Protein AF-A0A7Y4IKS0-F1 (afdb_monomer_lite)

pLDDT: mean 88.14, std 12.04, range [43.31, 98.12]

Secondary structure (DSSP, 8-state):
-HHHHHHHTTT-S--EEEEE-GGGGGG-HHHHHHHHTT--TTS-HHHHHHHHHHTTTSS-EEEEEE-TT-TTHHHHHHHHHHHHHHHHHH-TT--EEEEEE-SS----SS--TT-----S-TTTTTTS-HHHHHHHHHHHHHHHHTTT-HHHHHHHHTTTGGGPPTT-HHHHHHHHHHHHHHTTTTS-HHHHHHHHHHHHHHHTT----HHHHHHHHHHHHTTSEE--TT-SS-EE-HHHHHHHHHH-TT-TTHHHHHHHHS-HHHHHHHHHHHHHHHHHHHHHHHTT--SPPPHHHHHHHHHHHTT-TTSGGGGS-TT-TT---SGGGTS-HHHHHHHHT--GGG-HHHHHHHHHHHHHHTT----HHHHHHHHHHHHHTT--

Organism: Myxococcus xanthus (NCBI:txid34)

Sequence (384 aa):
MRRAIRAYDDALSEVRVELIQAEELERGIAGALKERWGISPSLPRRQQLVLLSHHFVSPPRVLLLNVAGTPLGLPLLEEAEQLADEIPKIESAAVFSLVLLDTAALRSAAHDLSVGGPQEHLLRSLDAPLPVIWHSYVHARLAWEVAGELSRAQRWDDEGFGTLPMGDDDGLERLLNRLAASEVDPVSPGLRTALAEYLRNAVHRHLPSQKFRELERELLLGGVLWRPPGESWARPVPWLARAYLRADPSSPARVLLRSCLICKPLAQEIFSRCLSLEAHERTARLAAVTLSPTEETISRFRNFELAEPMSEVRFYPAECPATPRDAWAFASFGEMLKKVIGDRRLAPELYELRDIRNAIAHGHYPSWRMVTTLRTIGQQLGGL

Structure (mmCIF, N/CA/C/O backbone):
data_AF-A0A7Y4IKS0-F1
#
_entry.id   AF-A0A7Y4IKS0-F1
#
loop_
_atom_site.group_PDB
_atom_site.id
_atom_site.type_symbol
_atom_site.label_atom_id
_atom_site.label_alt_id
_atom_site.label_comp_id
_atom_site.label_asym_id
_atom_site.label_entity_id
_atom_site.label_seq_id
_atom_site.pdbx_PDB_ins_code
_atom_site.Cartn_x
_atom_site.Cartn_y
_atom_site.Cartn_z
_atom_site.occupancy
_atom_site.B_iso_or_equiv
_atom_site.auth_seq_id
_atom_site.auth_comp_id
_atom_site.auth_asym_id
_atom_site.auth_atom_id
_atom_site.pdbx_PDB_model_num
ATOM 1 N N . MET A 1 1 ? 7.414 -16.576 20.127 1.00 52.50 1 MET A N 1
ATOM 2 C CA . MET A 1 1 ? 8.333 -15.417 20.057 1.00 52.50 1 MET A CA 1
ATOM 3 C C . MET A 1 1 ? 9.795 -15.748 20.356 1.00 52.50 1 MET A C 1
ATOM 5 O O . MET A 1 1 ? 10.583 -15.660 19.436 1.00 52.50 1 MET A O 1
ATOM 9 N N . ARG A 1 2 ? 10.191 -16.180 21.571 1.00 47.06 2 ARG A N 1
ATOM 10 C CA . ARG A 1 2 ? 11.611 -16.491 21.892 1.00 47.06 2 ARG A CA 1
ATOM 11 C C . ARG A 1 2 ? 12.279 -17.466 20.910 1.00 47.06 2 ARG A C 1
ATOM 13 O O . ARG A 1 2 ? 13.399 -17.227 20.485 1.00 47.06 2 ARG A O 1
ATOM 20 N N . ARG A 1 3 ? 11.568 -18.533 20.518 1.00 49.38 3 ARG A N 1
ATOM 21 C CA . ARG A 1 3 ? 12.014 -19.462 19.463 1.00 49.38 3 ARG A CA 1
ATOM 22 C C . ARG A 1 3 ? 12.050 -18.827 18.069 1.00 49.38 3 ARG A C 1
ATOM 24 O O . ARG A 1 3 ? 12.904 -19.201 17.294 1.00 49.38 3 ARG A O 1
ATOM 31 N N . ALA A 1 4 ? 11.155 -17.886 17.769 1.00 50.34 4 ALA A N 1
ATOM 32 C CA . ALA A 1 4 ? 11.093 -17.212 16.471 1.00 50.34 4 ALA A CA 1
ATOM 33 C C . ALA A 1 4 ? 12.224 -16.185 16.308 1.00 50.34 4 ALA A C 1
ATOM 35 O O . ALA A 1 4 ? 12.863 -16.162 15.271 1.00 50.34 4 ALA A O 1
ATOM 36 N N . ILE A 1 5 ? 12.523 -15.407 17.355 1.00 54.81 5 ILE A N 1
ATOM 37 C CA . ILE A 1 5 ? 13.646 -14.457 17.370 1.00 54.81 5 ILE A CA 1
ATOM 38 C C . ILE A 1 5 ? 14.972 -15.215 17.234 1.00 54.81 5 ILE A C 1
ATOM 40 O O . ILE A 1 5 ? 15.745 -14.890 16.350 1.00 54.81 5 ILE A O 1
ATOM 44 N N . ARG A 1 6 ? 15.172 -16.286 18.021 1.00 54.91 6 ARG A N 1
ATOM 45 C CA . ARG A 1 6 ? 16.373 -17.141 17.933 1.00 54.91 6 ARG A CA 1
ATOM 46 C C . ARG A 1 6 ? 16.507 -17.933 16.631 1.00 54.91 6 ARG A C 1
ATOM 48 O O . ARG A 1 6 ? 17.603 -18.352 16.295 1.00 54.91 6 ARG A O 1
ATOM 55 N N . ALA A 1 7 ? 15.397 -18.246 15.967 1.00 50.84 7 ALA A N 1
ATOM 56 C CA . ALA A 1 7 ? 15.423 -18.948 14.685 1.00 50.84 7 ALA A CA 1
ATOM 57 C C . ALA A 1 7 ? 15.642 -17.989 13.509 1.00 50.84 7 ALA A C 1
ATOM 59 O O . ALA A 1 7 ? 16.080 -18.425 12.455 1.00 50.84 7 ALA A O 1
ATOM 60 N N . TYR A 1 8 ? 15.315 -16.704 13.672 1.00 52.28 8 TYR A N 1
ATOM 61 C CA . TYR A 1 8 ? 15.489 -15.694 12.631 1.00 52.28 8 TYR A CA 1
ATOM 62 C C . TYR A 1 8 ? 16.951 -15.251 12.477 1.00 52.28 8 TYR A C 1
ATOM 64 O O . TYR A 1 8 ? 17.353 -14.848 11.392 1.00 52.28 8 TYR A O 1
ATOM 72 N N . ASP A 1 9 ? 17.742 -15.319 13.547 1.00 57.97 9 ASP A N 1
ATOM 73 C CA . ASP A 1 9 ? 19.128 -14.843 13.583 1.00 57.97 9 ASP A CA 1
ATOM 74 C C . ASP A 1 9 ? 20.162 -15.948 13.868 1.00 57.97 9 ASP A C 1
ATOM 76 O O . ASP A 1 9 ? 21.300 -15.637 14.216 1.00 57.97 9 ASP A O 1
ATOM 80 N N . ASP A 1 10 ? 19.759 -17.220 13.811 1.00 53.94 10 ASP A N 1
ATOM 81 C CA . ASP A 1 10 ? 20.576 -18.382 14.192 1.00 53.94 10 ASP A CA 1
ATOM 82 C C . ASP A 1 10 ? 21.198 -18.292 15.604 1.00 53.94 10 ASP A C 1
ATOM 84 O O . ASP A 1 10 ? 22.268 -18.840 15.875 1.00 53.94 10 ASP A O 1
ATOM 88 N N . ALA A 1 11 ? 20.519 -17.610 16.534 1.00 59.78 11 ALA A N 1
ATOM 89 C CA . ALA A 1 11 ? 20.987 -17.314 17.888 1.00 59.78 11 ALA A CA 1
ATOM 90 C C . ALA A 1 11 ? 22.291 -16.491 17.952 1.00 59.78 11 ALA A C 1
ATOM 92 O O . ALA A 1 11 ? 22.987 -16.527 18.971 1.00 59.78 11 ALA A O 1
ATOM 93 N N . LEU A 1 12 ? 22.613 -15.744 16.890 1.00 56.62 12 LEU A N 1
ATOM 94 C CA . LEU A 1 12 ? 23.782 -14.865 16.832 1.00 56.62 12 LEU A CA 1
ATOM 95 C C . LEU A 1 12 ? 23.564 -13.525 17.546 1.00 56.62 12 LEU A C 1
ATOM 97 O O . LEU A 1 12 ? 24.540 -12.905 17.967 1.00 56.62 12 LEU A O 1
ATOM 101 N N . SER A 1 13 ? 22.324 -13.051 17.700 1.00 63.44 13 SER A N 1
ATOM 102 C CA . SER A 1 13 ? 22.064 -11.810 18.428 1.00 63.44 13 SER A CA 1
ATOM 103 C C . SER A 1 13 ? 22.027 -12.061 19.936 1.00 63.44 13 SER A C 1
ATOM 105 O O . SER A 1 13 ? 21.359 -12.962 20.447 1.00 63.44 13 SER A O 1
ATOM 107 N N . GLU A 1 14 ? 22.712 -11.203 20.692 1.00 79.62 14 GLU A N 1
ATOM 108 C CA . GLU A 1 14 ? 22.698 -11.226 22.160 1.00 79.62 14 GLU A CA 1
ATOM 109 C C . GLU A 1 14 ? 21.356 -10.745 22.757 1.00 79.62 14 GLU A C 1
ATOM 111 O O . GLU A 1 14 ? 21.256 -10.510 23.963 1.00 79.62 14 GLU A O 1
ATOM 116 N N . VAL A 1 15 ? 20.308 -10.594 21.934 1.00 79.88 15 VA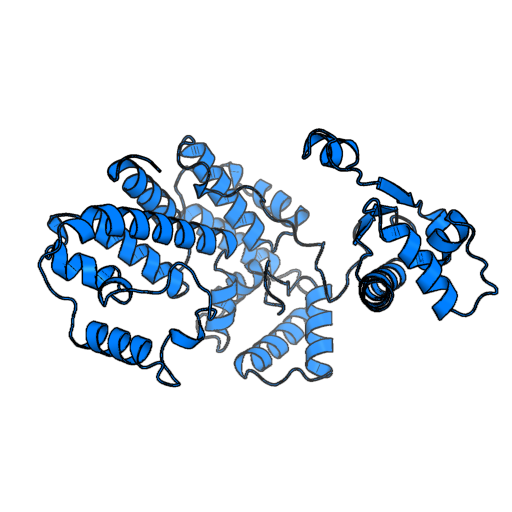L A N 1
ATOM 117 C CA . VAL A 1 15 ? 19.028 -9.988 22.315 1.00 79.88 15 VAL A CA 1
ATOM 118 C C . VAL A 1 15 ? 18.400 -10.731 23.493 1.00 79.88 15 VAL A C 1
ATOM 120 O O . VAL A 1 15 ? 18.071 -11.921 23.432 1.00 79.88 15 VAL A O 1
ATOM 123 N N . ARG A 1 16 ? 18.162 -10.003 24.587 1.00 84.94 16 ARG A N 1
ATOM 124 C CA . ARG A 1 16 ? 17.484 -10.538 25.771 1.00 84.94 16 ARG A CA 1
ATOM 125 C C . ARG A 1 16 ? 15.985 -10.350 25.642 1.00 84.94 16 ARG A C 1
ATOM 127 O O . ARG A 1 16 ? 15.489 -9.231 25.617 1.00 84.94 16 ARG A O 1
ATOM 134 N N . VAL A 1 17 ? 15.253 -11.459 25.610 1.00 85.00 17 VAL A N 1
ATOM 135 C CA . VAL A 1 17 ? 13.787 -11.440 25.594 1.00 85.00 17 VAL A CA 1
ATOM 136 C C . VAL A 1 17 ? 13.256 -11.726 26.992 1.00 85.00 17 VAL A C 1
ATOM 138 O O . VAL A 1 17 ? 13.389 -12.850 27.485 1.00 85.00 17 VAL A O 1
ATOM 141 N N . GLU A 1 18 ? 12.592 -10.763 27.612 1.00 91.06 18 GLU A N 1
ATOM 142 C CA . GLU A 1 18 ? 11.958 -10.910 28.925 1.00 91.06 18 GLU A CA 1
ATOM 143 C C . GLU A 1 18 ? 10.442 -10.921 28.794 1.00 91.06 18 GLU A C 1
ATOM 145 O O . GLU A 1 18 ? 9.891 -10.269 27.920 1.00 91.06 18 GLU A O 1
ATOM 150 N N . LEU A 1 19 ? 9.772 -11.684 29.655 1.00 90.75 19 LEU A N 1
ATOM 151 C CA . LEU A 1 19 ? 8.318 -11.681 29.776 1.00 90.75 19 LEU A CA 1
ATOM 152 C C . LEU A 1 19 ? 7.967 -11.032 31.116 1.00 90.75 19 LEU A C 1
ATOM 154 O O . LEU A 1 19 ? 8.563 -11.389 32.134 1.00 90.75 19 LEU A O 1
ATOM 158 N N . ILE A 1 20 ? 7.062 -10.064 31.102 1.00 93.00 20 ILE A N 1
ATOM 159 C CA . ILE A 1 20 ? 6.498 -9.396 32.277 1.00 93.00 20 ILE A CA 1
ATOM 160 C C . ILE A 1 20 ? 5.029 -9.790 32.323 1.00 93.00 20 ILE A C 1
ATOM 162 O O . ILE A 1 20 ? 4.314 -9.597 31.337 1.00 93.00 20 ILE A O 1
ATOM 166 N N . GLN A 1 21 ? 4.621 -10.424 33.418 1.00 92.81 21 GLN A N 1
ATOM 167 C CA . GLN A 1 21 ? 3.260 -10.929 33.570 1.00 92.81 21 GLN A CA 1
ATOM 168 C C . GLN A 1 21 ? 2.289 -9.812 33.965 1.00 92.81 21 GLN A C 1
ATOM 170 O O . GLN A 1 21 ? 2.714 -8.745 34.410 1.00 92.81 21 GLN A O 1
ATOM 175 N N . ALA A 1 22 ? 0.989 -10.053 33.795 1.00 89.94 22 ALA A N 1
ATOM 176 C CA . ALA A 1 22 ? -0.050 -9.052 34.036 1.00 89.94 22 ALA A CA 1
ATOM 177 C C . ALA A 1 22 ? -0.043 -8.533 35.484 1.00 89.94 22 ALA A C 1
ATOM 179 O O . ALA A 1 22 ? -0.252 -7.342 35.707 1.00 89.94 22 ALA A O 1
ATOM 180 N N . GLU A 1 23 ? 0.268 -9.398 36.451 1.00 91.94 23 GLU A N 1
ATOM 181 C CA . GLU A 1 23 ? 0.325 -9.078 37.882 1.00 91.94 23 GLU A CA 1
ATOM 182 C C . GLU A 1 23 ? 1.482 -8.122 38.208 1.00 91.94 23 GLU A C 1
ATOM 184 O O . GLU A 1 23 ? 1.387 -7.279 39.095 1.00 91.94 23 GLU A O 1
ATOM 189 N N . GLU A 1 24 ? 2.580 -8.200 37.454 1.00 92.62 24 GLU A N 1
ATOM 190 C CA . GLU A 1 24 ? 3.718 -7.291 37.620 1.00 92.62 24 GLU A CA 1
ATOM 191 C C . GLU A 1 24 ? 3.410 -5.891 37.067 1.00 92.62 24 GLU A C 1
ATOM 193 O O . GLU A 1 24 ? 4.034 -4.909 37.468 1.00 92.62 24 GLU A O 1
ATOM 198 N N . LEU A 1 25 ? 2.435 -5.785 36.159 1.00 92.75 25 LEU A N 1
ATOM 199 C CA . LEU A 1 25 ? 2.042 -4.543 35.491 1.00 92.75 25 LEU A CA 1
ATOM 200 C C . LEU A 1 25 ? 0.990 -3.740 36.266 1.00 92.75 25 LEU A C 1
ATOM 202 O O . LEU A 1 25 ? 0.617 -2.658 35.817 1.00 92.75 25 LEU A O 1
ATOM 206 N N . GLU A 1 26 ? 0.542 -4.201 37.441 1.00 89.81 26 GLU A N 1
ATOM 207 C CA . GLU A 1 26 ? -0.421 -3.480 38.294 1.00 89.81 26 GLU A CA 1
ATOM 208 C C . GLU A 1 26 ? 0.038 -2.058 38.663 1.00 89.81 26 GLU A C 1
ATOM 210 O O . GLU A 1 26 ? -0.778 -1.186 38.957 1.00 89.81 26 GLU A O 1
ATOM 215 N N . ARG A 1 27 ? 1.353 -1.811 38.638 1.00 90.00 27 ARG A N 1
ATOM 216 C CA . ARG A 1 27 ? 1.977 -0.515 38.951 1.00 90.00 27 ARG A CA 1
ATOM 217 C C . ARG A 1 27 ? 2.490 0.235 37.719 1.00 90.00 27 ARG A C 1
ATOM 219 O O . ARG A 1 27 ? 3.255 1.188 37.876 1.00 90.00 27 ARG A O 1
ATOM 226 N N . GLY A 1 28 ? 2.117 -0.196 36.518 1.00 92.44 28 GLY A N 1
ATOM 227 C CA . GLY A 1 28 ? 2.676 0.331 35.276 1.00 92.44 28 GLY A CA 1
ATOM 228 C C . GLY A 1 28 ? 3.956 -0.381 34.831 1.00 92.44 28 GLY A C 1
ATOM 229 O O . GLY A 1 28 ? 4.590 -1.122 35.590 1.00 92.44 28 GLY A O 1
ATOM 230 N N . ILE A 1 29 ? 4.367 -0.127 33.590 1.00 94.56 29 ILE A N 1
ATOM 231 C CA . ILE A 1 29 ? 5.560 -0.717 32.963 1.00 94.56 29 ILE A CA 1
ATOM 232 C C . ILE A 1 29 ? 6.822 -0.284 33.711 1.00 94.56 29 ILE A C 1
ATOM 234 O O . ILE A 1 29 ? 7.656 -1.117 34.069 1.00 94.56 29 ILE A O 1
ATOM 238 N N . ALA A 1 30 ? 6.975 1.012 33.989 1.00 94.38 30 ALA A N 1
ATOM 239 C CA . ALA A 1 30 ? 8.150 1.526 34.678 1.00 94.38 30 ALA A CA 1
ATOM 240 C C . ALA A 1 30 ? 8.222 1.010 36.120 1.00 94.38 30 ALA A C 1
ATOM 242 O O . ALA A 1 30 ? 9.320 0.801 36.633 1.00 94.38 30 ALA A O 1
ATOM 243 N N . GLY A 1 31 ? 7.073 0.809 36.775 1.00 94.50 31 GLY A N 1
ATOM 244 C CA . GLY A 1 31 ? 6.991 0.186 38.096 1.00 94.50 31 GLY A CA 1
ATOM 245 C C . GLY A 1 31 ? 7.527 -1.244 38.075 1.00 94.50 31 GLY A C 1
ATOM 246 O O . GLY A 1 31 ? 8.460 -1.553 38.818 1.00 94.50 31 GLY A O 1
ATOM 247 N N . ALA A 1 32 ? 7.010 -2.065 37.156 1.00 95.44 32 ALA A N 1
ATOM 248 C CA . ALA A 1 32 ? 7.430 -3.452 36.967 1.00 95.44 32 ALA A CA 1
ATOM 249 C C . ALA A 1 32 ? 8.940 -3.573 36.705 1.00 95.44 32 ALA A C 1
ATOM 251 O O . ALA A 1 32 ? 9.636 -4.374 37.330 1.00 95.44 32 ALA A O 1
ATOM 252 N N . LEU A 1 33 ? 9.474 -2.735 35.809 1.00 95.75 33 LEU A N 1
ATOM 253 C CA . LEU A 1 33 ? 10.896 -2.748 35.459 1.00 95.75 33 LEU A CA 1
ATOM 254 C C . LEU A 1 33 ? 11.794 -2.317 36.621 1.00 95.75 33 LEU A C 1
ATOM 256 O O . LEU A 1 33 ? 12.836 -2.930 36.848 1.00 95.75 33 LEU A O 1
ATOM 260 N N . LYS A 1 34 ? 11.395 -1.288 37.379 1.00 95.69 34 LYS A N 1
ATOM 261 C CA . LYS A 1 34 ? 12.162 -0.828 38.546 1.00 95.69 34 LYS A CA 1
ATOM 262 C C . LYS A 1 34 ? 12.235 -1.901 39.618 1.00 95.69 34 LYS A C 1
ATOM 264 O O . LYS A 1 34 ? 13.316 -2.153 40.136 1.00 95.69 34 LYS A O 1
ATOM 269 N N . GLU A 1 35 ? 11.111 -2.542 39.922 1.00 94.81 35 GLU A N 1
ATOM 270 C CA . GLU A 1 35 ? 11.059 -3.628 40.899 1.00 94.81 35 GLU A CA 1
ATOM 271 C C . GLU A 1 35 ? 11.947 -4.797 40.463 1.00 94.81 35 GLU A C 1
ATOM 273 O O . GLU A 1 35 ? 12.824 -5.232 41.211 1.00 94.81 35 GLU A O 1
ATOM 278 N N . ARG A 1 36 ? 11.810 -5.224 39.205 1.00 94.38 36 ARG A N 1
ATOM 279 C CA . ARG A 1 36 ? 12.585 -6.331 38.640 1.00 94.38 36 ARG A CA 1
ATOM 280 C C . ARG A 1 36 ? 14.091 -6.072 38.610 1.00 94.38 36 ARG A C 1
ATOM 282 O O . ARG A 1 36 ? 14.873 -7.008 38.770 1.00 94.38 36 ARG A O 1
ATOM 289 N N . TRP A 1 37 ? 14.511 -4.831 38.385 1.00 94.75 37 TRP A N 1
ATOM 290 C CA . TRP A 1 37 ? 15.929 -4.466 38.307 1.00 94.75 37 TRP A CA 1
ATOM 291 C C . TRP A 1 37 ? 16.470 -3.819 39.586 1.00 94.75 37 TRP A C 1
ATOM 293 O O . TRP A 1 37 ? 17.594 -3.324 39.595 1.00 94.75 37 TRP A O 1
ATOM 303 N N . GLY A 1 38 ? 15.703 -3.849 40.681 1.00 95.94 38 GLY A N 1
ATOM 304 C CA . GLY A 1 38 ? 16.146 -3.350 41.984 1.00 95.94 38 GLY A CA 1
ATOM 305 C C . GLY A 1 38 ? 16.383 -1.836 42.027 1.00 95.94 38 GLY A C 1
ATOM 306 O O . GLY A 1 38 ? 17.199 -1.357 42.815 1.00 95.94 38 GLY A O 1
ATOM 307 N N . ILE A 1 39 ? 15.692 -1.066 41.185 1.00 96.12 39 ILE A N 1
ATOM 308 C CA . ILE A 1 39 ? 15.778 0.395 41.164 1.00 96.12 39 ILE A CA 1
ATOM 309 C C . ILE A 1 39 ? 14.881 0.952 42.268 1.00 96.12 39 ILE A C 1
ATOM 311 O O . ILE A 1 39 ? 13.661 0.785 42.246 1.00 96.12 39 ILE A O 1
ATOM 315 N N . SER A 1 40 ? 15.486 1.653 43.228 1.00 95.44 40 SER A N 1
ATOM 316 C CA . SER A 1 40 ? 14.751 2.175 44.380 1.00 95.44 40 SER A CA 1
ATOM 317 C C . SER A 1 40 ? 13.664 3.187 43.971 1.00 95.44 40 SER A C 1
ATOM 319 O O . SER A 1 40 ? 13.973 4.175 43.289 1.00 95.44 40 SER A O 1
ATOM 321 N N . PRO A 1 41 ? 12.414 3.029 44.453 1.00 91.69 41 PRO A N 1
ATOM 322 C CA . PRO A 1 41 ? 11.335 3.978 44.187 1.00 91.69 41 PRO A CA 1
ATOM 323 C C . PRO A 1 41 ? 11.538 5.327 44.893 1.00 91.69 41 PRO A C 1
ATOM 325 O O . PRO A 1 41 ? 10.898 6.304 44.516 1.00 91.69 41 PRO A O 1
ATOM 328 N N . SER A 1 42 ? 12.437 5.410 45.885 1.00 95.12 42 SER A N 1
ATOM 329 C CA . SER A 1 42 ? 12.751 6.662 46.592 1.00 95.12 42 SER A CA 1
ATOM 330 C C . SER A 1 42 ? 13.598 7.641 45.774 1.00 95.12 42 SER A C 1
ATOM 332 O O . SER A 1 42 ? 13.715 8.809 46.143 1.00 95.12 42 SER A O 1
ATOM 334 N N . LEU A 1 43 ? 14.202 7.186 44.671 1.00 95.06 43 LEU A N 1
ATOM 335 C CA . LEU A 1 43 ? 15.019 8.036 43.809 1.00 95.06 43 LEU A CA 1
ATOM 336 C C . LEU A 1 43 ? 14.146 9.024 43.015 1.00 95.06 43 LEU A C 1
ATOM 338 O O . LEU A 1 43 ? 13.044 8.666 42.600 1.00 95.06 43 LEU A O 1
ATOM 342 N N . PRO A 1 44 ? 14.632 10.237 42.703 1.00 96.31 44 PRO A N 1
ATOM 343 C CA . PRO A 1 44 ? 13.971 11.130 41.756 1.00 96.31 44 PRO A CA 1
ATOM 344 C C . PRO A 1 44 ? 13.725 10.456 40.396 1.00 96.31 44 PRO A C 1
ATOM 346 O O . PRO A 1 44 ? 14.595 9.747 39.886 1.00 96.31 44 PRO A O 1
ATOM 349 N N . ARG A 1 45 ? 12.583 10.746 39.752 1.00 93.12 45 ARG A N 1
ATOM 350 C CA . ARG A 1 45 ? 12.164 10.149 38.462 1.00 93.12 45 ARG A CA 1
ATOM 351 C C .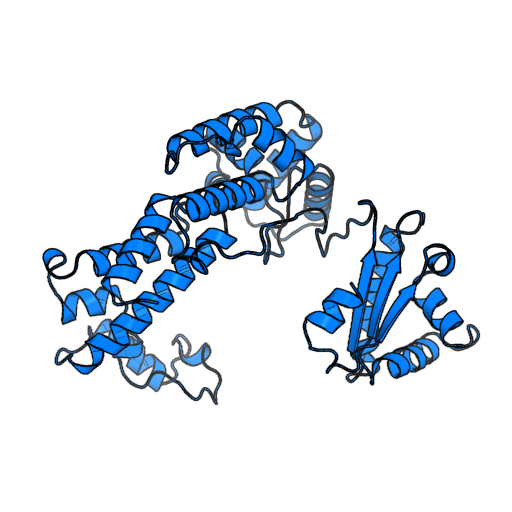 ARG A 1 45 ? 13.278 10.128 37.411 1.00 93.12 45 ARG A C 1
ATOM 353 O O . ARG A 1 45 ? 13.509 9.102 36.783 1.00 93.12 45 ARG A O 1
ATOM 360 N N . ARG A 1 46 ? 14.005 11.240 37.254 1.00 93.00 46 ARG A N 1
ATOM 361 C CA . ARG A 1 46 ? 15.117 11.343 36.295 1.00 93.00 46 ARG A CA 1
ATOM 362 C C . ARG A 1 46 ? 16.233 10.333 36.581 1.00 93.00 46 ARG A C 1
ATOM 364 O O . ARG A 1 46 ? 16.746 9.736 35.647 1.00 93.00 46 ARG A O 1
ATOM 371 N N . GLN A 1 47 ? 16.587 10.116 37.849 1.00 95.62 47 GLN A N 1
ATOM 372 C CA . GLN A 1 47 ? 17.607 9.131 38.227 1.00 95.62 47 GLN A CA 1
ATOM 373 C C . GLN A 1 47 ? 17.114 7.699 38.001 1.00 95.62 47 GLN A C 1
ATOM 375 O O . GLN A 1 47 ? 17.874 6.865 37.523 1.00 95.62 47 GLN A O 1
ATOM 380 N N . GLN A 1 48 ? 15.833 7.425 38.267 1.00 94.81 48 GLN A N 1
ATOM 381 C CA . GLN A 1 48 ? 15.233 6.127 37.949 1.00 94.81 48 GLN A CA 1
ATOM 382 C C . GLN A 1 48 ? 15.287 5.831 36.442 1.00 94.81 48 GLN A C 1
ATOM 384 O O . GLN A 1 48 ? 15.627 4.718 36.061 1.00 94.81 48 GLN A O 1
ATOM 389 N N . LEU A 1 49 ? 14.991 6.818 35.586 1.00 93.81 49 LEU A N 1
ATOM 390 C CA . LEU A 1 49 ? 15.061 6.663 34.128 1.00 93.81 49 LEU A CA 1
ATOM 391 C C . LEU A 1 49 ? 16.495 6.457 33.620 1.00 93.81 49 LEU A C 1
ATOM 393 O O . LEU A 1 49 ? 16.700 5.624 32.746 1.00 93.81 49 LEU A O 1
ATOM 397 N N . VAL A 1 50 ? 17.487 7.151 34.194 1.00 95.56 50 VAL A N 1
ATOM 398 C CA . VAL A 1 50 ? 18.913 6.900 33.900 1.00 95.56 50 VAL A CA 1
ATOM 399 C C . VAL A 1 50 ? 19.270 5.446 34.215 1.00 95.56 50 VAL A C 1
ATOM 401 O O . VAL A 1 50 ? 19.795 4.742 33.356 1.00 95.56 50 VAL A O 1
ATOM 404 N N . LEU A 1 51 ? 18.905 4.956 35.404 1.00 96.19 51 LEU A N 1
ATOM 405 C CA . LEU A 1 51 ? 19.166 3.568 35.791 1.00 96.19 51 LEU A CA 1
ATOM 406 C C . LEU A 1 51 ? 18.442 2.563 34.883 1.00 96.19 51 LEU A C 1
ATOM 408 O O . LEU A 1 51 ? 19.064 1.604 34.437 1.00 96.19 51 LEU A O 1
ATOM 412 N N . LEU A 1 52 ? 17.171 2.809 34.544 1.00 94.81 52 LEU A N 1
ATOM 413 C CA . LEU A 1 52 ? 16.426 1.998 33.572 1.00 94.81 52 LEU A CA 1
ATOM 414 C C . LEU A 1 52 ? 17.139 1.963 32.213 1.00 94.81 52 LEU A C 1
ATOM 416 O O . LEU A 1 52 ? 17.301 0.892 31.635 1.00 94.81 52 LEU A O 1
ATOM 420 N N . SER A 1 53 ? 17.604 3.115 31.722 1.00 94.56 53 SER A N 1
ATOM 421 C CA . SER A 1 53 ? 18.257 3.232 30.417 1.00 94.56 53 SER A CA 1
ATOM 422 C C . SER A 1 53 ? 19.548 2.413 30.317 1.00 94.56 53 SER A C 1
ATOM 424 O O . SER A 1 53 ? 19.783 1.761 29.301 1.00 94.56 53 SER A O 1
ATOM 426 N N . HIS A 1 54 ? 20.328 2.324 31.402 1.00 94.31 54 HIS A N 1
ATOM 427 C CA . HIS A 1 54 ? 21.546 1.511 31.442 1.00 94.31 54 HIS A CA 1
ATOM 428 C C . HIS A 1 54 ? 21.279 0.016 31.248 1.00 94.31 54 HIS A C 1
ATOM 430 O O . HIS A 1 54 ? 22.116 -0.688 30.681 1.00 94.31 54 HIS A O 1
ATOM 436 N N . HIS A 1 55 ? 20.106 -0.483 31.648 1.00 93.00 55 HIS A N 1
ATOM 437 C CA . HIS A 1 55 ? 19.740 -1.876 31.396 1.00 93.00 55 HIS A CA 1
ATOM 438 C C . HIS A 1 55 ? 19.481 -2.176 29.910 1.00 93.00 55 HIS A C 1
ATOM 440 O O . HIS A 1 55 ? 19.489 -3.353 29.540 1.00 93.00 55 HIS A O 1
ATOM 446 N N . PHE A 1 56 ? 19.304 -1.152 29.066 1.00 92.62 56 PHE A N 1
ATOM 447 C CA . PHE A 1 56 ? 19.005 -1.273 27.636 1.00 92.62 56 PHE A CA 1
ATOM 448 C C . PHE A 1 56 ? 20.206 -1.044 26.705 1.00 92.62 56 PHE A C 1
ATOM 450 O O . PHE A 1 56 ? 20.059 -1.214 25.499 1.00 92.62 56 PHE A O 1
ATOM 457 N N . VAL A 1 57 ? 21.381 -0.667 27.222 1.00 89.44 57 VAL A N 1
ATOM 458 C CA . VAL A 1 57 ? 22.554 -0.339 26.384 1.00 89.44 57 VAL A CA 1
ATOM 459 C C . VAL A 1 57 ? 23.178 -1.579 25.750 1.00 89.44 57 VAL A C 1
ATOM 461 O O . VAL A 1 57 ? 23.480 -1.588 24.561 1.00 89.44 57 VAL A O 1
ATOM 464 N N . SER A 1 58 ? 23.384 -2.641 26.529 1.00 82.75 58 SER A N 1
ATOM 465 C CA . SER A 1 58 ? 23.848 -3.912 25.982 1.00 82.75 58 SER A CA 1
ATOM 466 C C . SER A 1 58 ? 23.608 -5.073 26.956 1.00 82.75 58 SER A C 1
ATOM 468 O O . SER A 1 58 ? 23.947 -4.964 28.140 1.00 82.75 58 SER A O 1
ATOM 470 N N . PRO A 1 59 ? 23.037 -6.195 26.490 1.00 84.12 59 PRO A N 1
ATOM 471 C CA . PRO A 1 59 ? 22.543 -6.404 25.127 1.00 84.12 59 PRO A CA 1
ATOM 472 C C . PRO A 1 59 ? 21.150 -5.778 24.896 1.00 84.12 59 PRO A C 1
ATOM 474 O O . PRO A 1 59 ? 20.428 -5.541 25.874 1.00 84.12 59 PRO A O 1
ATOM 477 N N . PRO A 1 60 ? 20.735 -5.557 23.627 1.00 83.69 60 PRO A N 1
ATOM 478 C CA . PRO A 1 60 ? 19.396 -5.072 23.300 1.00 83.69 60 PRO A CA 1
ATOM 479 C C . PRO A 1 60 ? 18.305 -5.947 23.919 1.00 83.69 60 PRO A C 1
ATOM 481 O O . PRO A 1 60 ? 18.453 -7.172 24.006 1.00 83.69 60 PRO A O 1
ATOM 484 N N . ARG A 1 61 ? 17.191 -5.339 24.342 1.00 89.69 61 ARG A N 1
ATOM 485 C CA . ARG A 1 61 ? 16.118 -6.073 25.036 1.00 89.69 61 ARG A CA 1
ATOM 486 C C . ARG A 1 61 ? 14.783 -6.023 24.317 1.00 89.69 61 ARG A C 1
ATOM 488 O O . ARG A 1 61 ? 14.343 -4.974 23.872 1.00 89.69 61 ARG A O 1
ATOM 495 N N . VAL A 1 62 ? 14.087 -7.151 24.297 1.00 88.12 62 VAL A N 1
ATOM 496 C CA . VAL A 1 62 ? 12.680 -7.233 23.899 1.00 88.12 62 VAL A CA 1
ATOM 497 C C . VAL A 1 62 ? 11.866 -7.597 25.133 1.00 88.12 62 VAL A C 1
ATOM 499 O O . VAL A 1 62 ? 12.007 -8.692 25.678 1.00 88.12 62 VAL A O 1
ATOM 502 N N . LEU A 1 63 ? 11.019 -6.682 25.585 1.00 93.00 63 LEU A N 1
ATOM 503 C CA . LEU A 1 63 ? 10.136 -6.881 26.726 1.00 93.00 63 LEU A CA 1
ATOM 504 C C . LEU A 1 63 ? 8.750 -7.264 26.210 1.00 93.00 63 LEU A C 1
ATOM 506 O O . LEU A 1 63 ? 8.076 -6.473 25.558 1.00 93.00 63 LEU A O 1
ATOM 510 N N . LEU A 1 64 ? 8.338 -8.492 26.493 1.00 90.50 64 LEU A N 1
ATOM 511 C CA . LEU A 1 64 ? 6.998 -8.994 26.230 1.00 90.50 64 LEU A CA 1
ATOM 512 C C . LEU A 1 64 ? 6.146 -8.689 27.457 1.00 90.50 64 LEU A C 1
ATOM 514 O O . LEU A 1 64 ? 6.403 -9.230 28.527 1.00 90.50 64 LEU A O 1
ATOM 518 N N . LEU A 1 65 ? 5.167 -7.810 27.319 1.00 91.75 65 LEU A N 1
ATOM 519 C CA . LEU A 1 65 ? 4.300 -7.362 28.400 1.00 91.75 65 LEU A CA 1
ATOM 520 C C . LEU A 1 65 ? 2.959 -8.065 28.232 1.00 91.75 65 LEU A C 1
ATOM 522 O O . LEU A 1 65 ? 2.225 -7.761 27.297 1.00 91.75 65 LEU A O 1
ATOM 526 N N . ASN A 1 66 ? 2.649 -9.036 29.085 1.00 89.25 66 ASN A N 1
ATOM 527 C CA . ASN A 1 66 ? 1.344 -9.681 29.064 1.00 89.25 66 ASN A CA 1
ATOM 528 C C . ASN A 1 66 ? 0.318 -8.746 29.702 1.00 89.25 66 ASN A C 1
ATOM 530 O O . ASN A 1 66 ? 0.204 -8.694 30.920 1.00 89.25 66 ASN A O 1
ATOM 534 N N . VAL A 1 67 ? -0.393 -7.982 28.880 1.00 86.12 67 VAL A N 1
ATOM 535 C CA . VAL A 1 67 ? -1.427 -7.056 29.355 1.00 86.12 67 VAL A CA 1
ATOM 536 C C . VAL A 1 67 ? -2.814 -7.699 29.356 1.00 86.12 67 VAL A C 1
ATOM 538 O O . VAL A 1 67 ? -3.760 -7.116 29.877 1.00 86.12 67 VAL A O 1
ATOM 541 N N . ALA A 1 68 ? -2.958 -8.900 28.794 1.00 78.94 68 ALA A N 1
ATOM 542 C CA . ALA A 1 68 ? -4.224 -9.613 28.803 1.00 78.94 68 ALA A CA 1
ATOM 543 C C . ALA A 1 68 ? -4.704 -9.818 30.252 1.00 78.94 68 ALA A C 1
ATOM 545 O O . ALA A 1 68 ? -4.034 -10.461 31.057 1.00 78.94 68 ALA A O 1
ATOM 546 N N . GLY A 1 69 ? -5.869 -9.255 30.582 1.00 70.44 69 GLY A N 1
ATOM 547 C CA . GLY A 1 69 ? -6.457 -9.340 31.922 1.00 70.44 69 GLY A CA 1
ATOM 548 C C . GLY A 1 69 ? -6.090 -8.206 32.887 1.00 70.44 69 GLY A C 1
ATOM 549 O O . GLY A 1 69 ? -6.619 -8.194 33.996 1.00 70.44 69 GLY A O 1
ATOM 550 N N . THR A 1 70 ? -5.264 -7.227 32.491 1.00 77.31 70 THR A N 1
ATOM 551 C CA . THR A 1 70 ? -5.049 -6.014 33.301 1.00 77.31 70 THR A CA 1
ATOM 552 C C . THR A 1 70 ? -6.109 -4.943 33.003 1.00 77.31 70 THR A C 1
ATOM 554 O O . THR A 1 70 ? -6.410 -4.684 31.835 1.00 77.31 70 THR A O 1
ATOM 557 N N . PRO A 1 71 ? -6.665 -4.247 34.015 1.00 73.88 71 PRO A N 1
ATOM 558 C CA . PRO A 1 71 ? -7.542 -3.098 33.776 1.00 73.88 71 PRO A CA 1
ATOM 559 C C . PRO A 1 71 ? -6.782 -1.875 33.229 1.00 73.88 71 PRO A C 1
ATOM 561 O O . PRO A 1 71 ? -7.405 -0.899 32.817 1.00 73.88 71 PRO A O 1
ATOM 564 N N . LEU A 1 72 ? -5.444 -1.909 33.220 1.00 75.38 72 LEU A N 1
ATOM 565 C CA . LEU A 1 72 ? -4.579 -0.778 32.876 1.00 75.38 72 LEU A CA 1
ATOM 566 C C . LEU A 1 72 ? -4.186 -0.710 31.399 1.00 75.38 72 LEU A C 1
ATOM 568 O O . LEU A 1 72 ? -3.251 0.008 31.072 1.00 75.38 72 LEU A O 1
ATOM 572 N N . GLY A 1 73 ? -4.876 -1.416 30.501 1.00 74.94 73 GLY A N 1
ATOM 573 C CA . GLY A 1 73 ? -4.479 -1.515 29.097 1.00 74.94 73 GLY A CA 1
ATOM 574 C C . GLY A 1 73 ? -4.051 -0.178 28.459 1.00 74.94 73 GLY A C 1
ATOM 575 O O . GLY A 1 73 ? -2.868 0.029 28.187 1.00 74.94 73 GLY A O 1
ATOM 576 N N . LEU A 1 74 ? -4.995 0.733 28.205 1.00 71.00 74 LEU A N 1
ATOM 577 C CA . LEU A 1 74 ? -4.691 2.021 27.559 1.00 71.00 74 LEU A CA 1
ATOM 578 C C . LEU A 1 74 ? -3.597 2.829 28.294 1.00 71.00 74 LEU A C 1
ATOM 580 O O . LEU A 1 74 ? -2.652 3.246 27.624 1.00 71.00 74 LEU A O 1
ATOM 584 N N . PRO A 1 75 ? -3.643 2.985 29.634 1.00 82.50 75 PRO A N 1
ATOM 585 C CA . PRO A 1 75 ? -2.548 3.599 30.389 1.00 82.50 75 PRO A CA 1
ATOM 586 C C . PRO A 1 75 ? -1.170 2.960 30.163 1.00 82.50 75 PRO A C 1
ATOM 588 O O . PRO A 1 75 ? -0.181 3.676 30.046 1.00 82.50 75 PRO A O 1
ATOM 591 N N . LEU A 1 76 ? -1.084 1.627 30.074 1.00 86.38 76 LEU A N 1
ATOM 592 C CA . LEU A 1 76 ? 0.181 0.926 29.823 1.00 86.38 76 LEU A CA 1
ATOM 593 C C . LEU A 1 76 ? 0.713 1.204 28.416 1.00 86.38 76 LEU A C 1
ATOM 595 O O . LEU A 1 76 ? 1.922 1.278 28.225 1.00 86.38 76 LEU A O 1
ATOM 599 N N . LEU A 1 77 ? -0.166 1.368 27.427 1.00 82.69 77 LEU A N 1
ATOM 600 C CA . LEU A 1 77 ? 0.244 1.728 26.071 1.00 82.69 77 LEU A CA 1
ATOM 601 C C . LEU A 1 77 ? 0.791 3.162 26.009 1.00 82.69 77 LEU A C 1
ATOM 603 O O . LEU A 1 77 ? 1.863 3.372 25.446 1.00 82.69 77 LEU A O 1
ATOM 607 N N . GLU A 1 78 ? 0.119 4.122 26.648 1.00 81.88 78 GLU A N 1
ATOM 608 C CA . GLU A 1 78 ? 0.617 5.502 26.777 1.00 81.88 78 GLU A CA 1
ATOM 609 C C . GLU A 1 78 ? 1.964 5.548 27.518 1.00 81.88 78 GLU A C 1
ATOM 611 O O . GLU A 1 78 ? 2.892 6.245 27.106 1.00 81.88 78 GLU A O 1
ATOM 616 N N . GLU A 1 79 ? 2.112 4.755 28.582 1.00 89.62 79 GLU A N 1
ATOM 617 C CA . GLU A 1 79 ? 3.371 4.637 29.318 1.00 89.62 79 GLU A CA 1
ATOM 618 C C . GLU A 1 79 ? 4.478 3.990 28.469 1.00 89.62 79 GLU A C 1
ATOM 620 O O . GLU A 1 79 ? 5.630 4.425 28.527 1.00 89.62 79 GLU A O 1
ATOM 625 N N . ALA A 1 80 ? 4.153 2.980 27.654 1.00 89.06 80 ALA A N 1
ATOM 626 C CA . ALA A 1 80 ? 5.102 2.350 26.737 1.00 89.06 80 ALA A CA 1
ATOM 627 C C . ALA A 1 80 ? 5.634 3.357 25.710 1.00 89.06 80 ALA A C 1
ATOM 629 O O . ALA A 1 80 ? 6.845 3.430 25.494 1.00 89.06 80 ALA A O 1
ATOM 630 N N . GLU A 1 81 ? 4.739 4.150 25.112 1.00 82.06 81 GLU A N 1
ATOM 631 C CA . GLU A 1 81 ? 5.082 5.230 24.181 1.00 82.06 81 GLU A CA 1
ATOM 632 C C . GLU A 1 81 ? 5.962 6.285 24.871 1.00 82.06 81 GLU A C 1
ATOM 634 O O . GLU A 1 81 ? 6.996 6.684 24.331 1.00 82.06 81 GLU A O 1
ATOM 639 N N . GLN A 1 82 ? 5.616 6.678 26.101 1.00 88.88 82 GLN A N 1
ATOM 640 C CA . GLN A 1 82 ? 6.409 7.627 26.879 1.00 88.88 82 GLN A CA 1
ATOM 641 C C . GLN A 1 82 ? 7.816 7.097 27.188 1.00 88.88 82 GLN A C 1
ATOM 643 O O . GLN A 1 82 ? 8.790 7.835 27.055 1.00 88.88 82 GLN A O 1
ATOM 648 N N . LEU A 1 83 ? 7.956 5.828 27.578 1.00 91.56 83 LEU A N 1
ATOM 649 C CA . LEU A 1 83 ? 9.264 5.221 27.835 1.00 91.56 83 LEU A CA 1
ATOM 650 C C . LEU A 1 83 ? 10.104 5.116 26.557 1.00 91.56 83 LEU A C 1
ATOM 652 O O . LEU A 1 83 ? 11.302 5.406 26.598 1.00 91.56 83 LEU A O 1
ATOM 656 N N . ALA A 1 84 ? 9.484 4.734 25.436 1.00 87.12 84 ALA A N 1
ATOM 657 C CA . ALA A 1 84 ? 10.125 4.677 24.122 1.00 87.12 84 ALA A CA 1
ATOM 658 C C . ALA A 1 84 ? 10.660 6.046 23.669 1.00 87.12 84 ALA A C 1
ATOM 660 O O . ALA A 1 84 ? 11.698 6.106 23.014 1.00 87.12 84 ALA A O 1
ATOM 661 N N . ASP A 1 85 ? 9.995 7.135 24.058 1.00 87.69 85 ASP A N 1
ATOM 662 C CA . ASP A 1 85 ? 10.424 8.506 23.775 1.00 87.69 85 ASP A CA 1
ATOM 663 C C . ASP A 1 8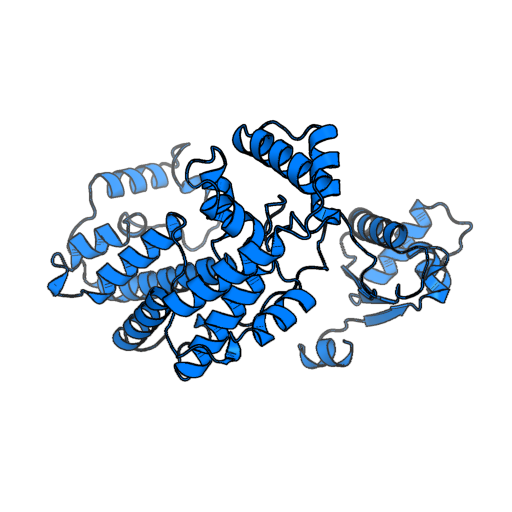5 ? 11.461 9.046 24.785 1.00 87.69 85 ASP A C 1
ATOM 665 O O . ASP A 1 85 ? 12.425 9.707 24.396 1.00 87.69 85 ASP A O 1
ATOM 669 N N . GLU A 1 86 ? 11.300 8.779 26.086 1.00 92.94 86 GLU A N 1
ATOM 670 C CA . GLU A 1 86 ? 12.149 9.349 27.143 1.00 92.94 86 GLU A CA 1
ATOM 671 C C . GLU A 1 86 ? 13.524 8.672 27.256 1.00 92.94 86 GLU A C 1
ATOM 673 O O . GLU A 1 86 ? 14.523 9.353 27.496 1.00 92.94 86 GLU A O 1
ATOM 678 N N . ILE A 1 87 ? 13.605 7.347 27.097 1.00 93.31 87 ILE A N 1
ATOM 679 C CA . ILE A 1 87 ? 14.847 6.595 27.339 1.00 93.31 87 ILE A CA 1
ATOM 680 C C . ILE A 1 87 ? 15.961 6.960 26.344 1.00 93.31 87 ILE A C 1
ATOM 682 O O . ILE A 1 87 ? 17.051 7.304 26.810 1.00 93.31 87 ILE A O 1
ATOM 686 N N . PRO A 1 88 ? 15.727 6.988 25.016 1.00 88.62 88 PRO A N 1
ATOM 687 C CA . PRO A 1 88 ? 16.766 7.364 24.054 1.00 88.62 88 PRO A CA 1
ATOM 688 C C . PRO A 1 88 ? 17.260 8.810 24.211 1.00 88.62 88 PRO A C 1
ATOM 690 O O . PRO A 1 88 ? 18.384 9.126 23.828 1.00 88.62 88 PRO A O 1
ATOM 693 N N . LYS A 1 89 ? 16.444 9.704 24.795 1.00 90.44 89 LYS A N 1
ATOM 694 C CA . LYS A 1 89 ? 16.836 11.094 25.104 1.00 90.44 89 LYS A CA 1
ATOM 695 C C . LYS A 1 89 ? 17.799 11.190 26.287 1.00 90.44 89 LYS A C 1
ATOM 697 O O . LYS A 1 89 ? 18.494 12.195 26.422 1.00 90.44 89 LYS A O 1
ATOM 702 N N . ILE A 1 90 ? 17.797 10.189 27.165 1.00 93.75 90 ILE A N 1
ATOM 703 C CA . ILE A 1 90 ? 18.680 10.110 28.332 1.00 93.75 90 ILE A CA 1
ATOM 704 C C . ILE A 1 90 ? 19.957 9.349 27.978 1.00 93.75 90 ILE A C 1
ATOM 706 O O . ILE A 1 90 ? 21.043 9.811 28.317 1.00 93.75 90 ILE A O 1
ATOM 710 N N . GLU A 1 91 ? 19.820 8.217 27.290 1.00 94.75 91 GLU A N 1
ATOM 711 C CA . GLU A 1 91 ? 20.925 7.360 26.870 1.00 94.75 91 GLU A CA 1
ATOM 712 C C . GLU A 1 91 ? 20.706 6.919 25.421 1.00 94.75 91 GLU A C 1
ATOM 714 O O . GLU A 1 91 ? 19.905 6.030 25.134 1.00 94.75 91 GLU A O 1
ATOM 719 N N . SER A 1 92 ? 21.429 7.549 24.496 1.00 89.88 92 SER A N 1
ATOM 720 C CA . SER A 1 92 ? 21.283 7.301 23.057 1.00 89.88 92 SER A CA 1
ATOM 721 C C . SER A 1 92 ? 21.670 5.882 22.633 1.00 89.88 92 SER A C 1
ATOM 723 O O . SER A 1 92 ? 21.239 5.427 21.577 1.00 89.88 92 SER A O 1
ATOM 725 N N . ALA A 1 93 ? 22.471 5.180 23.445 1.00 90.19 93 ALA A N 1
ATOM 726 C CA . ALA A 1 93 ? 22.871 3.802 23.177 1.00 90.19 93 ALA A CA 1
ATOM 727 C C . ALA A 1 93 ? 21.832 2.760 23.639 1.00 90.19 93 ALA A C 1
ATOM 729 O O . ALA A 1 93 ? 22.018 1.570 23.396 1.00 90.19 93 ALA A O 1
ATOM 730 N N . ALA A 1 94 ? 20.753 3.168 24.315 1.00 90.12 94 ALA A N 1
ATOM 731 C CA . ALA A 1 94 ? 19.708 2.258 24.772 1.00 90.12 94 ALA A CA 1
ATOM 732 C C . ALA A 1 94 ? 18.888 1.706 23.592 1.00 90.12 94 ALA A C 1
ATOM 734 O O . ALA A 1 94 ? 18.223 2.459 22.881 1.00 90.12 94 ALA A O 1
ATOM 735 N N . VAL A 1 95 ? 18.875 0.379 23.421 1.00 87.31 95 VAL A N 1
ATOM 736 C CA . VAL A 1 95 ? 18.111 -0.308 22.370 1.00 87.31 95 VAL A CA 1
ATOM 737 C C . VAL A 1 95 ? 17.143 -1.303 22.992 1.00 87.31 95 VAL A C 1
ATOM 739 O O . VAL A 1 95 ? 17.535 -2.300 23.607 1.00 87.31 95 VAL A O 1
ATOM 742 N N . PHE A 1 96 ? 15.849 -1.057 22.802 1.00 90.75 96 PHE A N 1
ATOM 743 C CA . PHE A 1 96 ? 14.816 -1.951 23.300 1.00 90.75 96 PHE A CA 1
ATOM 744 C C . PHE A 1 96 ? 13.558 -1.962 22.435 1.00 90.75 96 PHE A C 1
ATOM 746 O O . PHE A 1 96 ? 13.325 -1.081 21.610 1.00 90.75 96 PHE A O 1
ATOM 753 N N . SER A 1 97 ? 12.734 -2.984 22.633 1.00 87.94 97 SER A N 1
ATOM 754 C CA . SER A 1 97 ? 11.393 -3.088 22.065 1.00 87.94 97 SER A CA 1
ATOM 755 C C . SER A 1 97 ? 10.418 -3.523 23.147 1.00 87.94 97 SER A C 1
ATOM 757 O O . SER A 1 97 ? 10.689 -4.468 23.887 1.00 87.94 97 SER A O 1
ATOM 759 N N . LEU A 1 98 ? 9.277 -2.846 23.227 1.00 89.25 98 LEU A N 1
ATOM 760 C CA . LEU A 1 98 ? 8.160 -3.235 24.081 1.00 89.25 98 LEU A CA 1
ATOM 761 C C . LEU A 1 98 ? 7.102 -3.895 23.200 1.00 89.25 98 LEU A C 1
ATOM 763 O O . LEU A 1 98 ? 6.690 -3.323 22.194 1.00 89.25 98 LEU A O 1
ATOM 767 N N . VAL A 1 99 ? 6.670 -5.097 23.563 1.00 85.94 99 VAL A N 1
ATOM 768 C CA . VAL A 1 99 ? 5.609 -5.821 22.860 1.00 85.94 99 VAL A CA 1
ATOM 769 C C . VAL A 1 99 ? 4.499 -6.110 23.851 1.00 85.94 99 VAL A C 1
ATOM 771 O O . VAL A 1 99 ? 4.655 -6.964 24.721 1.00 85.94 99 VAL A O 1
ATOM 774 N N . LEU A 1 100 ? 3.384 -5.398 23.724 1.00 85.81 100 LEU A N 1
ATOM 775 C CA . LEU A 1 100 ? 2.216 -5.589 24.574 1.00 85.81 100 LEU A CA 1
ATOM 776 C C . LEU A 1 100 ? 1.367 -6.719 23.978 1.00 85.81 100 LEU A C 1
ATOM 778 O O . LEU A 1 100 ? 0.874 -6.618 22.857 1.00 85.81 100 LEU A O 1
ATOM 782 N N . LEU A 1 101 ? 1.249 -7.820 24.714 1.00 84.12 101 LEU A N 1
ATOM 783 C CA . LEU A 1 101 ? 0.424 -8.971 24.372 1.00 84.12 101 LEU A CA 1
ATOM 784 C C . LEU A 1 101 ? -0.953 -8.761 24.988 1.00 84.12 101 LEU A C 1
ATOM 786 O O . LEU A 1 101 ? -1.119 -8.898 26.200 1.00 84.12 101 LEU A O 1
ATOM 790 N N . ASP A 1 102 ? -1.915 -8.408 24.148 1.00 74.62 102 ASP A N 1
ATOM 791 C CA . ASP A 1 102 ? -3.275 -8.097 24.561 1.00 74.62 102 ASP A CA 1
ATOM 792 C C . ASP A 1 102 ? -4.310 -8.984 23.865 1.00 74.62 102 ASP A C 1
ATOM 794 O O . ASP A 1 102 ? -4.062 -9.559 22.807 1.00 74.62 102 ASP A O 1
ATOM 798 N N . THR A 1 103 ? -5.499 -9.056 24.458 1.00 56.50 103 THR A N 1
ATOM 799 C CA . THR A 1 103 ? -6.675 -9.761 23.944 1.00 56.50 103 THR A CA 1
ATOM 800 C C . THR A 1 103 ? -7.646 -8.860 23.162 1.00 56.50 103 THR A C 1
ATOM 802 O O . THR A 1 103 ? -8.783 -9.273 22.966 1.00 56.50 103 THR A O 1
ATOM 805 N N . ALA A 1 104 ? -7.200 -7.686 22.675 1.00 51.62 104 ALA A N 1
ATOM 806 C CA . ALA A 1 104 ? -7.900 -6.729 21.781 1.00 51.62 104 ALA A CA 1
ATOM 807 C C . ALA A 1 104 ? -8.505 -5.442 22.406 1.00 51.62 104 ALA A C 1
ATOM 809 O O . ALA A 1 104 ? -9.307 -4.763 21.757 1.00 51.62 104 ALA A O 1
ATOM 810 N N . ALA A 1 105 ? -8.115 -5.060 23.625 1.00 54.19 105 ALA A N 1
ATOM 811 C CA . ALA A 1 105 ? -8.565 -3.845 24.319 1.00 54.19 105 ALA A CA 1
ATOM 812 C C . ALA A 1 105 ? -7.625 -2.623 24.159 1.00 54.19 105 ALA A C 1
ATOM 814 O O . ALA A 1 105 ? -8.046 -1.484 24.375 1.00 54.19 105 ALA A O 1
ATOM 815 N N . LEU A 1 106 ? -6.371 -2.827 23.756 1.00 51.91 106 LEU A N 1
ATOM 816 C CA . LEU A 1 106 ? -5.373 -1.790 23.517 1.00 51.91 106 LEU A CA 1
ATOM 817 C C . LEU A 1 106 ? -5.566 -1.142 22.150 1.00 51.91 106 LEU A C 1
ATOM 819 O O . LEU A 1 106 ? -5.089 -1.633 21.130 1.00 51.91 106 LEU A O 1
ATOM 823 N N . ARG A 1 107 ? -6.251 -0.002 22.134 1.00 52.69 107 ARG A N 1
ATOM 824 C CA . ARG A 1 107 ? -6.406 0.837 20.942 1.00 52.69 107 ARG A CA 1
ATOM 825 C C . ARG A 1 107 ? -5.723 2.185 21.190 1.00 52.69 107 ARG A C 1
ATOM 827 O O . ARG A 1 107 ? -6.371 3.069 21.743 1.00 52.69 107 ARG A O 1
ATOM 834 N N . S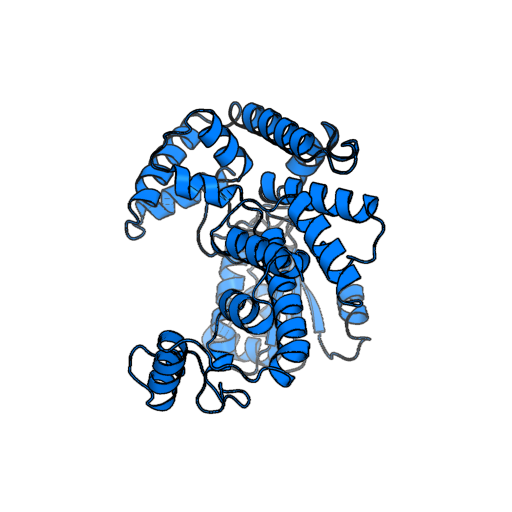ER A 1 108 ? -4.454 2.385 20.808 1.00 47.69 108 SER A N 1
ATOM 835 C CA . SER A 1 108 ? -3.926 3.765 20.738 1.00 47.69 108 SER A CA 1
ATOM 836 C C . SER A 1 108 ? -4.264 4.409 19.402 1.00 47.69 108 SER A C 1
ATOM 838 O O . SER A 1 108 ? -4.486 3.757 18.383 1.00 47.69 108 SER A O 1
ATOM 840 N N . ALA A 1 109 ? -4.307 5.740 19.402 1.00 49.34 109 ALA A N 1
ATOM 841 C CA . ALA A 1 109 ? -4.432 6.516 18.176 1.00 49.34 109 ALA A CA 1
ATOM 842 C C . ALA A 1 109 ? -3.171 6.427 17.294 1.00 49.34 109 ALA A C 1
ATOM 844 O O . ALA A 1 109 ? -3.253 6.754 16.111 1.00 49.34 109 ALA A O 1
ATOM 845 N N . ALA A 1 110 ? -2.029 6.005 17.853 1.00 43.31 110 ALA A N 1
ATOM 846 C CA . ALA A 1 110 ? -0.761 5.938 17.143 1.00 43.31 110 ALA A CA 1
ATOM 847 C C . ALA A 1 110 ? -0.631 4.657 16.312 1.00 43.31 110 ALA A C 1
ATOM 849 O O . ALA A 1 110 ? -0.156 4.735 15.177 1.00 43.31 110 ALA A O 1
ATOM 850 N N . HIS A 1 111 ? -1.040 3.493 16.834 1.00 44.34 111 HIS A N 1
ATOM 851 C CA . HIS A 1 111 ? -0.890 2.194 16.164 1.00 44.34 111 HIS A CA 1
ATOM 852 C C . HIS A 1 111 ? -2.202 1.401 16.214 1.00 44.34 111 HIS A C 1
ATOM 854 O O . HIS A 1 111 ? -2.746 1.136 17.284 1.00 44.34 111 HIS A O 1
ATOM 860 N N . ASP A 1 112 ? -2.706 1.010 15.043 1.00 50.53 112 ASP A N 1
ATOM 861 C CA . ASP A 1 112 ? -3.907 0.186 14.918 1.00 50.53 112 ASP A CA 1
ATOM 862 C C . ASP A 1 112 ? -3.515 -1.295 14.822 1.00 50.53 112 ASP A C 1
ATOM 864 O O . ASP A 1 112 ? -3.233 -1.814 13.745 1.00 50.53 112 ASP A O 1
ATOM 868 N N . LEU A 1 113 ? -3.450 -1.967 15.975 1.00 51.03 113 LEU A N 1
ATOM 869 C CA . LEU A 1 113 ? -3.145 -3.401 16.065 1.00 51.03 113 LEU A CA 1
ATOM 870 C C . LEU A 1 113 ? -4.368 -4.292 15.777 1.00 51.03 113 LEU A C 1
ATOM 872 O O . LEU A 1 113 ? -4.254 -5.515 15.833 1.00 51.03 113 LEU A O 1
ATOM 876 N N . SER A 1 114 ? -5.535 -3.703 15.483 1.00 49.25 114 SER A N 1
ATOM 877 C CA . SER A 1 114 ? -6.750 -4.451 15.122 1.00 49.25 114 SER A CA 1
ATOM 878 C C . SER A 1 114 ? -6.797 -4.851 13.643 1.00 49.25 114 SER A C 1
ATOM 880 O O . SER A 1 114 ? -7.653 -5.635 13.234 1.00 49.25 114 SER A O 1
ATOM 882 N N . VAL A 1 115 ? -5.848 -4.342 12.854 1.00 58.53 115 VAL A N 1
ATOM 883 C CA . VAL A 1 115 ? -5.778 -4.489 11.403 1.00 58.53 115 VAL A CA 1
ATOM 884 C C . VAL A 1 115 ? -4.620 -5.422 11.051 1.00 58.53 115 VAL A C 1
ATOM 886 O O . VAL A 1 115 ? -3.448 -5.058 11.150 1.00 58.53 115 VAL A O 1
ATOM 889 N N . GLY A 1 116 ? -4.946 -6.646 10.637 1.00 62.56 116 GLY A N 1
ATOM 890 C CA . GLY A 1 116 ? -3.991 -7.598 10.070 1.00 62.56 116 GLY A CA 1
ATOM 891 C C . GLY A 1 116 ? -3.855 -7.462 8.551 1.00 62.56 116 GLY A C 1
ATOM 892 O O . GLY A 1 116 ? -4.661 -6.829 7.878 1.00 62.56 116 GLY A O 1
ATOM 893 N N . GLY A 1 117 ? -2.843 -8.092 7.966 1.00 65.62 117 GLY A N 1
ATOM 894 C CA . GLY A 1 117 ? -2.725 -8.187 6.515 1.00 65.62 117 GLY A CA 1
ATOM 895 C C . GLY A 1 117 ? -1.772 -9.305 6.112 1.00 65.62 117 GLY A C 1
ATOM 896 O O . GLY A 1 117 ? -0.945 -9.721 6.927 1.00 65.62 117 GLY A O 1
ATOM 897 N N . PRO A 1 118 ? -1.872 -9.819 4.877 1.00 67.62 118 PRO A N 1
ATOM 898 C CA . PRO A 1 118 ? -0.892 -10.771 4.381 1.00 67.62 118 PRO A CA 1
ATOM 899 C C . PRO A 1 118 ? 0.498 -10.130 4.374 1.00 67.62 118 PRO A C 1
ATOM 901 O O . PRO A 1 118 ? 0.694 -9.051 3.818 1.00 67.62 118 PRO A O 1
ATOM 904 N N . GLN A 1 119 ? 1.457 -10.809 5.003 1.00 62.84 119 GLN A N 1
ATOM 905 C CA . GLN A 1 119 ? 2.866 -10.411 4.993 1.00 62.84 119 GLN A CA 1
ATOM 906 C C . GLN A 1 119 ? 3.578 -10.888 3.717 1.00 62.84 119 GLN A C 1
ATOM 908 O O . GLN A 1 119 ? 4.586 -10.313 3.308 1.00 62.84 119 GLN A O 1
ATOM 913 N N . GLU A 1 120 ? 3.071 -11.953 3.091 1.00 68.94 120 GLU A N 1
ATOM 914 C CA . GLU A 1 120 ? 3.668 -12.519 1.889 1.00 68.94 120 GLU A CA 1
ATOM 915 C C . GLU A 1 120 ? 3.305 -11.693 0.650 1.00 68.94 120 GLU A C 1
ATOM 917 O O . GLU A 1 120 ? 2.146 -11.369 0.392 1.00 68.94 120 GLU A O 1
ATOM 922 N N . HIS A 1 121 ? 4.339 -11.344 -0.106 1.00 78.81 121 HIS A N 1
ATOM 923 C CA . HIS A 1 121 ? 4.270 -10.559 -1.330 1.00 78.81 121 HIS A CA 1
ATOM 924 C C . HIS A 1 121 ? 3.853 -11.459 -2.507 1.00 78.81 121 HIS A C 1
ATOM 926 O O . HIS A 1 121 ? 4.518 -12.456 -2.794 1.00 78.81 121 HIS A O 1
ATOM 932 N N . LEU A 1 122 ? 2.767 -11.103 -3.197 1.00 81.00 122 LEU A N 1
ATOM 933 C CA . LEU A 1 122 ? 2.139 -11.886 -4.268 1.00 81.00 122 LEU A CA 1
ATOM 934 C C . LEU A 1 122 ? 3.088 -12.196 -5.442 1.00 81.00 122 LEU A C 1
ATOM 936 O O . LEU A 1 122 ? 3.122 -13.305 -5.969 1.00 81.00 122 LEU A O 1
ATOM 940 N N . LEU A 1 123 ? 3.829 -11.184 -5.872 1.00 78.50 123 LEU A N 1
ATOM 941 C CA . LEU A 1 123 ? 4.778 -11.153 -6.978 1.00 78.50 123 LEU A CA 1
ATOM 942 C C . LEU A 1 123 ? 6.210 -11.539 -6.568 1.00 78.50 123 LEU A C 1
ATOM 944 O O . LEU A 1 123 ? 7.070 -11.620 -7.443 1.00 78.50 123 LEU A O 1
ATOM 948 N N . ARG A 1 124 ? 6.502 -11.800 -5.284 1.00 74.81 124 ARG A N 1
ATOM 949 C CA . ARG A 1 124 ? 7.771 -12.472 -4.922 1.00 74.81 124 ARG A CA 1
ATOM 950 C C . ARG A 1 124 ? 7.798 -13.922 -5.393 1.00 74.81 124 ARG A C 1
ATOM 952 O O . ARG A 1 124 ? 8.863 -14.431 -5.713 1.00 74.81 124 ARG A O 1
ATOM 959 N N . SER A 1 125 ? 6.629 -14.545 -5.491 1.00 70.25 125 SER A N 1
ATOM 960 C CA . SER A 1 125 ? 6.457 -15.935 -5.904 1.00 70.25 125 SER A CA 1
ATOM 961 C C . SER A 1 125 ? 5.840 -16.021 -7.306 1.00 70.25 125 SER A C 1
ATOM 963 O O . SER A 1 125 ? 4.929 -16.814 -7.533 1.00 70.25 125 SER A O 1
ATOM 965 N N . LEU A 1 126 ? 6.296 -15.208 -8.272 1.00 71.50 126 LEU A N 1
ATOM 966 C CA . LEU A 1 126 ? 5.782 -15.258 -9.655 1.00 71.50 126 LEU A CA 1
ATOM 967 C C . LEU A 1 126 ? 6.025 -16.604 -10.353 1.00 71.50 126 LEU A C 1
ATOM 969 O O . LEU A 1 126 ? 5.289 -16.957 -11.278 1.00 71.50 126 LEU A O 1
ATOM 973 N N . ASP A 1 127 ? 6.992 -17.380 -9.871 1.00 80.81 127 ASP A N 1
ATOM 974 C CA . ASP A 1 127 ? 7.243 -18.747 -10.328 1.00 80.81 127 ASP A CA 1
ATOM 975 C C . ASP A 1 127 ? 6.237 -19.761 -9.769 1.00 80.81 127 ASP A C 1
ATOM 977 O O . ASP A 1 127 ? 6.115 -20.869 -10.295 1.00 80.81 127 ASP A O 1
ATOM 981 N N . ALA A 1 128 ? 5.451 -19.389 -8.753 1.00 86.81 128 ALA A N 1
ATOM 982 C CA . ALA A 1 128 ? 4.434 -20.265 -8.194 1.00 86.81 128 ALA A CA 1
ATOM 983 C C . ALA A 1 128 ? 3.360 -20.626 -9.240 1.00 86.81 128 ALA A C 1
ATOM 985 O O . ALA A 1 128 ? 3.084 -19.860 -10.178 1.00 86.81 128 ALA A O 1
ATOM 986 N N . PRO A 1 129 ? 2.694 -21.783 -9.096 1.00 90.81 129 PRO A N 1
ATOM 987 C CA . PRO A 1 129 ? 1.565 -22.142 -9.947 1.00 90.81 129 PRO A CA 1
ATOM 988 C C . PRO A 1 129 ? 0.489 -21.046 -9.952 1.00 90.81 129 PRO A C 1
ATOM 990 O O . PRO A 1 129 ? 0.177 -20.474 -8.908 1.00 90.81 129 PRO A O 1
ATOM 993 N N . LEU A 1 130 ? -0.109 -20.760 -11.116 1.00 91.81 130 LEU A N 1
ATOM 994 C CA . LEU A 1 130 ? -1.153 -19.728 -11.252 1.00 91.81 130 LEU A CA 1
ATOM 995 C C . LEU A 1 130 ? -2.292 -19.836 -10.218 1.00 91.81 130 LEU A C 1
ATOM 997 O O . LEU A 1 130 ? -2.681 -18.787 -9.709 1.00 91.81 130 LEU A O 1
ATOM 1001 N N . PRO A 1 131 ? -2.784 -21.036 -9.841 1.00 92.06 131 PRO A N 1
ATOM 1002 C CA . PRO A 1 131 ? -3.795 -21.157 -8.790 1.00 92.06 131 PRO A CA 1
ATOM 1003 C C . PRO A 1 131 ? -3.339 -20.606 -7.433 1.00 92.06 131 PRO A C 1
ATOM 1005 O O . PRO A 1 131 ? -4.120 -19.959 -6.745 1.00 92.06 131 PRO A O 1
ATOM 1008 N N . VAL A 1 132 ? -2.067 -20.800 -7.066 1.00 90.56 132 VAL A N 1
ATOM 1009 C CA . VAL A 1 132 ? -1.504 -20.272 -5.812 1.00 90.56 132 VAL A CA 1
ATOM 1010 C C . VAL A 1 132 ? -1.483 -18.746 -5.850 1.00 90.56 132 VAL A C 1
ATOM 1012 O O . VAL A 1 132 ? -1.951 -18.102 -4.917 1.00 90.56 132 VAL A O 1
ATOM 1015 N N . ILE A 1 133 ? -1.022 -18.161 -6.960 1.00 91.94 133 ILE A N 1
ATOM 1016 C CA . ILE A 1 133 ? -1.017 -16.701 -7.134 1.00 91.94 133 ILE A CA 1
ATOM 1017 C C . ILE A 1 133 ? -2.452 -16.153 -7.126 1.00 91.94 133 ILE A C 1
ATOM 1019 O O . ILE A 1 133 ? -2.711 -15.127 -6.510 1.00 91.94 133 ILE A O 1
ATOM 1023 N N . TRP A 1 134 ? -3.407 -16.838 -7.757 1.00 94.44 134 TRP A N 1
ATOM 1024 C CA . TRP A 1 134 ? -4.813 -16.433 -7.722 1.00 94.44 134 TRP A CA 1
ATOM 1025 C C . TRP A 1 134 ? -5.363 -16.395 -6.296 1.00 94.44 134 TRP A C 1
ATOM 1027 O O . TRP A 1 134 ? -5.933 -15.384 -5.893 1.00 94.44 134 TRP A O 1
ATOM 1037 N N . HIS A 1 135 ? -5.143 -17.447 -5.506 1.00 91.56 135 HIS A N 1
ATOM 1038 C CA . HIS A 1 135 ? -5.589 -17.475 -4.115 1.00 91.56 135 HIS A CA 1
ATOM 1039 C C . HIS A 1 135 ? -4.929 -16.381 -3.275 1.00 91.56 135 HIS A C 1
ATOM 1041 O O . HIS A 1 135 ? -5.623 -15.687 -2.535 1.00 91.56 135 HIS A O 1
ATOM 1047 N N . SER A 1 136 ? -3.625 -16.152 -3.438 1.00 91.19 136 SER A N 1
ATOM 1048 C CA . SER A 1 136 ? -2.930 -15.057 -2.756 1.00 91.19 136 SER A CA 1
ATOM 1049 C C . SER A 1 136 ? -3.459 -13.680 -3.176 1.00 91.19 136 SER A C 1
ATOM 1051 O O . SER A 1 136 ? -3.600 -12.796 -2.331 1.00 91.19 136 SER A O 1
ATOM 1053 N N . TYR A 1 137 ? -3.813 -13.494 -4.454 1.00 94.75 137 TYR A N 1
ATOM 1054 C CA . TYR A 1 137 ? -4.457 -12.276 -4.953 1.00 94.75 137 TYR A CA 1
ATOM 1055 C C . TYR A 1 137 ? -5.822 -12.069 -4.289 1.00 94.75 137 TYR A C 1
ATOM 1057 O O . TYR A 1 137 ? -6.056 -11.015 -3.702 1.00 94.75 137 TYR A O 1
ATOM 1065 N N . VAL A 1 138 ? -6.694 -13.081 -4.312 1.00 95.25 138 VAL A N 1
ATOM 1066 C CA . VAL A 1 138 ? -8.019 -13.032 -3.672 1.00 95.25 138 VAL A CA 1
ATOM 1067 C C . VAL A 1 138 ? -7.892 -12.754 -2.172 1.00 95.25 138 VAL A C 1
ATOM 1069 O O . VAL A 1 138 ? -8.588 -11.882 -1.655 1.00 95.25 138 VAL A O 1
ATOM 1072 N N . HIS A 1 139 ? -6.957 -13.414 -1.486 1.00 92.25 139 HIS A N 1
ATOM 1073 C CA . HIS A 1 139 ? -6.701 -13.212 -0.062 1.00 92.25 139 HIS A CA 1
ATOM 1074 C C . HIS A 1 139 ? -6.230 -11.782 0.246 1.00 92.25 139 HIS A C 1
ATOM 1076 O O . HIS A 1 139 ? -6.759 -11.143 1.154 1.00 92.25 139 HIS A O 1
ATOM 1082 N N . ALA A 1 140 ? -5.294 -11.231 -0.535 1.00 92.50 140 ALA A N 1
ATOM 1083 C CA . ALA A 1 140 ? -4.847 -9.846 -0.374 1.00 92.50 140 ALA A CA 1
ATOM 1084 C C . ALA A 1 140 ? -5.975 -8.836 -0.613 1.00 92.50 140 ALA A C 1
ATOM 1086 O O . ALA A 1 140 ? -6.112 -7.864 0.132 1.00 92.50 140 ALA A O 1
ATOM 1087 N N . ARG A 1 141 ? -6.814 -9.090 -1.622 1.00 95.06 141 ARG A N 1
ATOM 1088 C CA . ARG A 1 141 ? -7.992 -8.275 -1.934 1.00 95.06 141 ARG A CA 1
ATOM 1089 C C . ARG A 1 141 ? -9.022 -8.314 -0.805 1.00 95.06 141 ARG A C 1
ATOM 1091 O O . ARG A 1 141 ? -9.507 -7.256 -0.416 1.00 95.06 141 ARG A O 1
ATOM 1098 N N . LEU A 1 142 ? -9.313 -9.495 -0.261 1.00 94.62 142 LEU A N 1
ATOM 1099 C CA . LEU A 1 142 ? -10.226 -9.677 0.866 1.00 94.62 142 LEU A CA 1
ATOM 1100 C C . LEU A 1 142 ? -9.701 -8.990 2.129 1.00 94.62 142 LEU A C 1
ATOM 1102 O O . LEU A 1 142 ? -10.410 -8.172 2.708 1.00 94.62 142 LEU A O 1
ATOM 1106 N N . ALA A 1 143 ? -8.453 -9.268 2.514 1.00 93.00 143 ALA A N 1
ATOM 1107 C CA . ALA A 1 143 ? -7.819 -8.676 3.690 1.00 93.00 143 ALA A CA 1
ATOM 1108 C C . ALA A 1 143 ? -7.814 -7.144 3.622 1.00 93.00 143 ALA A C 1
ATOM 1110 O O . ALA A 1 143 ? -8.111 -6.479 4.613 1.00 93.00 143 ALA A O 1
ATOM 1111 N N . TRP A 1 144 ? -7.533 -6.577 2.444 1.00 94.81 144 TRP A N 1
ATOM 1112 C CA . TRP A 1 144 ? -7.653 -5.139 2.236 1.00 94.81 144 TRP A CA 1
ATOM 1113 C C . TRP A 1 144 ? -9.095 -4.662 2.391 1.00 94.81 144 TRP A C 1
ATOM 1115 O O . TRP A 1 144 ? -9.340 -3.694 3.106 1.00 94.81 144 TRP A O 1
ATOM 1125 N N . GLU A 1 145 ? -10.053 -5.331 1.744 1.00 96.00 145 GLU A N 1
ATOM 1126 C CA . GLU A 1 145 ? -11.443 -4.880 1.727 1.00 96.00 145 GLU A CA 1
ATOM 1127 C C . GLU A 1 145 ? -12.051 -4.797 3.132 1.00 96.00 145 GLU A C 1
ATOM 1129 O O . GLU A 1 145 ? -12.764 -3.841 3.447 1.00 96.00 145 GLU A O 1
ATOM 1134 N N . VAL A 1 146 ? -11.715 -5.763 3.990 1.00 94.75 146 VAL A N 1
ATOM 1135 C CA . VAL A 1 146 ? -12.167 -5.815 5.384 1.00 94.75 146 VAL A CA 1
ATOM 1136 C C . VAL A 1 146 ? -11.325 -4.963 6.333 1.00 94.75 146 VAL A C 1
ATOM 1138 O O . VAL A 1 146 ? -11.488 -5.076 7.544 1.00 94.75 146 VAL A O 1
ATOM 1141 N N . ALA A 1 147 ? -10.420 -4.131 5.805 1.00 93.56 147 ALA A N 1
ATOM 1142 C CA . ALA A 1 147 ? -9.495 -3.332 6.600 1.00 93.56 147 ALA A CA 1
ATOM 1143 C C . ALA A 1 147 ? -8.725 -4.186 7.624 1.00 93.56 147 ALA A C 1
ATOM 1145 O O . ALA A 1 147 ? -8.580 -3.798 8.773 1.00 93.56 147 ALA A O 1
ATOM 1146 N N . GLY A 1 148 ? -8.290 -5.386 7.232 1.00 88.44 148 GLY A N 1
ATOM 1147 C CA . GLY A 1 148 ? -7.531 -6.297 8.087 1.00 88.44 148 GLY A CA 1
ATOM 1148 C C . GLY A 1 148 ? -8.288 -6.961 9.239 1.00 88.44 148 GLY A C 1
ATOM 1149 O O . GLY A 1 148 ? -7.662 -7.670 10.027 1.00 88.44 148 GLY A O 1
ATOM 1150 N N . GLU A 1 149 ? -9.605 -6.771 9.354 1.00 87.06 149 GLU A N 1
ATOM 1151 C CA . GLU A 1 149 ? -10.415 -7.385 10.409 1.00 87.06 149 GLU A CA 1
ATOM 1152 C C . GLU A 1 149 ? -10.600 -8.894 10.153 1.00 87.06 149 GLU A C 1
ATOM 1154 O O . GLU A 1 149 ? -11.402 -9.308 9.314 1.00 87.06 149 GLU A O 1
ATOM 1159 N N . LEU A 1 150 ? -9.874 -9.736 10.899 1.00 82.88 150 LEU A N 1
ATOM 1160 C CA . LEU A 1 150 ? -9.833 -11.189 10.675 1.00 82.88 150 LEU A CA 1
ATOM 1161 C C . LEU A 1 150 ? -11.208 -11.867 10.774 1.00 82.88 150 LEU A C 1
ATOM 1163 O O . LEU A 1 150 ? -11.542 -12.698 9.934 1.00 82.88 150 LEU A O 1
ATOM 1167 N N . SER A 1 151 ? -12.017 -11.507 11.771 1.00 85.94 151 SER A N 1
ATOM 1168 C CA . SER A 1 151 ? -13.364 -12.068 11.960 1.00 85.94 151 SER A CA 1
ATOM 1169 C C . SER A 1 151 ? -14.277 -11.772 10.768 1.00 85.94 151 SER A C 1
ATOM 1171 O O . SER A 1 151 ? -15.079 -12.615 10.361 1.00 85.94 151 SER A O 1
ATOM 1173 N N . ARG A 1 152 ? -14.149 -10.577 10.178 1.00 91.38 152 ARG A N 1
ATOM 1174 C CA . ARG A 1 152 ? -14.871 -10.197 8.963 1.00 91.38 152 ARG A CA 1
ATOM 1175 C C . ARG A 1 152 ? -14.317 -10.926 7.748 1.00 91.38 152 ARG A C 1
ATOM 1177 O O . ARG A 1 152 ? -15.118 -11.434 6.975 1.00 91.38 152 ARG A O 1
ATOM 1184 N N . ALA A 1 153 ? -12.992 -11.024 7.608 1.00 90.75 153 ALA A N 1
ATOM 1185 C CA . ALA A 1 153 ? -12.365 -11.791 6.531 1.00 90.75 153 ALA A CA 1
ATOM 1186 C C . ALA A 1 153 ? -12.856 -13.242 6.516 1.00 90.75 153 ALA A C 1
ATOM 1188 O O . ALA A 1 153 ? -13.285 -13.706 5.472 1.00 90.75 153 ALA A O 1
ATOM 1189 N N . GLN A 1 154 ? -12.858 -13.928 7.664 1.00 89.25 154 GLN A N 1
ATOM 1190 C CA . GLN A 1 154 ? -13.320 -15.318 7.782 1.00 89.25 154 GLN A CA 1
ATOM 1191 C C . GLN A 1 154 ? -14.785 -15.467 7.366 1.00 89.25 154 GLN A C 1
ATOM 1193 O O . GLN A 1 154 ? -15.107 -16.258 6.489 1.00 89.25 154 GLN A O 1
ATOM 1198 N N . ARG A 1 155 ? -15.661 -14.630 7.930 1.00 94.19 155 ARG A N 1
ATOM 1199 C CA . ARG A 1 155 ? -17.092 -14.634 7.606 1.00 94.19 155 ARG A CA 1
ATOM 1200 C C . ARG A 1 155 ? -17.366 -14.316 6.136 1.00 94.19 155 ARG A C 1
ATOM 1202 O O . ARG A 1 155 ? -18.322 -14.823 5.571 1.00 94.19 155 ARG A O 1
ATOM 1209 N N . TRP A 1 156 ? -16.563 -13.450 5.526 1.00 95.00 156 TRP A N 1
ATOM 1210 C CA . TRP A 1 156 ? -16.657 -13.168 4.099 1.00 95.00 156 TRP A CA 1
ATOM 1211 C C . TRP A 1 156 ? -16.102 -14.321 3.265 1.00 95.00 156 TRP A C 1
ATOM 1213 O O . TRP A 1 156 ? -16.703 -14.642 2.251 1.00 95.00 156 TRP A O 1
ATOM 1223 N N . ASP A 1 157 ? -15.012 -14.969 3.675 1.00 93.06 157 ASP A N 1
ATOM 1224 C CA . ASP A 1 157 ? -14.449 -16.130 2.976 1.00 93.06 157 ASP A CA 1
ATOM 1225 C C . ASP A 1 157 ? -15.457 -17.287 2.886 1.00 93.06 157 ASP A C 1
ATOM 1227 O O . ASP A 1 157 ? -15.637 -17.853 1.803 1.00 93.06 157 ASP A O 1
ATOM 1231 N N . ASP A 1 158 ? -16.217 -17.522 3.965 1.00 94.94 158 ASP A N 1
ATOM 1232 C CA . ASP A 1 158 ? -17.328 -18.485 4.030 1.00 94.94 158 ASP A CA 1
ATOM 1233 C C . ASP A 1 158 ? -18.441 -18.211 2.988 1.00 94.94 158 ASP A C 1
ATOM 1235 O O . ASP A 1 158 ? -19.189 -19.116 2.616 1.00 94.94 158 ASP A O 1
ATOM 1239 N N . GLU A 1 159 ? -18.529 -16.987 2.452 1.00 96.12 159 GLU A N 1
ATOM 1240 C CA . GLU A 1 159 ? -19.472 -16.590 1.389 1.00 96.12 159 GLU A CA 1
ATOM 1241 C C . GLU A 1 159 ? -18.973 -16.932 -0.029 1.00 96.12 159 GLU A C 1
ATOM 1243 O O . GLU A 1 159 ? -19.635 -16.612 -1.027 1.00 96.12 159 GLU A O 1
ATOM 1248 N N . GLY A 1 160 ? -17.810 -17.586 -0.133 1.00 93.38 160 GLY A N 1
ATOM 1249 C CA . GLY A 1 160 ? -17.345 -18.251 -1.348 1.00 93.38 160 GLY A CA 1
ATOM 1250 C C . GLY A 1 160 ? -16.060 -17.708 -1.974 1.00 93.38 160 GLY A C 1
ATOM 1251 O O . GLY A 1 160 ? -15.779 -18.082 -3.116 1.00 93.38 160 GLY A O 1
ATOM 1252 N N . PHE A 1 161 ? -15.256 -16.881 -1.286 1.00 93.69 161 PHE A N 1
ATOM 1253 C CA . PHE A 1 161 ? -13.986 -16.377 -1.854 1.00 93.69 161 PHE A CA 1
ATOM 1254 C C . PHE A 1 161 ? -13.019 -17.517 -2.181 1.00 93.69 161 PHE A C 1
ATOM 1256 O O . PHE A 1 161 ? -12.478 -17.551 -3.288 1.00 93.69 161 PHE A O 1
ATOM 1263 N N . GLY A 1 162 ? -12.865 -18.491 -1.277 1.00 88.12 162 GLY A N 1
ATOM 1264 C CA . GLY A 1 162 ? -12.041 -19.683 -1.505 1.00 88.12 162 GLY A CA 1
ATOM 1265 C C . GLY A 1 162 ? -12.471 -20.547 -2.700 1.00 88.12 162 GLY A C 1
ATOM 1266 O O . GLY A 1 162 ? -11.669 -21.323 -3.217 1.00 88.12 162 GLY A O 1
ATOM 1267 N N . THR A 1 163 ? -13.709 -20.391 -3.180 1.00 92.75 163 THR A N 1
ATOM 1268 C CA . THR A 1 163 ? -14.272 -21.166 -4.303 1.00 92.75 163 THR A CA 1
ATOM 1269 C C . THR A 1 163 ? -14.319 -20.404 -5.628 1.00 92.75 163 THR A C 1
ATOM 1271 O O . THR A 1 163 ? -14.786 -20.951 -6.629 1.00 92.75 163 THR A O 1
ATOM 1274 N N . LEU A 1 164 ? -13.848 -19.152 -5.664 1.00 96.25 164 LEU A N 1
ATOM 1275 C CA . LEU A 1 164 ? -13.858 -18.347 -6.883 1.00 96.25 164 LEU A CA 1
ATOM 1276 C C . LEU A 1 164 ? -12.997 -18.997 -7.981 1.00 96.25 164 LEU A C 1
ATOM 1278 O O . LEU A 1 164 ? -11.818 -19.289 -7.735 1.00 96.25 164 LEU A O 1
ATOM 1282 N N . PRO A 1 165 ? -13.535 -19.174 -9.206 1.00 97.06 165 PRO A N 1
ATOM 1283 C CA . PRO A 1 165 ? -12.758 -19.677 -10.327 1.00 97.06 165 PRO A CA 1
ATOM 1284 C C . PRO A 1 165 ? -11.521 -18.817 -10.576 1.00 97.06 165 PRO A C 1
ATOM 1286 O O . PRO A 1 165 ? -11.566 -17.590 -10.479 1.00 97.06 165 PRO A O 1
ATOM 1289 N N . MET A 1 166 ? -10.414 -19.467 -10.931 1.00 96.56 166 MET A N 1
ATOM 1290 C CA . MET A 1 166 ? -9.160 -18.778 -11.217 1.00 96.56 166 MET A CA 1
ATOM 1291 C C . MET A 1 166 ? -9.353 -17.701 -12.288 1.00 96.56 166 MET A C 1
ATOM 1293 O O . MET A 1 166 ? -9.729 -17.997 -13.420 1.00 96.56 166 MET A O 1
ATOM 1297 N N . GLY A 1 167 ? -9.039 -16.458 -11.928 1.00 95.69 167 GLY A N 1
ATOM 1298 C CA . GLY A 1 167 ? -9.122 -15.309 -12.819 1.00 95.69 167 GLY A CA 1
ATOM 1299 C C . GLY A 1 167 ? -10.513 -14.699 -12.988 1.00 95.69 167 GLY A C 1
ATOM 1300 O O . GLY A 1 167 ? -10.644 -13.775 -13.790 1.00 95.69 167 GLY A O 1
ATOM 1301 N N . ASP A 1 168 ? -11.526 -15.144 -12.236 1.00 97.50 168 ASP A N 1
ATOM 1302 C CA . ASP A 1 168 ? -12.848 -14.500 -12.197 1.00 97.50 168 ASP A CA 1
ATOM 1303 C C . ASP A 1 168 ? -12.817 -13.216 -11.344 1.00 97.50 168 ASP A C 1
ATOM 1305 O O . ASP A 1 168 ? -13.428 -13.121 -10.277 1.00 97.50 168 ASP A O 1
ATOM 1309 N N . ASP A 1 169 ? -12.060 -12.217 -11.807 1.00 96.56 169 ASP A N 1
ATOM 1310 C CA . ASP A 1 169 ? -11.922 -10.912 -11.144 1.00 96.56 169 ASP A CA 1
ATOM 1311 C C . ASP A 1 169 ? -13.283 -10.192 -11.066 1.00 96.56 169 ASP A C 1
ATOM 1313 O O . ASP A 1 169 ? -13.617 -9.570 -10.060 1.00 96.56 169 ASP A O 1
ATOM 1317 N N . ASP A 1 170 ? -14.138 -10.361 -12.080 1.00 97.44 170 ASP A N 1
ATOM 1318 C CA . ASP A 1 170 ? -15.500 -9.824 -12.056 1.00 97.44 170 ASP A CA 1
ATOM 1319 C C . ASP A 1 170 ? -16.366 -10.510 -10.987 1.00 97.44 170 ASP A C 1
ATOM 1321 O O . ASP A 1 170 ? -17.200 -9.863 -10.349 1.00 97.44 170 ASP A O 1
ATOM 1325 N N . GLY A 1 171 ? -16.196 -11.819 -10.780 1.00 97.88 171 GLY A N 1
ATOM 1326 C CA . GLY A 1 171 ? -16.831 -12.575 -9.701 1.00 97.88 171 GLY A CA 1
ATOM 1327 C C . GLY A 1 171 ? -16.400 -12.092 -8.328 1.00 97.88 171 GLY A C 1
ATOM 1328 O O . GLY A 1 171 ? -17.261 -11.835 -7.482 1.00 97.88 171 GLY A O 1
ATOM 1329 N N . LEU A 1 172 ? -15.097 -11.870 -8.148 1.00 97.56 172 LEU A N 1
ATOM 1330 C CA . LEU A 1 172 ? -14.544 -11.248 -6.949 1.00 97.56 172 LEU A CA 1
ATOM 1331 C C . LEU A 1 172 ? -15.182 -9.871 -6.695 1.00 97.56 172 LEU A C 1
ATOM 1333 O O . LEU A 1 172 ? -15.693 -9.623 -5.604 1.00 97.56 172 LEU A O 1
ATOM 1337 N N . GLU A 1 173 ? -15.239 -8.991 -7.699 1.00 97.50 173 GLU A N 1
ATOM 1338 C CA . GLU A 1 173 ? -15.862 -7.670 -7.551 1.00 97.50 173 GLU A CA 1
ATOM 1339 C C . GLU A 1 173 ? -17.361 -7.757 -7.239 1.00 97.50 173 GLU A C 1
ATOM 1341 O O . GLU A 1 173 ? -17.867 -6.993 -6.412 1.00 97.50 173 GLU A O 1
ATOM 1346 N N . ARG A 1 174 ? -18.105 -8.676 -7.868 1.00 98.06 174 ARG A N 1
ATOM 1347 C CA . ARG A 1 174 ? -19.526 -8.904 -7.547 1.00 98.06 174 ARG A CA 1
ATOM 1348 C C . ARG A 1 174 ? -19.705 -9.331 -6.091 1.00 98.06 174 ARG A C 1
ATOM 1350 O O . ARG A 1 174 ? -20.600 -8.804 -5.427 1.00 98.06 174 ARG A O 1
ATOM 1357 N N . LEU A 1 175 ? -18.856 -10.234 -5.603 1.00 97.94 175 LEU A N 1
ATOM 1358 C CA . LEU A 1 175 ? -18.885 -10.729 -4.229 1.00 97.94 175 LEU A CA 1
ATOM 1359 C C . LEU A 1 175 ? -18.579 -9.610 -3.224 1.00 97.94 175 LEU A C 1
ATOM 1361 O O . LEU A 1 175 ? -19.407 -9.330 -2.358 1.00 97.94 175 LEU A O 1
ATOM 1365 N N . LEU A 1 176 ? -17.468 -8.888 -3.415 1.00 97.62 176 LEU A N 1
ATOM 1366 C CA . LEU A 1 176 ? -17.080 -7.739 -2.585 1.00 97.62 176 LEU A CA 1
ATOM 1367 C C . LEU A 1 176 ? -18.186 -6.677 -2.540 1.00 97.62 176 LEU A C 1
ATOM 1369 O O . LEU A 1 176 ? -18.512 -6.151 -1.481 1.00 97.62 176 LEU A O 1
ATOM 1373 N N . ASN A 1 177 ? -18.801 -6.370 -3.685 1.00 97.94 177 ASN A N 1
ATOM 1374 C CA . ASN A 1 177 ? -19.887 -5.396 -3.769 1.00 97.94 177 ASN A CA 1
ATOM 1375 C C . ASN A 1 177 ? -21.150 -5.824 -3.013 1.00 97.94 177 ASN A C 1
ATOM 1377 O O . ASN A 1 177 ? -21.794 -4.978 -2.392 1.00 97.94 177 ASN A O 1
ATOM 1381 N N . ARG A 1 178 ? -21.524 -7.106 -3.095 1.00 97.69 178 ARG A N 1
ATOM 1382 C CA . ARG A 1 178 ? -22.684 -7.654 -2.384 1.00 97.69 178 ARG A CA 1
ATOM 1383 C C . ARG A 1 178 ? -22.467 -7.589 -0.875 1.00 97.69 178 ARG A C 1
ATOM 1385 O O . ARG A 1 178 ? -23.323 -7.069 -0.168 1.00 97.69 178 ARG A O 1
ATOM 1392 N N . LEU A 1 179 ? -21.314 -8.068 -0.413 1.00 97.75 179 LEU A N 1
ATOM 1393 C CA . LEU A 1 179 ? -20.993 -8.131 1.011 1.00 97.75 179 LEU A CA 1
ATOM 1394 C C . LEU A 1 179 ? -20.812 -6.738 1.614 1.00 97.75 179 LEU A C 1
ATOM 1396 O O . LEU A 1 179 ? -21.366 -6.443 2.668 1.00 97.75 179 LEU A O 1
ATOM 1400 N N . ALA A 1 180 ? -20.144 -5.829 0.900 1.00 97.38 180 ALA A N 1
ATOM 1401 C CA . ALA A 1 180 ? -20.047 -4.430 1.300 1.00 97.38 180 ALA A CA 1
ATOM 1402 C C . ALA A 1 180 ? -21.421 -3.780 1.514 1.00 97.38 180 ALA A C 1
ATOM 1404 O O . ALA A 1 180 ? -21.593 -3.043 2.480 1.00 97.38 180 ALA A O 1
ATOM 1405 N N . ALA A 1 181 ? -22.400 -4.058 0.645 1.00 96.19 181 ALA A N 1
ATOM 1406 C CA . ALA A 1 181 ? -23.752 -3.530 0.799 1.00 96.19 181 ALA A CA 1
ATOM 1407 C C . ALA A 1 181 ? -24.440 -4.071 2.065 1.00 96.19 181 ALA A C 1
ATOM 1409 O O . ALA A 1 181 ? -25.028 -3.284 2.802 1.00 96.19 181 ALA A O 1
ATOM 1410 N N . SER A 1 182 ? -24.315 -5.371 2.361 1.00 95.31 182 SER A N 1
ATOM 1411 C CA . SER A 1 182 ? -24.907 -5.966 3.571 1.00 95.31 182 SER A CA 1
ATOM 1412 C C . SER A 1 182 ? -24.263 -5.494 4.878 1.00 95.31 182 SER A C 1
ATOM 1414 O O . SER A 1 182 ? -24.914 -5.513 5.917 1.00 95.31 182 SER A O 1
ATOM 1416 N N . GLU A 1 183 ? -23.007 -5.039 4.849 1.00 94.81 183 GLU A N 1
ATOM 1417 C CA . GLU A 1 183 ? -22.330 -4.504 6.040 1.00 94.81 183 GLU A CA 1
ATOM 1418 C C . GLU A 1 183 ? -22.741 -3.063 6.383 1.00 94.81 183 GLU A C 1
ATOM 1420 O O . GLU A 1 183 ? -22.433 -2.588 7.475 1.00 94.81 183 GLU A O 1
ATOM 1425 N N . VAL A 1 184 ? -23.418 -2.333 5.485 1.00 93.94 184 VAL A N 1
ATOM 1426 C CA . VAL A 1 184 ? -23.833 -0.947 5.772 1.00 93.94 184 VAL A CA 1
ATOM 1427 C C . VAL A 1 184 ? -24.994 -0.895 6.754 1.00 93.94 184 VAL A C 1
ATOM 1429 O O . VAL A 1 184 ? -25.037 0.010 7.593 1.00 93.94 184 VAL A O 1
ATOM 1432 N N . ASP A 1 185 ? -25.933 -1.836 6.659 1.00 91.62 185 ASP A N 1
ATOM 1433 C CA . ASP A 1 185 ? -27.166 -1.815 7.449 1.00 91.62 185 ASP A CA 1
ATOM 1434 C C . ASP A 1 185 ? -26.900 -1.852 8.965 1.00 91.62 185 ASP A C 1
ATOM 1436 O O . ASP A 1 185 ? -27.461 -0.994 9.662 1.00 91.62 185 ASP A O 1
ATOM 1440 N N . PRO A 1 186 ? -25.999 -2.718 9.483 1.00 92.69 186 PRO A N 1
ATOM 1441 C CA . PRO A 1 186 ? -25.656 -2.771 10.906 1.00 92.69 186 PRO A CA 1
ATOM 1442 C C . PRO A 1 186 ? -24.931 -1.530 11.447 1.00 92.69 186 PRO A C 1
ATOM 1444 O O . PRO A 1 186 ? -24.866 -1.350 12.664 1.00 92.69 186 PRO A O 1
ATOM 1447 N N . VAL A 1 187 ? -24.378 -0.661 10.590 1.00 94.12 187 VAL A N 1
ATOM 1448 C CA . VAL A 1 187 ? -23.709 0.569 11.044 1.00 94.12 187 VAL A CA 1
ATOM 1449 C C . VAL A 1 187 ? -24.739 1.502 11.673 1.00 94.12 187 VAL A C 1
ATOM 1451 O O . VAL A 1 187 ? -25.758 1.829 11.066 1.00 94.12 187 VAL A O 1
ATOM 1454 N N . SER A 1 188 ? -24.479 1.981 12.889 1.00 95.19 188 SER A N 1
ATOM 1455 C CA . SER A 1 188 ? -25.443 2.832 13.588 1.00 95.19 188 SER A CA 1
ATOM 1456 C C . SER A 1 188 ? -25.734 4.132 12.809 1.00 95.19 188 SER A C 1
ATOM 1458 O O . SER A 1 188 ? -24.840 4.696 12.165 1.00 95.19 188 SER A O 1
ATOM 1460 N N . PRO A 1 189 ? -26.966 4.676 12.875 1.00 95.69 189 PRO A N 1
ATOM 1461 C CA . PRO A 1 189 ? -27.286 5.964 12.251 1.00 95.69 189 PRO A CA 1
ATOM 1462 C C . PRO A 1 189 ? -26.371 7.112 12.712 1.00 95.69 189 PRO A C 1
ATOM 1464 O O . PRO A 1 189 ? -26.045 7.994 11.913 1.00 95.69 189 PRO A O 1
ATOM 1467 N N . GLY A 1 190 ? -25.921 7.071 13.973 1.00 96.69 190 GLY A N 1
ATOM 1468 C CA . GLY A 1 190 ? -24.961 8.024 14.534 1.00 96.69 190 GLY A CA 1
ATOM 1469 C C . GLY A 1 190 ? -23.620 7.978 13.804 1.00 96.69 190 GLY A C 1
ATOM 1470 O O . GLY A 1 190 ? -23.192 8.995 13.263 1.00 96.69 190 GLY A O 1
ATOM 1471 N N . LEU A 1 191 ? -23.027 6.786 13.664 1.00 94.38 191 LEU A N 1
ATOM 1472 C CA . LEU A 1 191 ? -21.764 6.605 12.940 1.00 94.38 191 LEU A CA 1
ATOM 1473 C C . LEU A 1 191 ? -21.885 6.973 11.456 1.00 94.38 191 LEU A C 1
ATOM 1475 O O . LEU A 1 191 ? -20.975 7.583 10.901 1.00 94.38 191 LEU A O 1
ATOM 1479 N N . ARG A 1 192 ? -23.020 6.674 10.807 1.00 95.69 192 ARG A N 1
ATOM 1480 C CA . ARG A 1 192 ? -23.266 7.095 9.413 1.00 95.69 192 ARG A CA 1
ATOM 1481 C C . ARG A 1 192 ? -23.309 8.620 9.271 1.00 95.69 192 ARG A C 1
ATOM 1483 O O . ARG A 1 192 ? -22.758 9.165 8.312 1.00 95.69 192 ARG A O 1
ATOM 1490 N N . THR A 1 193 ? -23.924 9.310 10.232 1.00 95.81 193 THR A N 1
ATOM 1491 C CA . THR A 1 193 ? -23.982 10.782 10.272 1.00 95.81 193 THR A CA 1
ATOM 1492 C C . THR A 1 193 ? -22.599 11.383 10.514 1.00 95.81 193 THR A C 1
ATOM 1494 O O . THR A 1 193 ? -22.180 12.279 9.777 1.00 95.81 193 THR A O 1
ATOM 1497 N N . ALA A 1 194 ? -21.867 10.844 11.491 1.00 95.44 194 ALA A N 1
ATOM 1498 C CA . ALA A 1 194 ? -20.497 11.225 11.804 1.00 95.44 194 ALA A CA 1
ATOM 1499 C C . ALA A 1 194 ? -19.562 11.017 10.598 1.00 95.44 194 ALA A C 1
ATOM 1501 O O . ALA A 1 194 ? -18.793 11.911 10.244 1.00 95.44 194 ALA A O 1
ATOM 1502 N N . LEU A 1 195 ? -19.690 9.895 9.882 1.00 96.00 195 LEU A N 1
ATOM 1503 C CA . LEU A 1 195 ? -18.912 9.624 8.675 1.00 96.00 195 LEU A CA 1
ATOM 1504 C C . LEU A 1 195 ? -19.223 10.635 7.568 1.00 96.00 195 LEU A C 1
ATOM 1506 O O . LEU A 1 195 ? -18.313 11.124 6.905 1.00 96.00 195 LEU A O 1
ATOM 1510 N N . ALA A 1 196 ? -20.494 10.991 7.372 1.00 94.69 196 ALA A N 1
ATOM 1511 C CA . ALA A 1 196 ? -20.866 12.014 6.401 1.00 94.69 196 ALA A CA 1
ATOM 1512 C C . ALA A 1 196 ? -20.258 13.389 6.749 1.00 94.69 196 ALA A C 1
ATOM 1514 O O . ALA A 1 196 ? -19.807 14.099 5.849 1.00 94.69 196 ALA A O 1
ATOM 1515 N N . GLU A 1 197 ? -20.207 13.766 8.033 1.00 94.31 197 GLU A N 1
ATOM 1516 C CA . GLU A 1 197 ? -19.496 14.972 8.489 1.00 94.31 197 GLU A CA 1
ATOM 1517 C C . GLU A 1 197 ? -17.988 14.874 8.241 1.00 94.31 197 GLU A C 1
ATOM 1519 O O . GLU A 1 197 ? -17.391 15.810 7.702 1.00 94.31 197 GLU A O 1
ATOM 1524 N N . TYR A 1 198 ? -17.385 13.729 8.551 1.00 94.69 198 TYR A N 1
ATOM 1525 C CA . TYR A 1 198 ? -15.969 13.473 8.314 1.00 94.69 198 TYR A CA 1
ATOM 1526 C C . TYR A 1 198 ? -15.612 13.608 6.830 1.00 94.69 198 TYR A C 1
ATOM 1528 O O . TYR A 1 198 ? -14.681 14.335 6.488 1.00 94.69 198 TYR A O 1
ATOM 1536 N N . LEU A 1 199 ? -16.386 12.986 5.934 1.00 94.50 199 LEU A N 1
ATOM 1537 C CA . LEU A 1 199 ? -16.155 13.035 4.489 1.00 94.50 199 LEU A CA 1
ATOM 1538 C C . LEU A 1 199 ? -16.260 14.458 3.931 1.00 94.50 199 LEU A C 1
ATOM 1540 O O . LEU A 1 199 ? -15.425 14.845 3.114 1.00 94.50 199 LEU A O 1
ATOM 1544 N N . ARG A 1 200 ? -17.232 15.259 4.393 1.00 91.81 200 ARG A N 1
ATOM 1545 C CA . ARG A 1 200 ? -17.330 16.680 4.014 1.00 91.81 200 ARG A CA 1
ATOM 1546 C C . ARG A 1 200 ? -16.073 17.449 4.423 1.00 91.81 200 ARG A C 1
ATOM 1548 O O . ARG A 1 200 ? -15.495 18.152 3.601 1.00 91.81 200 ARG A O 1
ATOM 1555 N N . ASN A 1 201 ? -15.610 17.270 5.659 1.00 89.75 201 ASN A N 1
ATOM 1556 C CA . ASN A 1 201 ? -14.420 17.958 6.166 1.00 89.75 201 ASN A CA 1
ATOM 1557 C C . ASN A 1 201 ? -13.128 17.509 5.459 1.00 89.75 201 ASN A C 1
ATOM 1559 O O . ASN A 1 201 ? -12.284 18.343 5.125 1.00 89.75 201 ASN A O 1
ATOM 1563 N N . ALA A 1 202 ? -12.986 16.208 5.189 1.00 87.56 202 ALA A N 1
ATOM 1564 C CA . ALA A 1 202 ? -11.804 15.632 4.552 1.00 87.56 202 ALA A CA 1
ATOM 1565 C C . ALA A 1 202 ? -11.609 16.126 3.107 1.00 87.56 202 ALA A C 1
ATOM 1567 O O . ALA A 1 202 ? -10.477 16.365 2.682 1.00 87.56 202 ALA A O 1
ATOM 1568 N N . VAL A 1 203 ? -12.699 16.339 2.356 1.00 86.62 203 VAL A N 1
ATOM 1569 C CA . VAL A 1 203 ? -12.645 16.882 0.985 1.00 86.62 203 VAL A CA 1
ATOM 1570 C C . VAL A 1 203 ? -12.068 18.298 0.958 1.00 86.62 203 VAL A C 1
ATOM 1572 O O . VAL A 1 203 ? -11.294 18.630 0.060 1.00 86.62 203 VAL A O 1
ATOM 1575 N N . HIS A 1 204 ? -12.387 19.119 1.958 1.00 80.81 204 HIS A N 1
ATOM 1576 C CA . HIS A 1 204 ? -11.955 20.516 2.016 1.00 80.81 204 HIS A CA 1
ATOM 1577 C C . HIS A 1 204 ? -10.561 20.721 2.632 1.00 80.81 204 HIS A C 1
ATOM 1579 O O . HIS A 1 204 ? -10.102 21.858 2.714 1.00 80.81 204 HIS A O 1
ATOM 1585 N N . ARG A 1 205 ? -9.862 19.638 3.018 1.00 69.00 205 ARG A N 1
ATOM 1586 C CA . ARG A 1 205 ? -8.493 19.660 3.579 1.00 69.00 205 ARG A CA 1
ATOM 1587 C C . ARG A 1 205 ? -8.307 20.696 4.696 1.00 69.00 205 ARG A C 1
ATOM 1589 O O . ARG A 1 205 ? -7.272 21.358 4.773 1.00 69.00 205 ARG A O 1
ATOM 1596 N N . HIS A 1 206 ? -9.310 20.861 5.553 1.00 70.19 206 HIS A N 1
ATOM 1597 C CA . HIS A 1 206 ? -9.181 21.747 6.705 1.00 70.19 206 HIS A CA 1
ATOM 1598 C C . HIS A 1 206 ? -8.115 21.213 7.672 1.00 70.19 206 HIS A C 1
ATOM 1600 O O . HIS A 1 206 ? -7.997 20.002 7.865 1.00 70.19 206 HIS A O 1
ATOM 1606 N N . LEU A 1 207 ? -7.336 22.118 8.280 1.00 63.50 207 LEU A N 1
ATOM 1607 C CA . LEU A 1 207 ? -6.401 21.755 9.348 1.00 63.50 207 LEU A CA 1
ATOM 1608 C C . LEU A 1 207 ? -7.166 21.022 10.466 1.00 63.50 207 LEU A C 1
ATOM 1610 O O . LEU A 1 207 ? -8.274 21.452 10.808 1.00 63.50 207 LEU A O 1
ATOM 1614 N N . PRO A 1 208 ? -6.610 19.939 11.040 1.00 72.88 208 PRO A N 1
ATOM 1615 C CA . PRO A 1 208 ? -7.333 19.125 12.007 1.00 72.88 208 PRO A CA 1
ATOM 1616 C C . PRO A 1 208 ? -7.641 19.934 13.272 1.00 72.88 208 PRO A C 1
ATOM 1618 O O . PRO A 1 208 ? -6.765 20.210 14.093 1.00 72.88 208 PRO A O 1
ATOM 1621 N N . SER A 1 209 ? -8.910 20.317 13.429 1.00 84.25 209 SER A N 1
ATOM 1622 C CA . SER A 1 209 ? -9.435 20.904 14.661 1.00 84.25 209 SER A CA 1
ATOM 1623 C C . SER A 1 209 ? -9.573 19.830 15.745 1.00 84.25 209 SER A C 1
ATOM 1625 O O . SER A 1 209 ? -9.593 18.632 15.455 1.00 84.25 209 SER A O 1
ATOM 1627 N N . GLN A 1 210 ? -9.702 20.237 17.011 1.00 84.56 210 GLN A N 1
ATOM 1628 C CA . GLN A 1 210 ? -9.994 19.289 18.094 1.00 84.56 210 GLN A CA 1
ATOM 1629 C C . GLN A 1 210 ? -11.270 18.481 17.803 1.00 84.56 210 GLN A C 1
ATOM 1631 O O . GLN A 1 210 ? -11.242 17.258 17.902 1.00 84.56 210 GLN A O 1
ATOM 1636 N N . LYS A 1 211 ? -12.329 19.148 17.323 1.00 86.25 211 LYS A N 1
ATOM 1637 C CA . LYS A 1 211 ? -13.582 18.504 16.911 1.00 86.25 211 LYS A CA 1
ATOM 1638 C C . LYS A 1 211 ? -13.365 17.461 15.807 1.00 86.25 211 LYS A C 1
ATOM 1640 O O . LYS A 1 211 ? -13.953 16.388 15.853 1.00 86.25 211 LYS A O 1
ATOM 1645 N N . PHE A 1 212 ? -12.505 17.751 14.825 1.00 88.00 212 PHE A N 1
ATOM 1646 C CA . PHE A 1 212 ? -12.190 16.796 13.758 1.00 88.00 212 PHE A CA 1
ATOM 1647 C C . PHE A 1 212 ? -11.475 15.551 14.300 1.00 88.00 212 PHE A C 1
ATOM 1649 O O . PHE A 1 212 ? -11.810 14.440 13.903 1.00 88.00 212 PHE A O 1
ATOM 1656 N N . ARG A 1 213 ? -10.540 15.721 15.242 1.00 86.25 213 ARG A N 1
ATOM 1657 C CA . ARG A 1 213 ? -9.846 14.596 15.892 1.00 86.25 213 ARG A CA 1
ATOM 1658 C C . ARG A 1 213 ? -10.777 13.755 16.765 1.00 86.25 213 ARG A C 1
ATOM 1660 O O . ARG A 1 213 ? -10.657 12.535 16.784 1.00 86.25 213 ARG A O 1
ATOM 1667 N N . GLU A 1 214 ? -11.712 14.386 17.473 1.00 86.38 214 GLU A N 1
ATOM 1668 C CA . GLU A 1 214 ? -12.742 13.685 18.251 1.00 86.38 214 GLU A CA 1
ATOM 1669 C C . GLU A 1 214 ? -13.654 12.851 17.343 1.00 86.38 214 GLU A C 1
ATOM 1671 O O . GLU A 1 214 ? -13.889 11.680 17.636 1.00 86.38 214 GLU A O 1
ATOM 1676 N N . LEU A 1 215 ? -14.073 13.426 16.210 1.00 90.81 215 LEU A N 1
ATOM 1677 C CA . LEU A 1 215 ? -14.861 12.747 15.183 1.00 90.81 215 LEU A CA 1
ATOM 1678 C C . LEU A 1 215 ? -14.102 11.566 14.556 1.00 90.81 215 LEU A C 1
ATOM 1680 O O . LEU A 1 215 ? -14.643 10.471 14.440 1.00 90.81 215 LEU A O 1
ATOM 1684 N N . GLU A 1 216 ? -12.838 11.765 14.172 1.00 90.25 216 GLU A N 1
ATOM 1685 C CA . GLU A 1 216 ? -11.977 10.698 13.647 1.00 90.25 216 GLU A CA 1
ATOM 1686 C C . GLU A 1 216 ? -11.847 9.549 14.657 1.00 90.25 216 GLU A C 1
ATOM 1688 O O . GLU A 1 216 ? -11.990 8.382 14.292 1.00 90.25 216 GLU A O 1
ATOM 1693 N N . ARG A 1 217 ? -11.637 9.869 15.941 1.00 87.00 217 ARG A N 1
ATOM 1694 C CA . ARG A 1 217 ? -11.541 8.878 17.019 1.00 87.00 217 ARG A CA 1
ATOM 1695 C C . ARG A 1 217 ? -12.841 8.097 17.205 1.00 87.00 217 ARG A C 1
ATOM 1697 O O . ARG A 1 217 ? -12.781 6.879 17.337 1.00 87.00 217 ARG A O 1
ATOM 1704 N N . GLU A 1 218 ? -13.993 8.768 17.220 1.00 89.38 218 GLU A N 1
ATOM 1705 C CA . GLU A 1 218 ? -15.305 8.109 17.305 1.00 89.38 218 GLU A CA 1
ATOM 1706 C C . GLU A 1 218 ? -15.479 7.090 16.172 1.00 89.38 218 GLU A C 1
ATOM 1708 O O . GLU A 1 218 ? -15.836 5.934 16.404 1.00 89.38 218 GLU A O 1
ATOM 1713 N N . LEU A 1 219 ? -15.156 7.501 14.948 1.00 93.38 219 LEU A N 1
ATOM 1714 C CA . LEU A 1 219 ? -15.317 6.677 13.759 1.00 93.38 219 LEU A CA 1
ATOM 1715 C C . LEU A 1 219 ? -14.317 5.510 13.682 1.00 93.38 219 LEU A C 1
ATOM 1717 O O . LEU A 1 219 ? -14.670 4.432 13.199 1.00 93.38 219 LEU A O 1
ATOM 1721 N N . LEU A 1 220 ? -13.091 5.694 14.178 1.00 88.56 220 LEU A N 1
ATOM 1722 C CA . LEU A 1 220 ? -12.119 4.609 14.350 1.00 88.56 220 LEU A CA 1
ATOM 1723 C C . LEU A 1 220 ? -12.607 3.586 15.380 1.00 88.56 220 LEU A C 1
ATOM 1725 O O . LEU A 1 220 ? -12.587 2.387 15.123 1.00 88.56 220 LEU A O 1
ATOM 1729 N N . LEU A 1 221 ? -13.105 4.044 16.534 1.00 84.19 221 LEU A N 1
ATOM 1730 C CA . LEU A 1 221 ? -13.650 3.151 17.562 1.00 84.19 221 LEU A CA 1
ATOM 1731 C C . LEU A 1 221 ? -14.874 2.374 17.065 1.00 84.19 221 LEU A C 1
ATOM 1733 O O . LEU A 1 221 ? -15.044 1.212 17.440 1.00 84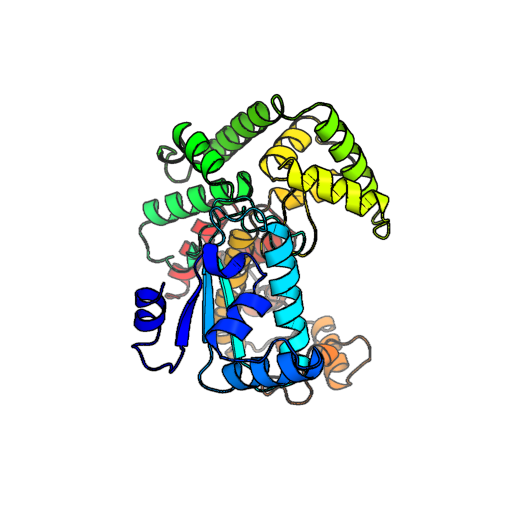.19 221 LEU A O 1
ATOM 1737 N N . GLY A 1 222 ? -15.682 3.006 16.210 1.00 86.50 222 GLY A N 1
ATOM 1738 C CA . GLY A 1 222 ? -16.826 2.403 15.530 1.00 86.50 222 GLY A CA 1
ATOM 1739 C C . GLY A 1 222 ? -16.481 1.496 14.343 1.00 86.50 222 GLY A C 1
ATOM 1740 O O . GLY A 1 222 ? -17.405 0.966 13.731 1.00 86.50 222 GLY A O 1
ATOM 1741 N N . GLY A 1 223 ? -15.201 1.325 13.989 1.00 89.12 223 GLY A N 1
ATOM 1742 C CA . GLY A 1 223 ? -14.766 0.430 12.907 1.00 89.12 223 GLY A CA 1
ATOM 1743 C C . GLY A 1 223 ? -15.189 0.869 11.500 1.00 89.12 223 GLY A C 1
ATOM 1744 O O . GLY A 1 223 ? -15.261 0.045 10.589 1.00 89.12 223 GLY A O 1
ATOM 1745 N N . VAL A 1 224 ? -15.513 2.154 11.312 1.00 94.31 224 VAL A N 1
ATOM 1746 C CA . VAL A 1 224 ? -15.900 2.720 10.003 1.00 94.31 224 VAL A CA 1
ATOM 1747 C C . VAL A 1 224 ? -14.771 3.522 9.355 1.00 94.31 224 VAL A C 1
ATOM 1749 O O . VAL A 1 224 ? -14.775 3.735 8.140 1.00 94.31 224 VAL A O 1
ATOM 1752 N N . LEU A 1 225 ? -13.782 3.933 10.151 1.00 94.31 225 LEU A N 1
ATOM 1753 C CA . LEU A 1 225 ? -12.467 4.333 9.667 1.00 94.31 225 LEU A CA 1
ATOM 1754 C C . LEU A 1 225 ? -11.420 3.294 10.077 1.00 94.31 225 LEU A C 1
ATOM 1756 O O . LEU A 1 225 ? -11.606 2.562 11.043 1.00 94.31 225 LEU A O 1
ATOM 1760 N N . TRP A 1 226 ? -10.300 3.294 9.367 1.00 92.81 226 TRP A N 1
ATOM 1761 C CA . TRP A 1 226 ? -9.090 2.537 9.681 1.00 92.81 226 TRP A CA 1
ATOM 1762 C C . TRP A 1 226 ? -7.862 3.333 9.246 1.00 92.81 226 TRP A C 1
ATOM 1764 O O . TRP A 1 226 ? -7.983 4.303 8.490 1.00 92.81 226 TRP A O 1
ATOM 1774 N N . ARG A 1 227 ? -6.674 2.930 9.700 1.00 89.12 227 ARG A N 1
ATOM 1775 C CA . ARG A 1 227 ? -5.403 3.481 9.214 1.00 89.12 227 ARG A CA 1
ATOM 1776 C C . ARG A 1 227 ? -4.719 2.461 8.312 1.00 89.12 227 ARG A C 1
ATOM 1778 O O . ARG A 1 227 ? -4.219 1.459 8.819 1.00 89.12 227 ARG A O 1
ATOM 1785 N N . PRO A 1 228 ? -4.688 2.686 6.988 1.00 87.25 228 PRO A N 1
ATOM 1786 C CA . PRO A 1 228 ? -4.003 1.766 6.099 1.00 87.25 228 PRO A CA 1
ATOM 1787 C C . PRO A 1 228 ? -2.503 1.667 6.428 1.00 87.25 228 PRO A C 1
ATOM 1789 O O . PRO A 1 228 ? -1.906 2.659 6.862 1.00 87.25 228 PRO A O 1
ATOM 1792 N N . PRO A 1 229 ? -1.858 0.515 6.171 1.00 81.62 229 PRO A N 1
ATOM 1793 C CA . PRO A 1 229 ? -0.430 0.342 6.413 1.00 81.62 229 PRO A CA 1
ATOM 1794 C C . PRO A 1 229 ? 0.422 1.426 5.738 1.00 81.62 229 PRO A C 1
ATOM 1796 O O . PRO A 1 229 ? 0.273 1.704 4.545 1.00 81.62 229 PRO A O 1
ATOM 1799 N N . GLY A 1 230 ? 1.334 2.024 6.508 1.00 77.44 230 GLY A N 1
ATOM 1800 C CA . GLY A 1 230 ? 2.229 3.084 6.033 1.00 77.44 230 GLY A CA 1
ATOM 1801 C C . GLY A 1 230 ? 1.589 4.473 5.938 1.00 77.44 230 GLY A C 1
ATOM 1802 O O . GLY A 1 230 ? 2.216 5.389 5.408 1.00 77.44 230 GLY A O 1
ATOM 1803 N N . GLU A 1 231 ? 0.367 4.655 6.444 1.00 82.56 231 GLU A N 1
ATOM 1804 C CA . GLU A 1 231 ? -0.303 5.953 6.493 1.00 82.56 231 GLU A CA 1
ATOM 1805 C C . GLU A 1 231 ? -0.540 6.442 7.917 1.00 82.56 231 GLU A C 1
ATOM 1807 O O . GLU A 1 231 ? -0.895 5.680 8.810 1.00 82.56 231 GLU A O 1
ATOM 1812 N N . SER A 1 232 ? -0.410 7.753 8.112 1.00 78.44 232 SER A N 1
ATOM 1813 C CA . SER A 1 232 ? -0.708 8.407 9.388 1.00 78.44 232 SER A CA 1
ATOM 1814 C C . SER A 1 232 ? -2.167 8.851 9.520 1.00 78.44 232 SER A C 1
ATOM 1816 O O . SER A 1 232 ? -2.606 9.194 10.616 1.00 78.44 232 SER A O 1
ATOM 1818 N N . TRP A 1 233 ? -2.925 8.887 8.420 1.00 83.94 233 TRP A N 1
ATOM 1819 C CA . TRP A 1 233 ? -4.284 9.434 8.389 1.00 83.94 233 TRP A CA 1
ATOM 1820 C C . TRP A 1 233 ? -5.314 8.316 8.318 1.00 83.94 233 TRP A C 1
ATOM 1822 O O . TRP A 1 233 ? -5.181 7.402 7.498 1.00 83.94 233 TRP A O 1
ATOM 1832 N N . ALA A 1 234 ? -6.362 8.409 9.141 1.00 89.94 234 ALA A N 1
ATOM 1833 C CA . ALA A 1 234 ? -7.482 7.494 9.020 1.00 89.94 234 ALA A CA 1
ATOM 1834 C C . ALA A 1 234 ? -8.231 7.724 7.701 1.00 89.94 234 ALA A C 1
ATOM 1836 O O . ALA A 1 234 ? -8.272 8.830 7.158 1.00 89.94 234 ALA A O 1
ATOM 1837 N N . ARG A 1 235 ? -8.831 6.662 7.177 1.00 93.38 235 ARG A N 1
ATOM 1838 C CA . ARG A 1 235 ? -9.659 6.671 5.970 1.00 93.38 235 ARG A CA 1
ATOM 1839 C C . ARG A 1 235 ? -10.882 5.794 6.188 1.00 93.38 235 ARG A C 1
ATOM 1841 O O . ARG A 1 235 ? -10.836 4.927 7.054 1.00 93.38 235 ARG A O 1
ATOM 1848 N N . PRO A 1 236 ? -11.959 5.967 5.407 1.00 96.62 236 PRO A N 1
ATOM 1849 C CA . PRO A 1 236 ? -13.035 4.987 5.362 1.00 96.62 236 PRO A CA 1
ATOM 1850 C C . PRO A 1 236 ? -12.500 3.578 5.109 1.00 96.62 236 PRO A C 1
ATOM 1852 O O . PRO A 1 236 ? -11.631 3.377 4.253 1.00 96.62 236 PRO A O 1
ATOM 1855 N N . VAL A 1 237 ? -13.030 2.608 5.850 1.00 96.50 237 VAL A N 1
ATOM 1856 C CA . VAL A 1 237 ? -12.799 1.187 5.564 1.00 96.50 237 VAL A CA 1
ATOM 1857 C C . VAL A 1 237 ? -13.262 0.860 4.136 1.00 96.50 237 VAL A C 1
ATOM 1859 O O . VAL A 1 237 ? -14.274 1.421 3.692 1.00 96.50 237 VAL A O 1
ATOM 1862 N N . PRO A 1 238 ? -12.548 0.013 3.368 1.00 97.44 238 PRO A N 1
ATOM 1863 C CA . PRO A 1 238 ? -12.803 -0.085 1.931 1.00 97.44 238 PRO A CA 1
ATOM 1864 C C . PRO A 1 238 ? -14.194 -0.619 1.593 1.00 97.44 238 PRO A C 1
ATOM 1866 O O . PRO A 1 238 ? -14.851 -0.035 0.731 1.00 97.44 238 PRO A O 1
ATOM 1869 N N . TRP A 1 239 ? -14.701 -1.610 2.337 1.00 97.75 239 TRP A N 1
ATOM 1870 C CA . TRP A 1 239 ? -16.071 -2.106 2.157 1.00 97.75 239 TRP A CA 1
ATOM 1871 C C . TRP A 1 239 ? -17.119 -0.987 2.292 1.00 97.75 239 TRP A C 1
ATOM 1873 O O . TRP A 1 239 ? -18.070 -0.910 1.514 1.00 97.75 239 TRP A O 1
ATOM 1883 N N . LEU A 1 240 ? -16.926 -0.050 3.223 1.00 97.75 240 LEU A N 1
ATOM 1884 C CA . LEU A 1 240 ? -17.851 1.063 3.420 1.00 97.75 240 LEU A CA 1
ATOM 1885 C C . LEU A 1 240 ? -17.696 2.104 2.312 1.00 97.75 240 LEU A C 1
ATOM 1887 O O . LEU A 1 240 ? -18.689 2.591 1.771 1.00 97.75 240 LEU A O 1
ATOM 1891 N N . ALA A 1 241 ? -16.455 2.394 1.910 1.00 97.81 241 ALA A N 1
ATOM 1892 C CA . ALA A 1 241 ? -16.183 3.261 0.769 1.00 97.81 241 ALA A CA 1
ATOM 1893 C C . ALA A 1 241 ? -16.820 2.726 -0.522 1.00 97.81 241 ALA A C 1
ATOM 1895 O O . ALA A 1 241 ? -17.384 3.498 -1.303 1.00 97.81 241 ALA A O 1
ATOM 1896 N N . ARG A 1 242 ? -16.777 1.405 -0.722 1.00 98.12 242 ARG A N 1
ATOM 1897 C CA . ARG A 1 242 ? -17.385 0.696 -1.849 1.00 98.12 242 ARG A CA 1
ATOM 1898 C C . ARG A 1 242 ? -18.895 0.848 -1.839 1.00 98.12 242 ARG A C 1
ATOM 1900 O O . ARG A 1 242 ? -19.471 1.227 -2.859 1.00 98.12 242 ARG A O 1
ATOM 1907 N N . ALA A 1 243 ? -19.531 0.591 -0.702 1.00 97.69 243 ALA A N 1
ATOM 1908 C CA . ALA A 1 243 ? -20.975 0.714 -0.583 1.00 97.69 243 ALA A CA 1
ATOM 1909 C C . ALA A 1 243 ? -21.448 2.161 -0.819 1.00 97.69 243 ALA A C 1
ATOM 1911 O O . ALA A 1 243 ? -22.384 2.381 -1.587 1.00 97.69 243 ALA A O 1
ATOM 1912 N N . TYR A 1 244 ? -20.742 3.153 -0.264 1.00 96.75 244 TYR A N 1
ATOM 1913 C CA . TYR A 1 244 ? -21.044 4.573 -0.481 1.00 96.75 244 TYR A CA 1
ATOM 1914 C C . TYR A 1 244 ? -20.876 4.991 -1.946 1.00 96.75 244 TYR A C 1
ATOM 1916 O O . TYR A 1 244 ? -21.745 5.664 -2.491 1.00 96.75 244 TYR A O 1
ATOM 1924 N N . LEU A 1 245 ? -19.800 4.562 -2.614 1.00 97.12 245 LEU A N 1
ATOM 1925 C CA . LEU A 1 245 ? -19.591 4.845 -4.039 1.00 97.12 245 LEU A CA 1
ATOM 1926 C C . LEU A 1 245 ? -20.649 4.206 -4.939 1.00 97.12 245 LEU A C 1
ATOM 1928 O O . LEU A 1 245 ? -20.951 4.754 -5.996 1.00 97.12 245 LEU A O 1
ATOM 1932 N N . ARG A 1 246 ? -21.183 3.043 -4.553 1.00 96.75 246 ARG A N 1
ATOM 1933 C CA . ARG A 1 246 ? -22.276 2.393 -5.284 1.00 96.75 246 ARG A CA 1
ATOM 1934 C C . ARG A 1 246 ? -23.606 3.104 -5.075 1.00 96.75 246 ARG A C 1
ATOM 1936 O O . ARG A 1 246 ? -24.368 3.216 -6.029 1.00 96.75 246 ARG A O 1
ATOM 1943 N N . ALA A 1 247 ? -23.876 3.557 -3.853 1.00 96.00 247 ALA A N 1
ATOM 1944 C CA . ALA A 1 247 ? -25.095 4.286 -3.525 1.00 96.00 247 ALA A CA 1
ATOM 1945 C C . ALA A 1 247 ? -25.119 5.682 -4.170 1.00 96.00 247 ALA A C 1
ATOM 1947 O O . ALA A 1 247 ? -26.144 6.089 -4.708 1.00 96.00 247 ALA A O 1
ATOM 1948 N N . ASP A 1 248 ? -23.984 6.388 -4.163 1.00 96.12 248 ASP A N 1
ATOM 1949 C CA . ASP A 1 248 ? -23.831 7.707 -4.778 1.00 96.12 248 ASP A CA 1
ATOM 1950 C C . ASP A 1 248 ? -22.488 7.838 -5.528 1.00 96.12 248 ASP A C 1
ATOM 1952 O O . ASP A 1 248 ? -21.487 8.331 -4.987 1.00 96.12 248 ASP A O 1
ATOM 1956 N N . PRO A 1 249 ? -22.453 7.465 -6.822 1.00 94.25 249 PRO A N 1
ATOM 1957 C CA . PRO A 1 249 ? -21.274 7.641 -7.667 1.00 94.25 249 PRO A CA 1
ATOM 1958 C C . PRO A 1 249 ? -20.886 9.108 -7.911 1.00 94.25 249 PRO A C 1
ATOM 1960 O O . PRO A 1 249 ? -19.804 9.364 -8.457 1.00 94.25 249 PRO A O 1
ATOM 1963 N N . SER A 1 250 ? -21.759 10.062 -7.573 1.00 95.56 250 SER A N 1
ATOM 1964 C CA . SER A 1 250 ? -21.569 11.503 -7.774 1.00 95.56 250 SER A CA 1
ATOM 1965 C C . SER A 1 250 ? -21.072 12.239 -6.527 1.00 95.56 250 SER A C 1
ATOM 1967 O O . SER A 1 250 ? -20.819 13.441 -6.593 1.00 95.56 250 SER A O 1
ATOM 1969 N N . SER A 1 251 ? -20.862 11.515 -5.422 1.00 94.62 251 SER A N 1
ATOM 1970 C CA . SER A 1 251 ? -20.430 12.078 -4.145 1.00 94.62 251 SER A CA 1
ATOM 1971 C C . SER A 1 251 ? -19.217 13.014 -4.291 1.00 94.62 251 SER A C 1
ATOM 1973 O O . SER A 1 251 ? -18.212 12.628 -4.903 1.00 94.62 251 SER A O 1
ATOM 1975 N N . PRO A 1 252 ? -19.217 14.199 -3.650 1.00 94.19 252 PRO A N 1
ATOM 1976 C CA . PRO A 1 252 ? -18.043 15.075 -3.600 1.00 94.19 252 PRO A CA 1
ATOM 1977 C C . PRO A 1 252 ? -16.794 14.391 -3.016 1.00 94.19 252 PRO A C 1
ATOM 1979 O O . PRO A 1 252 ? -15.668 14.746 -3.358 1.00 94.19 252 PRO A O 1
ATOM 1982 N N . ALA A 1 253 ? -16.979 13.367 -2.174 1.00 95.75 253 ALA A N 1
ATOM 1983 C CA . ALA A 1 253 ? -15.898 12.580 -1.584 1.00 95.75 253 ALA A CA 1
ATOM 1984 C C . ALA A 1 253 ? -15.402 11.429 -2.479 1.00 95.75 253 ALA A C 1
ATOM 1986 O O . ALA A 1 253 ? -14.547 10.648 -2.058 1.00 95.75 253 ALA A O 1
ATOM 1987 N N . ARG A 1 254 ? -15.890 11.312 -3.723 1.00 95.81 254 ARG A N 1
ATOM 1988 C CA . ARG A 1 254 ? -15.582 10.205 -4.643 1.00 95.81 254 ARG A CA 1
ATOM 1989 C C . ARG A 1 254 ? -14.091 9.917 -4.780 1.00 95.81 254 ARG A C 1
ATOM 1991 O O . ARG A 1 254 ? -13.713 8.752 -4.823 1.00 95.81 254 ARG A O 1
ATOM 1998 N N . VAL A 1 255 ? -13.241 10.940 -4.879 1.00 94.12 255 VAL A N 1
ATOM 1999 C CA . VAL A 1 255 ? -11.787 10.745 -5.036 1.00 94.12 255 VAL A CA 1
ATOM 2000 C C . VAL A 1 255 ? -11.193 10.059 -3.803 1.00 94.12 255 VAL A C 1
ATOM 2002 O O . VAL A 1 255 ? -10.463 9.077 -3.942 1.00 94.12 255 VAL A O 1
ATOM 2005 N N . LEU A 1 256 ? -11.561 10.522 -2.603 1.00 94.62 256 LEU A N 1
ATOM 2006 C CA . LEU A 1 256 ? -11.142 9.913 -1.341 1.00 94.62 256 LEU A CA 1
ATOM 2007 C C . LEU A 1 256 ? -11.652 8.472 -1.239 1.00 94.62 256 LEU A C 1
ATOM 2009 O O . LEU A 1 256 ? -10.853 7.560 -1.038 1.00 94.62 256 LEU A O 1
ATOM 2013 N N . LEU A 1 257 ? -12.952 8.252 -1.454 1.00 96.88 257 LEU A N 1
ATOM 2014 C CA . LEU A 1 257 ? -13.564 6.923 -1.372 1.00 96.88 257 LEU A CA 1
ATOM 2015 C C . LEU A 1 257 ? -12.934 5.949 -2.378 1.00 96.88 257 LEU A C 1
ATOM 2017 O O . LEU A 1 257 ? -12.581 4.832 -2.014 1.00 96.88 257 LEU A O 1
ATOM 2021 N N . ARG A 1 258 ? -12.690 6.385 -3.624 1.00 96.00 258 ARG A N 1
ATOM 2022 C CA . ARG A 1 258 ? -12.025 5.557 -4.648 1.00 96.00 258 ARG A CA 1
ATOM 2023 C C . ARG A 1 258 ? -10.622 5.161 -4.221 1.00 96.00 258 ARG A C 1
ATOM 2025 O O . ARG A 1 258 ? -10.230 4.021 -4.432 1.00 96.00 258 ARG A O 1
ATOM 2032 N N . SER A 1 259 ? -9.886 6.081 -3.600 1.00 94.62 259 SER A N 1
ATOM 2033 C CA . SER A 1 259 ? -8.539 5.791 -3.112 1.00 94.62 259 SER A CA 1
ATOM 2034 C C . SER A 1 259 ? -8.510 4.759 -1.979 1.00 94.62 259 SER A C 1
ATOM 2036 O O . SER A 1 259 ? -7.477 4.130 -1.781 1.00 94.62 259 SER A O 1
ATOM 2038 N N . CYS A 1 260 ? -9.624 4.557 -1.263 1.00 96.00 260 CYS A N 1
ATOM 2039 C CA . CYS A 1 260 ? -9.737 3.528 -0.225 1.00 96.00 260 CYS A CA 1
ATOM 2040 C C . CYS A 1 260 ? -9.870 2.120 -0.828 1.00 96.00 260 CYS A C 1
ATOM 2042 O O . CYS A 1 260 ? -9.449 1.148 -0.212 1.00 96.00 260 CYS A O 1
ATOM 2044 N N . LEU A 1 261 ? -10.404 2.004 -2.050 1.00 96.31 261 LEU A N 1
ATOM 2045 C CA . LEU A 1 261 ? -10.578 0.712 -2.725 1.00 96.31 261 LEU A CA 1
ATOM 2046 C C . LEU A 1 261 ? -9.274 0.158 -3.311 1.00 96.31 261 LEU A C 1
ATOM 2048 O O . LEU A 1 261 ? -9.187 -1.031 -3.611 1.00 96.31 261 LEU A O 1
ATOM 2052 N N . ILE A 1 262 ? -8.267 1.013 -3.500 1.00 95.50 262 ILE A N 1
ATOM 2053 C CA . ILE A 1 262 ? -6.969 0.623 -4.053 1.00 95.50 262 ILE A CA 1
ATOM 2054 C C . ILE A 1 262 ? -6.212 -0.170 -2.991 1.00 95.50 262 ILE A C 1
ATOM 2056 O O . ILE A 1 262 ? -5.738 0.412 -2.018 1.00 95.50 262 ILE A O 1
ATOM 2060 N N . CYS A 1 263 ? -6.051 -1.475 -3.210 1.00 94.62 263 CYS A N 1
ATOM 2061 C CA . CYS A 1 263 ? -5.232 -2.329 -2.357 1.00 94.62 263 CYS A CA 1
ATOM 2062 C C . CYS A 1 263 ? -3.764 -1.886 -2.410 1.00 94.62 263 CYS A C 1
ATOM 2064 O O . CYS A 1 263 ? -3.031 -2.257 -3.329 1.00 94.62 263 CYS A O 1
ATOM 2066 N N . LYS A 1 264 ? -3.333 -1.056 -1.450 1.00 92.31 264 LYS A N 1
ATOM 2067 C CA . LYS A 1 264 ? -2.025 -0.384 -1.505 1.00 92.31 264 LYS A CA 1
ATOM 2068 C C . LYS A 1 264 ? -0.832 -1.336 -1.508 1.00 92.31 264 LYS A C 1
ATOM 2070 O O . LYS A 1 264 ? 0.032 -1.111 -2.350 1.00 92.31 264 LYS A O 1
ATOM 2075 N N . PRO A 1 265 ? -0.775 -2.392 -0.672 1.00 90.94 265 PRO A N 1
ATOM 2076 C CA . PRO A 1 265 ? 0.326 -3.350 -0.717 1.00 90.94 265 PRO A CA 1
ATOM 2077 C C . PRO A 1 265 ? 0.471 -3.979 -2.104 1.00 90.94 265 PRO A C 1
ATOM 2079 O O . PRO A 1 265 ? 1.553 -3.974 -2.681 1.00 90.94 265 PRO A O 1
ATOM 2082 N N . LEU A 1 266 ? -0.647 -4.406 -2.697 1.00 93.25 266 LEU A N 1
ATOM 2083 C CA . LEU A 1 266 ? -0.662 -4.977 -4.042 1.00 93.25 266 LEU A CA 1
ATOM 2084 C C . LEU A 1 266 ? -0.263 -3.950 -5.115 1.00 93.25 266 LEU A C 1
ATOM 2086 O O . LEU A 1 266 ? 0.512 -4.262 -6.013 1.00 93.25 266 LEU A O 1
ATOM 2090 N N . ALA A 1 267 ? -0.754 -2.711 -5.022 1.00 94.94 267 ALA A N 1
ATOM 2091 C CA . ALA A 1 267 ? -0.374 -1.636 -5.937 1.00 94.94 267 ALA A CA 1
ATOM 2092 C C . ALA A 1 267 ? 1.128 -1.325 -5.857 1.00 94.94 267 ALA A C 1
ATOM 2094 O O . ALA A 1 267 ? 1.791 -1.212 -6.886 1.00 94.94 267 ALA A O 1
ATOM 2095 N N . GLN A 1 268 ? 1.674 -1.217 -4.643 1.00 92.94 268 GLN A N 1
ATOM 2096 C CA . GLN A 1 268 ? 3.101 -1.006 -4.406 1.00 92.94 268 GLN A CA 1
ATOM 2097 C C . GLN A 1 268 ? 3.922 -2.151 -4.986 1.00 92.94 268 GLN A C 1
ATOM 2099 O O . GLN A 1 268 ? 4.956 -1.911 -5.602 1.00 92.94 268 GLN A O 1
ATOM 2104 N N . GLU A 1 269 ? 3.450 -3.382 -4.837 1.00 93.06 269 GLU A N 1
ATOM 2105 C CA . GLU A 1 269 ? 4.135 -4.555 -5.347 1.00 93.06 269 GLU A CA 1
ATOM 2106 C C . GLU A 1 269 ? 4.170 -4.593 -6.880 1.00 93.06 269 GLU A C 1
ATOM 2108 O O . GLU A 1 269 ? 5.244 -4.726 -7.469 1.00 93.06 269 GLU A O 1
ATOM 2113 N N . ILE A 1 270 ? 3.022 -4.373 -7.530 1.00 95.44 270 ILE A N 1
ATOM 2114 C CA . ILE A 1 270 ? 2.917 -4.228 -8.991 1.00 95.44 270 ILE A CA 1
ATOM 2115 C C . ILE A 1 270 ? 3.830 -3.099 -9.476 1.00 95.44 270 ILE A C 1
ATOM 2117 O O . ILE A 1 270 ? 4.579 -3.281 -10.435 1.00 95.44 270 ILE A O 1
ATOM 2121 N N . PHE A 1 271 ? 3.810 -1.944 -8.806 1.00 95.94 271 PHE A N 1
ATOM 2122 C CA . PHE A 1 271 ? 4.644 -0.799 -9.166 1.00 95.94 271 PHE A CA 1
ATOM 2123 C C . PHE A 1 271 ? 6.138 -1.106 -9.030 1.00 95.94 271 PHE A C 1
ATOM 2125 O O . PHE A 1 271 ? 6.909 -0.828 -9.945 1.00 95.94 271 PHE A O 1
ATOM 2132 N N . SER A 1 272 ? 6.538 -1.732 -7.924 1.00 94.12 272 SER A N 1
ATOM 2133 C CA . SER A 1 272 ? 7.928 -2.118 -7.660 1.00 94.12 272 SER A CA 1
ATOM 2134 C C . SER A 1 272 ? 8.422 -3.101 -8.712 1.00 94.12 272 SER A C 1
ATOM 2136 O O . SER A 1 272 ? 9.493 -2.909 -9.282 1.00 94.12 272 SER A O 1
ATOM 2138 N N . ARG A 1 273 ? 7.598 -4.098 -9.056 1.00 93.50 273 ARG A N 1
ATOM 2139 C CA . ARG A 1 273 ? 7.921 -5.051 -10.116 1.00 93.50 273 ARG A CA 1
ATOM 2140 C C . ARG A 1 273 ? 8.037 -4.373 -11.479 1.00 93.50 273 ARG A C 1
ATOM 2142 O O . ARG A 1 273 ? 8.942 -4.717 -12.237 1.00 93.50 273 ARG A O 1
ATOM 2149 N N . CYS A 1 274 ? 7.183 -3.389 -11.774 1.00 96.25 274 CYS A N 1
ATOM 2150 C CA . CYS A 1 274 ? 7.323 -2.596 -12.992 1.00 96.25 274 CYS A CA 1
ATOM 2151 C C . CYS A 1 274 ? 8.682 -1.894 -13.041 1.00 96.25 274 CYS A C 1
ATOM 2153 O O . CYS A 1 274 ? 9.381 -2.008 -14.040 1.00 96.25 274 CYS A O 1
ATOM 2155 N N . LEU A 1 275 ? 9.077 -1.213 -11.960 1.00 95.31 275 LEU A N 1
ATOM 2156 C CA . LEU A 1 275 ? 10.358 -0.507 -11.893 1.00 95.31 275 LEU A CA 1
ATOM 2157 C C . LEU A 1 275 ? 11.556 -1.451 -12.048 1.00 95.31 275 LEU A C 1
ATOM 2159 O O . LEU A 1 275 ? 12.503 -1.104 -12.747 1.00 95.31 275 LEU A O 1
ATOM 2163 N N . SER A 1 276 ? 11.512 -2.645 -11.449 1.00 93.69 276 SER A N 1
ATOM 2164 C CA . SER A 1 276 ? 12.571 -3.650 -11.610 1.00 93.69 276 SER A CA 1
ATOM 2165 C C . SER A 1 276 ? 12.717 -4.110 -13.063 1.00 93.69 276 SER A C 1
ATOM 2167 O O . SER A 1 276 ? 13.834 -4.157 -13.576 1.00 93.69 276 SER A O 1
ATOM 2169 N N . LEU A 1 277 ? 11.603 -4.400 -13.744 1.00 93.94 277 LEU A N 1
ATOM 2170 C CA . LEU A 1 277 ? 11.612 -4.782 -15.161 1.00 93.94 277 LEU A CA 1
ATOM 2171 C C . LEU A 1 277 ? 12.051 -3.612 -16.059 1.00 93.94 277 LEU A C 1
ATOM 2173 O O . LEU A 1 277 ? 12.866 -3.800 -16.957 1.00 93.94 277 LEU A O 1
ATOM 2177 N N . GLU A 1 278 ? 11.578 -2.388 -15.790 1.00 95.12 278 GLU A N 1
ATOM 2178 C CA . GLU A 1 278 ? 12.004 -1.186 -16.519 1.00 95.12 278 GLU A CA 1
ATOM 2179 C C . GLU A 1 278 ? 13.516 -0.944 -16.366 1.00 95.12 278 GLU A C 1
ATOM 2181 O O . GLU A 1 278 ? 14.183 -0.592 -17.340 1.00 95.12 278 GLU A O 1
ATOM 2186 N N . ALA A 1 279 ? 14.066 -1.131 -15.162 1.00 93.12 279 ALA A N 1
ATOM 2187 C CA . ALA A 1 279 ? 15.494 -0.982 -14.897 1.00 93.12 279 ALA A CA 1
ATOM 2188 C C . ALA A 1 279 ? 16.325 -2.029 -15.650 1.00 93.12 279 ALA A C 1
ATOM 2190 O O . ALA A 1 279 ? 17.310 -1.667 -16.291 1.00 93.12 279 ALA A O 1
ATOM 2191 N N . HIS A 1 280 ? 15.898 -3.296 -15.630 1.00 92.06 280 HIS A N 1
ATOM 2192 C CA . HIS A 1 280 ? 16.552 -4.371 -16.378 1.00 92.06 280 HIS A CA 1
ATOM 2193 C C . HIS A 1 280 ? 16.619 -4.054 -17.881 1.00 92.06 280 HIS A C 1
ATOM 2195 O O . HIS A 1 280 ? 17.693 -4.075 -18.485 1.00 92.06 280 HIS A O 1
ATOM 2201 N N . GLU A 1 281 ? 15.489 -3.654 -18.468 1.00 92.25 281 GLU A N 1
ATOM 2202 C CA . GLU A 1 281 ? 15.405 -3.327 -19.893 1.00 92.25 281 GLU A CA 1
ATOM 2203 C C . GLU A 1 281 ? 16.194 -2.073 -20.265 1.00 92.25 281 GLU A C 1
ATOM 2205 O O . GLU A 1 281 ? 16.813 -2.018 -21.331 1.00 92.25 281 GLU A O 1
ATOM 2210 N N . ARG A 1 282 ? 16.220 -1.065 -19.385 1.00 91.88 282 ARG A N 1
ATOM 2211 C CA . ARG A 1 282 ? 17.091 0.104 -19.552 1.00 91.88 282 ARG A CA 1
ATOM 2212 C C . ARG A 1 282 ? 18.548 -0.323 -19.638 1.00 91.88 282 ARG A C 1
ATOM 2214 O O . ARG A 1 282 ? 19.226 0.085 -20.574 1.00 91.88 282 ARG A O 1
ATOM 2221 N N . THR A 1 283 ? 19.020 -1.156 -18.715 1.00 89.56 283 THR A N 1
ATOM 2222 C CA . THR A 1 283 ? 20.406 -1.640 -18.721 1.00 89.56 283 THR A CA 1
ATOM 2223 C C . THR A 1 283 ? 20.728 -2.418 -19.995 1.00 89.56 283 THR A C 1
ATOM 2225 O O . THR A 1 283 ? 21.756 -2.157 -20.617 1.00 89.56 283 THR A O 1
ATOM 2228 N N . ALA A 1 284 ? 19.843 -3.324 -20.418 1.00 88.62 284 ALA A N 1
ATOM 2229 C CA . ALA A 1 284 ? 20.062 -4.146 -21.605 1.00 88.62 284 ALA A CA 1
ATOM 2230 C C . ALA A 1 284 ? 20.100 -3.324 -22.903 1.00 88.62 284 ALA A C 1
ATOM 2232 O O . ALA A 1 284 ? 20.874 -3.624 -23.812 1.00 88.62 284 ALA A O 1
ATOM 2233 N N . ARG A 1 285 ? 19.264 -2.284 -23.007 1.00 86.88 285 ARG A N 1
ATOM 2234 C CA . ARG A 1 285 ? 19.047 -1.572 -24.273 1.00 86.88 285 ARG A CA 1
ATOM 2235 C C . ARG A 1 285 ? 19.814 -0.268 -24.389 1.00 86.88 285 ARG A C 1
ATOM 2237 O O . ARG A 1 285 ? 20.283 0.024 -25.484 1.00 86.88 285 ARG A O 1
ATOM 2244 N N . LEU A 1 286 ? 19.969 0.501 -23.306 1.00 84.06 286 LEU A N 1
ATOM 2245 C CA . LEU A 1 286 ? 20.636 1.812 -23.349 1.00 84.06 286 LEU A CA 1
ATOM 2246 C C . LEU A 1 286 ? 22.095 1.711 -23.802 1.00 84.06 286 LEU A C 1
ATOM 2248 O O . LEU A 1 286 ? 22.574 2.615 -24.478 1.00 84.06 286 LEU A O 1
ATOM 2252 N N . ALA A 1 287 ? 22.766 0.588 -23.529 1.00 78.38 287 ALA A N 1
ATOM 2253 C CA . ALA A 1 287 ? 24.124 0.332 -24.007 1.00 78.38 287 ALA A CA 1
ATOM 2254 C C . ALA A 1 287 ? 24.257 0.361 -25.546 1.00 78.38 287 ALA A C 1
ATOM 2256 O O . ALA A 1 287 ? 25.341 0.620 -26.060 1.00 78.38 287 ALA A O 1
ATOM 2257 N N . ALA A 1 288 ? 23.168 0.115 -26.282 1.00 72.94 288 ALA A N 1
ATOM 2258 C CA . ALA A 1 288 ? 23.143 0.081 -27.744 1.00 72.94 288 ALA A CA 1
ATOM 2259 C C . ALA A 1 288 ? 22.534 1.348 -28.380 1.00 72.94 288 ALA A C 1
ATOM 2261 O O . ALA A 1 288 ? 22.374 1.412 -29.601 1.00 72.94 288 ALA A O 1
ATOM 2262 N N . VAL A 1 289 ? 22.157 2.352 -27.582 1.00 78.31 289 VAL A N 1
ATOM 2263 C CA . VAL A 1 289 ? 21.437 3.531 -28.080 1.00 78.31 289 VAL A CA 1
ATOM 2264 C C . VAL A 1 289 ? 22.399 4.562 -28.649 1.00 78.31 289 VAL A C 1
ATOM 2266 O O . VAL A 1 289 ? 23.245 5.102 -27.947 1.00 78.31 289 VAL A O 1
ATOM 2269 N N . THR A 1 290 ? 22.213 4.890 -29.926 1.00 79.69 290 THR A N 1
ATOM 2270 C CA . THR A 1 290 ? 22.962 5.944 -30.631 1.00 79.69 290 THR A CA 1
ATOM 2271 C C . THR A 1 290 ? 22.198 7.264 -30.736 1.00 79.69 290 THR A C 1
ATOM 2273 O O . THR A 1 290 ? 22.764 8.283 -31.124 1.00 79.69 290 THR A O 1
ATOM 2276 N N . LEU A 1 291 ? 20.903 7.261 -30.409 1.00 85.94 291 LEU A N 1
ATOM 2277 C CA . LEU A 1 291 ? 20.047 8.441 -30.477 1.00 85.94 291 LEU A CA 1
ATOM 2278 C C . LEU A 1 291 ? 20.151 9.272 -29.197 1.00 85.94 291 LEU A C 1
ATOM 2280 O O . LEU A 1 291 ? 20.311 8.738 -28.102 1.00 85.94 291 LEU A O 1
ATOM 2284 N N . SER A 1 292 ? 19.980 10.584 -29.332 1.00 90.44 292 SER A N 1
ATOM 2285 C CA . SER A 1 292 ? 19.887 11.487 -28.184 1.00 90.44 292 SER A CA 1
ATOM 2286 C C . SER A 1 292 ? 18.478 11.485 -27.568 1.00 90.44 292 SER A C 1
ATOM 2288 O O . SER A 1 292 ? 17.481 11.327 -28.303 1.00 90.44 292 SER A O 1
ATOM 2290 N N . PRO A 1 293 ? 18.370 11.728 -26.244 1.00 92.94 293 PRO A N 1
ATOM 2291 C CA . PRO A 1 293 ? 17.111 12.089 -25.599 1.00 92.94 293 PRO A CA 1
ATOM 2292 C C . PRO A 1 293 ? 16.478 13.337 -26.227 1.00 92.94 293 PRO A C 1
ATOM 2294 O O . PRO A 1 293 ? 17.046 13.999 -27.096 1.00 92.94 293 PRO A O 1
ATOM 2297 N N . THR A 1 294 ? 15.264 13.657 -25.804 1.00 94.56 294 THR A N 1
ATOM 2298 C CA . THR A 1 294 ? 14.578 14.901 -26.162 1.00 94.56 294 THR A CA 1
ATOM 2299 C C . THR A 1 294 ? 15.249 16.121 -25.527 1.00 94.56 294 THR A C 1
ATOM 2301 O O . THR A 1 294 ? 15.880 16.025 -24.475 1.00 94.56 294 THR A O 1
ATOM 2304 N N . GLU A 1 295 ? 15.068 17.292 -26.144 1.00 96.62 295 GLU A N 1
ATOM 2305 C CA . GLU A 1 295 ? 15.597 18.564 -25.627 1.00 96.62 295 GLU A CA 1
ATOM 2306 C C . GLU A 1 295 ? 15.084 18.892 -24.219 1.00 96.62 295 GLU A C 1
ATOM 2308 O O . GLU A 1 295 ? 15.825 19.434 -23.405 1.00 96.62 295 GLU A O 1
ATOM 2313 N N . GLU A 1 296 ? 13.843 18.517 -23.894 1.00 96.38 296 GLU A N 1
ATOM 2314 C CA . GLU A 1 296 ? 13.287 18.675 -22.545 1.00 96.38 296 GLU A CA 1
ATOM 2315 C C . GLU A 1 296 ? 14.089 17.867 -21.515 1.00 96.38 296 GLU A C 1
ATOM 2317 O O . GLU A 1 296 ? 14.496 18.394 -20.479 1.00 96.38 296 GLU A O 1
ATOM 2322 N N . THR A 1 297 ? 14.380 16.603 -21.824 1.00 95.94 297 THR A N 1
ATOM 2323 C CA . THR A 1 297 ? 15.185 15.720 -20.975 1.00 95.94 297 THR A CA 1
ATOM 2324 C C . THR A 1 297 ? 16.624 16.226 -20.833 1.00 95.94 297 THR A C 1
ATOM 2326 O O . THR A 1 297 ? 17.162 16.250 -19.725 1.00 95.94 297 THR A O 1
ATOM 2329 N N . ILE A 1 298 ? 17.230 16.709 -21.924 1.00 97.00 298 ILE A N 1
ATOM 2330 C CA . ILE A 1 298 ? 18.559 17.343 -21.899 1.00 97.00 298 ILE A CA 1
ATOM 2331 C C . ILE A 1 298 ? 18.540 18.604 -21.024 1.00 97.00 298 ILE A C 1
ATOM 2333 O O . ILE A 1 298 ? 19.450 18.813 -20.224 1.00 97.00 298 ILE A O 1
ATOM 2337 N N . SER A 1 299 ? 17.498 19.432 -21.130 1.00 96.62 299 SER A N 1
ATOM 2338 C CA . SER A 1 299 ? 17.351 20.636 -20.311 1.00 96.62 299 SER A CA 1
ATOM 2339 C C . SER A 1 299 ? 17.204 20.309 -18.826 1.00 96.62 299 SER A C 1
ATOM 2341 O O . SER A 1 299 ? 17.797 21.001 -18.002 1.00 96.62 299 SER A O 1
ATOM 2343 N N . ARG A 1 300 ? 16.452 19.261 -18.463 1.00 96.06 300 ARG A N 1
ATOM 2344 C CA . ARG A 1 300 ? 16.321 18.817 -17.064 1.00 96.06 300 ARG A CA 1
ATOM 2345 C C . ARG A 1 300 ? 17.653 18.338 -16.495 1.00 96.06 300 ARG A C 1
ATOM 2347 O O . ARG A 1 300 ? 18.013 18.743 -15.394 1.00 96.06 300 ARG A O 1
ATOM 2354 N N . PHE A 1 301 ? 18.413 17.561 -17.267 1.00 97.19 301 PHE A N 1
ATOM 2355 C CA . PHE A 1 301 ? 19.758 17.144 -16.873 1.00 97.19 301 PHE A CA 1
ATOM 2356 C C . PHE A 1 301 ? 20.702 18.340 -16.680 1.00 97.19 301 PHE A C 1
ATOM 2358 O O . PHE A 1 301 ? 21.368 18.423 -15.655 1.00 97.19 301 PHE A O 1
ATOM 2365 N N . ARG A 1 302 ? 20.691 19.325 -17.587 1.00 97.31 302 ARG A N 1
ATOM 2366 C CA . ARG A 1 302 ? 21.488 20.554 -17.415 1.00 97.31 302 ARG A CA 1
ATOM 2367 C C . ARG A 1 302 ? 21.111 21.321 -16.149 1.00 97.31 302 ARG A C 1
ATOM 2369 O O . ARG A 1 302 ? 21.992 21.749 -15.414 1.00 97.31 302 ARG A O 1
ATOM 2376 N N . ASN A 1 303 ? 19.817 21.469 -15.869 1.00 96.50 303 ASN A N 1
ATOM 2377 C CA . ASN A 1 303 ? 19.355 22.126 -14.644 1.00 96.50 303 ASN A CA 1
ATOM 2378 C C . ASN A 1 303 ? 19.817 21.371 -13.387 1.00 96.50 303 ASN A C 1
ATOM 2380 O O . ASN A 1 303 ? 20.113 21.998 -12.372 1.00 96.50 303 ASN A O 1
ATOM 2384 N N . PHE A 1 304 ? 19.886 20.038 -13.455 1.00 96.69 304 PHE A N 1
ATOM 2385 C CA . PHE A 1 304 ? 20.443 19.203 -12.395 1.00 96.69 304 PHE A CA 1
ATOM 2386 C C . PHE A 1 304 ? 21.954 19.421 -12.217 1.00 96.69 304 PHE A C 1
ATOM 2388 O O . PHE A 1 304 ? 22.394 19.630 -11.090 1.00 96.69 304 PHE A O 1
AT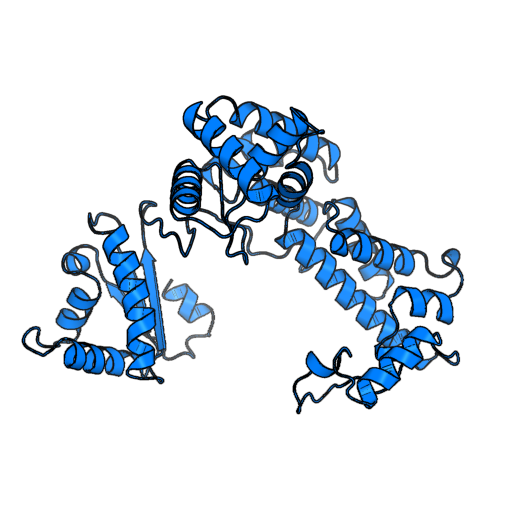OM 2395 N N . GLU A 1 305 ? 22.739 19.434 -13.301 1.00 96.12 305 GLU A N 1
ATOM 2396 C CA . GLU A 1 305 ? 24.190 19.693 -13.255 1.00 96.12 305 GLU A CA 1
ATOM 2397 C C . GLU A 1 305 ? 24.521 21.086 -12.704 1.00 96.12 305 GLU A C 1
ATOM 2399 O O . GLU A 1 305 ? 25.485 21.251 -11.959 1.00 96.12 305 GLU A O 1
ATOM 2404 N N . LEU A 1 306 ? 23.698 22.082 -13.038 1.00 96.44 306 LEU A N 1
ATOM 2405 C CA . LEU A 1 306 ? 23.826 23.458 -12.553 1.00 96.44 306 LEU A CA 1
ATOM 2406 C C . LEU A 1 306 ? 23.267 23.661 -11.135 1.00 96.44 306 LEU A C 1
ATOM 2408 O O . LEU A 1 306 ? 23.345 24.766 -10.603 1.00 96.44 306 LEU A O 1
ATOM 2412 N N . ALA A 1 307 ? 22.716 22.609 -10.521 1.00 94.69 307 ALA A N 1
ATOM 2413 C CA . ALA A 1 307 ? 22.082 22.639 -9.208 1.00 94.69 307 ALA A CA 1
ATOM 2414 C C . ALA A 1 307 ? 21.001 23.731 -9.062 1.00 94.69 307 ALA A C 1
ATOM 2416 O O . ALA A 1 307 ? 20.884 24.382 -8.021 1.00 94.69 307 ALA A O 1
ATOM 2417 N N . GLU A 1 308 ? 20.181 23.922 -10.101 1.00 96.00 308 GLU A N 1
ATOM 2418 C CA . GLU A 1 308 ? 19.108 24.920 -10.096 1.00 96.00 308 GLU A CA 1
ATOM 2419 C C . GLU A 1 308 ? 18.115 24.660 -8.939 1.00 96.00 308 GLU A C 1
ATOM 2421 O O . GLU A 1 308 ? 17.786 23.494 -8.681 1.00 96.00 308 GLU A O 1
ATOM 2426 N N . PRO A 1 309 ? 17.561 25.693 -8.265 1.00 90.88 309 PRO A N 1
ATOM 2427 C CA . PRO A 1 309 ? 16.773 25.539 -7.027 1.00 90.88 309 PRO A CA 1
ATOM 2428 C C . PRO A 1 309 ? 15.554 24.606 -7.112 1.00 90.88 309 PRO A C 1
ATOM 2430 O O . PRO A 1 309 ? 15.103 24.057 -6.105 1.00 90.88 309 PRO A O 1
ATOM 2433 N N . MET A 1 310 ? 15.000 24.435 -8.313 1.00 91.38 310 MET A N 1
ATOM 2434 C CA . MET A 1 310 ? 13.830 23.589 -8.580 1.00 91.38 310 MET A CA 1
ATOM 2435 C C . MET A 1 310 ? 14.174 22.290 -9.317 1.00 91.38 310 MET A C 1
ATOM 2437 O O . MET A 1 310 ? 13.264 21.537 -9.664 1.00 91.38 310 MET A O 1
ATOM 2441 N N . SER A 1 311 ? 15.461 22.024 -9.550 1.00 94.31 311 SER A N 1
ATOM 2442 C CA . SER A 1 311 ? 15.921 20.785 -10.172 1.00 94.31 311 SER A CA 1
ATOM 2443 C C . SER A 1 311 ? 15.823 19.596 -9.216 1.00 94.31 311 SER A C 1
ATOM 2445 O O . SER A 1 311 ? 15.628 19.721 -8.002 1.00 94.31 311 SER A O 1
ATOM 2447 N N . GLU A 1 312 ? 15.987 18.407 -9.778 1.00 93.62 312 GLU A N 1
ATOM 2448 C CA . GLU A 1 312 ? 15.977 17.151 -9.047 1.00 93.62 312 GLU A CA 1
ATOM 2449 C C . GLU A 1 312 ? 17.205 16.964 -8.137 1.00 93.62 312 GLU A C 1
ATOM 2451 O O . GLU A 1 312 ? 17.195 16.038 -7.329 1.00 93.62 312 GLU A O 1
ATOM 2456 N N . VAL A 1 313 ? 18.220 17.846 -8.186 1.00 94.62 313 VAL A N 1
ATOM 2457 C CA . VAL A 1 313 ? 19.449 17.748 -7.366 1.00 94.62 313 VAL A CA 1
ATOM 2458 C C . VAL A 1 313 ? 19.142 17.661 -5.873 1.00 94.62 313 VAL A C 1
ATOM 2460 O O . VAL A 1 313 ? 19.776 16.908 -5.142 1.00 94.62 313 VAL A O 1
ATOM 2463 N N . ARG A 1 314 ? 18.082 18.347 -5.431 1.00 93.62 314 ARG A N 1
ATOM 2464 C CA . ARG A 1 314 ? 17.615 18.367 -4.038 1.00 93.62 314 ARG A CA 1
ATOM 2465 C C . ARG A 1 314 ? 17.174 17.000 -3.504 1.00 93.62 314 ARG A C 1
ATOM 2467 O O . ARG A 1 314 ? 17.006 16.852 -2.298 1.00 93.62 314 ARG A O 1
ATOM 2474 N N . PHE A 1 315 ? 16.914 16.034 -4.386 1.00 92.94 315 PHE A N 1
ATOM 2475 C CA . PHE A 1 315 ? 16.525 14.673 -4.012 1.00 92.94 315 PHE A CA 1
ATOM 2476 C C . PHE A 1 315 ? 17.729 13.743 -3.818 1.00 92.94 315 PHE A C 1
ATOM 2478 O O . PHE A 1 315 ? 17.545 12.602 -3.397 1.00 92.94 315 PHE A O 1
ATOM 2485 N N . TYR A 1 316 ? 18.946 14.214 -4.104 1.00 93.06 316 TYR A N 1
ATOM 2486 C CA . TYR A 1 316 ? 20.174 13.440 -3.978 1.00 93.06 316 TYR A CA 1
ATOM 2487 C C . TYR A 1 316 ? 21.006 13.965 -2.803 1.00 93.06 316 TYR A C 1
ATOM 2489 O O . TYR A 1 316 ? 21.282 15.163 -2.730 1.00 93.06 316 TYR A O 1
ATOM 2497 N N . PRO A 1 317 ? 21.437 13.090 -1.876 1.00 92.38 317 PRO A N 1
ATOM 2498 C CA . PRO A 1 317 ? 22.450 13.450 -0.893 1.00 92.38 317 PRO A CA 1
ATOM 2499 C C . PRO A 1 317 ? 23.742 13.907 -1.577 1.00 92.38 317 PRO A C 1
ATOM 2501 O O . PRO A 1 317 ? 24.094 13.390 -2.638 1.00 92.38 317 PRO A O 1
ATOM 2504 N N . ALA A 1 318 ? 24.481 14.811 -0.929 1.00 89.81 318 ALA A N 1
ATOM 2505 C CA . ALA A 1 318 ? 25.733 15.351 -1.466 1.00 89.81 318 ALA A CA 1
ATOM 2506 C C . ALA A 1 318 ? 26.762 14.257 -1.814 1.00 89.81 318 ALA A C 1
ATOM 2508 O O . ALA A 1 318 ? 27.491 14.381 -2.791 1.00 89.81 318 ALA A O 1
ATOM 2509 N N . GLU A 1 319 ? 26.782 13.165 -1.048 1.00 91.75 319 GLU A N 1
ATOM 2510 C CA . GLU A 1 319 ? 27.717 12.046 -1.218 1.00 91.75 319 GLU A CA 1
ATOM 2511 C C . GLU A 1 319 ? 27.080 10.832 -1.915 1.00 91.75 319 GLU A C 1
ATOM 2513 O O . GLU A 1 319 ? 27.536 9.701 -1.754 1.00 91.75 319 GLU A O 1
ATOM 2518 N N . CYS A 1 320 ? 25.994 11.023 -2.675 1.00 92.12 320 CYS A N 1
ATOM 2519 C CA . CYS A 1 320 ? 25.359 9.918 -3.389 1.00 92.12 320 CYS A CA 1
ATOM 2520 C C . CYS A 1 320 ? 26.340 9.305 -4.414 1.00 92.12 320 CYS A C 1
ATOM 2522 O O . CYS A 1 320 ? 26.737 9.986 -5.360 1.00 92.12 320 CYS A O 1
ATOM 2524 N N . PRO A 1 321 ? 26.706 8.013 -4.301 1.00 91.56 321 PRO A N 1
ATOM 2525 C CA . PRO A 1 321 ? 27.704 7.403 -5.186 1.00 91.56 321 PRO A CA 1
ATOM 2526 C C . PRO A 1 321 ? 27.196 7.189 -6.623 1.00 91.56 321 PRO A C 1
ATOM 2528 O O . PRO A 1 321 ? 27.984 6.929 -7.533 1.00 91.56 321 PRO A O 1
ATOM 2531 N N . ALA A 1 322 ? 25.880 7.284 -6.830 1.00 91.19 322 ALA A N 1
ATOM 2532 C CA . ALA A 1 322 ? 25.196 6.984 -8.083 1.00 91.19 322 ALA A CA 1
ATOM 2533 C C . ALA A 1 322 ? 24.325 8.163 -8.552 1.00 91.19 322 ALA A C 1
ATOM 2535 O O . ALA A 1 322 ? 23.152 7.990 -8.888 1.00 91.19 322 ALA A O 1
ATOM 2536 N N . THR A 1 323 ? 24.885 9.375 -8.560 1.00 93.50 323 THR A N 1
ATOM 2537 C CA . THR A 1 323 ? 24.221 10.522 -9.190 1.00 93.50 323 THR A CA 1
ATOM 2538 C C . THR A 1 323 ? 24.064 10.307 -10.704 1.00 93.50 323 THR A C 1
ATOM 2540 O O . THR A 1 323 ? 24.928 9.685 -11.333 1.00 93.50 323 THR A O 1
ATOM 2543 N N . PRO A 1 324 ? 22.968 10.802 -11.311 1.00 94.00 324 PRO A N 1
ATOM 2544 C CA . PRO A 1 324 ? 22.801 10.840 -12.760 1.00 94.00 324 PRO A CA 1
ATOM 2545 C C . PRO A 1 324 ? 24.022 11.439 -13.470 1.00 94.00 324 PRO A C 1
ATOM 2547 O O . PRO A 1 324 ? 24.473 12.522 -13.107 1.00 94.00 324 PRO A O 1
ATOM 2550 N N . ARG A 1 325 ? 24.547 10.740 -14.485 1.00 92.00 325 ARG A N 1
ATOM 2551 C CA . ARG A 1 325 ? 25.750 11.160 -15.235 1.00 92.00 325 ARG A CA 1
ATOM 2552 C C . ARG A 1 325 ? 25.472 11.625 -16.660 1.00 92.00 325 ARG A C 1
ATOM 2554 O O . ARG A 1 325 ? 26.372 12.137 -17.316 1.00 92.00 325 ARG A O 1
ATOM 2561 N N . ASP A 1 326 ? 24.257 11.415 -17.147 1.00 93.56 326 ASP A N 1
ATOM 2562 C CA . ASP A 1 326 ? 23.844 11.799 -18.488 1.00 93.56 326 ASP A CA 1
ATOM 2563 C C . ASP A 1 326 ? 22.342 12.109 -18.542 1.00 93.56 326 ASP A C 1
ATOM 2565 O O . ASP A 1 326 ? 21.578 11.851 -17.605 1.00 93.56 326 ASP A O 1
ATOM 2569 N N . ALA A 1 327 ? 21.904 12.644 -19.681 1.00 94.50 327 ALA A N 1
ATOM 2570 C CA . ALA A 1 327 ? 20.503 12.959 -19.920 1.00 94.50 327 ALA A CA 1
ATOM 2571 C C . ALA A 1 327 ? 19.602 11.709 -20.019 1.00 94.50 327 ALA A C 1
ATOM 2573 O O . ALA A 1 327 ? 18.404 11.802 -19.755 1.00 94.50 327 ALA A O 1
ATOM 2574 N N . TRP A 1 328 ? 20.136 10.524 -20.339 1.00 93.44 328 TRP A N 1
ATOM 2575 C CA . TRP A 1 328 ? 19.343 9.289 -20.375 1.00 93.44 328 TRP A CA 1
ATOM 2576 C C . TRP A 1 328 ? 18.873 8.854 -18.982 1.00 93.44 328 TRP A C 1
ATOM 2578 O O . TRP A 1 328 ? 17.793 8.269 -18.859 1.00 93.44 328 TRP A O 1
ATOM 2588 N N . ALA A 1 329 ? 19.601 9.219 -17.924 1.00 92.25 329 ALA A N 1
ATOM 2589 C CA . ALA A 1 329 ? 19.149 9.040 -16.545 1.00 92.25 329 ALA A CA 1
ATOM 2590 C C . ALA A 1 329 ? 17.862 9.831 -16.218 1.00 92.25 329 ALA A C 1
ATOM 2592 O O . ALA A 1 329 ? 17.083 9.405 -15.366 1.00 92.25 329 ALA A O 1
ATOM 2593 N N . PHE A 1 330 ? 17.597 10.935 -16.928 1.00 93.69 330 PHE A N 1
ATOM 2594 C CA . PHE A 1 330 ? 16.386 11.756 -16.781 1.00 93.69 330 PHE A CA 1
ATOM 2595 C C . PHE A 1 330 ? 15.252 11.353 -17.726 1.00 93.69 330 PHE A C 1
ATOM 2597 O O . PHE A 1 330 ? 14.093 11.715 -17.493 1.00 93.69 330 PHE A O 1
ATOM 2604 N N . ALA A 1 331 ? 15.566 10.602 -18.785 1.00 93.56 331 ALA A N 1
ATOM 2605 C CA . ALA A 1 331 ? 14.581 10.168 -19.761 1.00 93.56 331 ALA A CA 1
ATOM 2606 C C . ALA A 1 331 ? 13.539 9.260 -19.105 1.00 93.56 331 ALA A C 1
ATOM 2608 O O . ALA A 1 331 ? 13.860 8.360 -18.321 1.00 93.56 331 ALA A O 1
ATOM 2609 N N . SER A 1 332 ? 12.269 9.446 -19.462 1.00 94.00 332 SER A N 1
ATOM 2610 C CA . SER A 1 332 ? 11.218 8.519 -19.031 1.00 94.00 332 SER A CA 1
ATOM 2611 C C . SER A 1 332 ? 11.359 7.169 -19.742 1.00 94.00 332 SER A C 1
ATOM 2613 O O . SER A 1 332 ? 11.899 7.080 -20.845 1.00 94.00 332 SER A O 1
ATOM 2615 N N . PHE A 1 333 ? 10.815 6.095 -19.158 1.00 93.81 333 PHE A N 1
ATOM 2616 C CA . PHE A 1 333 ? 10.829 4.792 -19.835 1.00 93.81 333 PHE A CA 1
ATOM 2617 C C . PHE A 1 333 ? 10.081 4.850 -21.179 1.00 93.81 333 PHE A C 1
ATOM 2619 O O . PHE A 1 333 ? 10.537 4.299 -22.172 1.00 93.81 333 PHE A O 1
ATOM 2626 N N . GLY A 1 334 ? 8.982 5.610 -21.256 1.00 93.50 334 GLY A N 1
ATOM 2627 C CA . GLY A 1 334 ? 8.244 5.803 -22.507 1.00 93.50 334 GLY A CA 1
ATOM 2628 C C . GLY A 1 334 ? 9.041 6.536 -23.590 1.00 93.50 334 GLY A C 1
ATOM 2629 O O . GLY A 1 334 ? 8.904 6.208 -24.768 1.00 93.50 334 GLY A O 1
ATOM 2630 N N . GLU A 1 335 ? 9.881 7.497 -23.205 1.00 93.38 335 GLU A N 1
ATOM 2631 C CA . GLU A 1 335 ? 10.798 8.178 -24.123 1.00 93.38 335 GLU A CA 1
ATOM 2632 C C . GLU A 1 335 ? 11.857 7.217 -24.661 1.00 93.38 335 GLU A C 1
ATOM 2634 O O . GLU A 1 335 ? 12.063 7.163 -25.875 1.00 93.38 335 GLU A O 1
ATOM 2639 N N . MET A 1 336 ? 12.459 6.408 -23.783 1.00 92.94 336 MET A N 1
ATOM 2640 C CA . MET A 1 336 ? 13.390 5.357 -24.185 1.00 92.94 336 MET A CA 1
ATOM 2641 C C . MET A 1 336 ? 12.739 4.411 -25.199 1.00 92.94 336 MET A C 1
ATOM 2643 O O . MET A 1 336 ? 13.272 4.240 -26.290 1.00 92.94 336 MET A O 1
ATOM 2647 N N . LEU A 1 337 ? 11.552 3.862 -24.914 1.00 92.44 337 LEU A N 1
ATOM 2648 C CA . LEU A 1 337 ? 10.860 2.971 -25.856 1.00 92.44 337 LEU A CA 1
ATOM 2649 C C . LEU A 1 337 ? 10.621 3.641 -27.216 1.00 92.44 337 LEU A C 1
ATOM 2651 O O . LEU A 1 337 ? 10.889 3.049 -28.260 1.00 92.44 337 LEU A O 1
ATOM 2655 N N . LYS A 1 338 ? 10.180 4.905 -27.217 1.00 91.56 338 LYS A N 1
ATOM 2656 C CA . LYS A 1 338 ? 9.942 5.666 -28.451 1.00 91.56 338 LYS A CA 1
ATOM 2657 C C . LYS A 1 338 ? 11.217 5.870 -29.273 1.00 91.56 338 LYS A C 1
ATOM 2659 O O . LYS A 1 338 ? 11.137 5.890 -30.496 1.00 91.56 338 LYS A O 1
ATOM 2664 N N . LYS A 1 339 ? 12.369 6.061 -28.631 1.00 89.81 339 LYS A N 1
ATOM 2665 C CA . LYS A 1 339 ? 13.646 6.301 -29.318 1.00 89.81 339 LYS A CA 1
ATOM 2666 C C . LYS A 1 339 ? 14.322 5.008 -29.762 1.00 89.81 339 LYS A C 1
ATOM 2668 O O . LYS A 1 339 ? 14.843 4.964 -30.864 1.00 89.81 339 LYS A O 1
ATOM 2673 N N . VAL A 1 340 ? 14.306 3.975 -28.925 1.00 86.00 340 VAL A N 1
ATOM 2674 C CA . VAL A 1 340 ? 15.050 2.729 -29.163 1.00 86.00 340 VAL A CA 1
ATOM 2675 C C . VAL A 1 340 ? 14.265 1.744 -30.022 1.00 86.00 340 VAL A C 1
ATOM 2677 O O . VAL A 1 340 ? 14.841 1.077 -30.872 1.00 86.00 340 VAL A O 1
ATOM 2680 N N . ILE A 1 341 ? 12.954 1.649 -29.800 1.00 87.38 341 ILE A N 1
ATOM 2681 C CA . ILE A 1 341 ? 12.093 0.654 -30.452 1.00 87.38 341 ILE A CA 1
ATOM 2682 C C . ILE A 1 341 ? 11.242 1.322 -31.528 1.00 87.38 341 ILE A C 1
ATOM 2684 O O . ILE A 1 341 ? 11.099 0.794 -32.627 1.00 87.38 341 ILE A O 1
ATOM 2688 N N . GLY A 1 342 ? 10.691 2.502 -31.228 1.00 84.38 342 GLY A N 1
ATOM 2689 C CA . GLY A 1 342 ? 9.902 3.311 -32.161 1.00 84.38 342 GLY A CA 1
ATOM 2690 C C . GLY A 1 342 ? 8.492 2.775 -32.418 1.00 84.38 342 GLY A C 1
ATOM 2691 O O . GLY A 1 342 ? 7.530 3.538 -32.317 1.00 84.38 342 GLY A O 1
ATOM 2692 N N . ASP A 1 343 ? 8.355 1.475 -32.690 1.00 89.31 343 ASP A N 1
ATOM 2693 C CA . ASP A 1 343 ? 7.086 0.800 -32.967 1.00 89.31 343 ASP A CA 1
ATOM 2694 C C . ASP A 1 343 ? 6.695 -0.172 -31.841 1.00 89.31 343 ASP A C 1
ATOM 2696 O O . ASP A 1 343 ? 7.408 -1.123 -31.521 1.00 89.31 343 ASP A O 1
ATOM 2700 N N . ARG A 1 344 ? 5.491 0.025 -31.288 1.00 93.56 344 ARG A N 1
ATOM 2701 C CA . ARG A 1 344 ? 4.889 -0.848 -30.271 1.00 93.56 344 ARG A CA 1
ATOM 2702 C C . ARG A 1 344 ? 4.782 -2.303 -30.718 1.00 93.56 344 ARG A C 1
ATOM 2704 O O . ARG A 1 344 ? 4.844 -3.186 -29.874 1.00 93.56 344 ARG A O 1
ATOM 2711 N N . ARG A 1 345 ? 4.622 -2.567 -32.015 1.00 92.31 345 ARG A N 1
ATOM 2712 C CA . ARG A 1 345 ? 4.487 -3.932 -32.551 1.00 92.31 345 ARG A CA 1
ATOM 2713 C C . ARG A 1 345 ? 5.764 -4.758 -32.413 1.00 92.31 345 ARG A C 1
ATOM 2715 O O . ARG A 1 345 ? 5.676 -5.979 -32.433 1.00 92.31 345 ARG A O 1
ATOM 2722 N N . LEU A 1 346 ? 6.920 -4.105 -32.281 1.00 91.06 346 LEU A N 1
ATOM 2723 C CA . LEU A 1 346 ? 8.217 -4.774 -32.166 1.00 91.06 346 LEU A CA 1
ATOM 2724 C C . LEU A 1 346 ? 8.529 -5.236 -30.737 1.00 91.06 346 LEU A C 1
ATOM 2726 O O . LEU A 1 346 ? 9.361 -6.120 -30.571 1.00 91.06 346 LEU A O 1
ATOM 2730 N N . ALA A 1 347 ? 7.888 -4.638 -29.729 1.00 92.19 347 ALA A N 1
ATOM 2731 C CA . ALA A 1 347 ? 8.049 -5.005 -28.319 1.00 92.19 347 ALA A CA 1
ATOM 2732 C C . ALA A 1 347 ? 6.772 -4.680 -27.514 1.00 92.19 347 ALA A C 1
ATOM 2734 O O . ALA A 1 347 ? 6.786 -3.784 -26.657 1.00 92.19 347 ALA A O 1
ATOM 2735 N N . PRO A 1 348 ? 5.627 -5.315 -27.830 1.00 94.38 348 PRO A N 1
ATOM 2736 C CA . PRO A 1 348 ? 4.341 -5.000 -27.206 1.00 94.38 348 PRO A CA 1
ATOM 2737 C C . PRO A 1 348 ? 4.377 -5.104 -25.674 1.00 94.38 348 PRO A C 1
ATOM 2739 O O . PRO A 1 348 ? 3.794 -4.254 -24.998 1.00 94.38 348 PRO A O 1
ATOM 2742 N N . GLU A 1 349 ? 5.124 -6.067 -25.138 1.00 95.00 349 GLU A N 1
ATOM 2743 C CA . GLU A 1 349 ? 5.326 -6.330 -23.714 1.00 95.00 349 GLU A CA 1
ATOM 2744 C C . GLU A 1 349 ? 5.903 -5.125 -22.954 1.00 95.00 349 GLU A C 1
ATOM 2746 O O . GLU A 1 349 ? 5.461 -4.811 -21.850 1.00 95.00 349 GLU A O 1
ATOM 2751 N N . LEU A 1 350 ? 6.821 -4.367 -23.564 1.00 94.75 350 LEU A N 1
ATOM 2752 C CA . LEU A 1 350 ? 7.436 -3.198 -22.926 1.00 94.75 350 LEU A CA 1
ATOM 2753 C C . LEU A 1 350 ? 6.495 -1.995 -22.879 1.00 94.75 350 LEU A C 1
ATOM 2755 O O . LEU A 1 350 ? 6.508 -1.205 -21.931 1.00 94.75 350 LEU A O 1
ATOM 2759 N N . TYR A 1 351 ? 5.643 -1.851 -23.892 1.00 95.56 351 TYR A N 1
ATOM 2760 C CA . TYR A 1 351 ? 4.604 -0.830 -23.866 1.00 95.56 351 TYR A CA 1
ATOM 2761 C C . TYR A 1 351 ? 3.487 -1.203 -22.888 1.00 95.56 351 TYR A C 1
ATOM 2763 O O . TYR A 1 351 ? 2.969 -0.314 -22.216 1.00 95.56 351 TYR A O 1
ATOM 2771 N N . GLU A 1 352 ? 3.144 -2.487 -22.758 1.00 96.56 352 GLU A N 1
ATOM 2772 C CA . GLU A 1 352 ? 2.225 -2.961 -21.716 1.00 96.56 352 GLU A CA 1
ATOM 2773 C C . GLU A 1 352 ? 2.785 -2.729 -20.309 1.00 96.56 352 GLU A C 1
ATOM 2775 O O . GLU A 1 352 ? 2.071 -2.188 -19.465 1.00 96.56 352 GLU A O 1
ATOM 2780 N N . LEU A 1 353 ? 4.068 -3.026 -20.075 1.00 97.00 353 LEU A N 1
ATOM 2781 C CA . LEU A 1 353 ? 4.772 -2.715 -18.826 1.00 97.00 353 LEU A CA 1
ATOM 2782 C C . LEU A 1 353 ? 4.623 -1.234 -18.450 1.00 97.00 353 LEU A C 1
ATOM 2784 O O . LEU A 1 353 ? 4.196 -0.898 -17.343 1.00 97.00 353 LEU A O 1
ATOM 2788 N N . ARG A 1 354 ? 4.914 -0.341 -19.403 1.00 96.50 354 ARG A N 1
ATOM 2789 C CA . ARG A 1 354 ? 4.766 1.111 -19.233 1.00 96.50 354 ARG A CA 1
ATOM 2790 C C . ARG A 1 354 ? 3.323 1.500 -18.906 1.00 96.50 354 ARG A C 1
ATOM 2792 O O . ARG A 1 354 ? 3.096 2.357 -18.050 1.00 96.50 354 ARG A O 1
ATOM 2799 N N . ASP A 1 355 ? 2.354 0.919 -19.608 1.00 97.25 355 ASP A N 1
ATOM 2800 C CA . ASP A 1 355 ? 0.938 1.242 -19.433 1.00 97.25 355 ASP A CA 1
ATOM 2801 C C . ASP A 1 355 ? 0.440 0.798 -18.043 1.00 97.25 355 ASP A C 1
ATOM 2803 O O . ASP A 1 355 ? -0.249 1.570 -17.374 1.00 97.25 355 ASP A O 1
ATOM 2807 N N . ILE A 1 356 ? 0.866 -0.376 -17.553 1.00 97.88 356 ILE A N 1
ATOM 2808 C CA . ILE A 1 356 ? 0.586 -0.846 -16.184 1.00 97.88 356 ILE A CA 1
ATOM 2809 C C . ILE A 1 356 ? 1.222 0.090 -15.153 1.00 97.88 356 ILE A C 1
ATOM 2811 O O . ILE A 1 356 ? 0.536 0.548 -14.236 1.00 97.88 356 ILE A O 1
ATOM 2815 N N . ARG A 1 357 ? 2.507 0.435 -15.315 1.00 97.31 357 ARG A N 1
ATOM 2816 C CA . ARG A 1 357 ? 3.216 1.334 -14.392 1.00 97.31 357 ARG A CA 1
ATOM 2817 C C . ARG A 1 357 ? 2.534 2.695 -14.291 1.00 97.31 357 ARG A C 1
ATOM 2819 O O . ARG A 1 357 ? 2.345 3.204 -13.187 1.00 97.31 357 ARG A O 1
ATOM 2826 N N . ASN A 1 358 ? 2.140 3.276 -15.425 1.00 97.06 358 ASN A N 1
ATOM 2827 C CA . ASN A 1 358 ? 1.400 4.539 -15.464 1.00 97.06 358 ASN A CA 1
ATOM 2828 C C . ASN A 1 358 ? 0.026 4.409 -14.798 1.00 97.06 358 ASN A C 1
ATOM 2830 O O . ASN A 1 358 ? -0.348 5.274 -14.009 1.00 97.06 358 ASN A O 1
ATOM 2834 N N . ALA A 1 359 ? -0.714 3.331 -15.075 1.00 97.19 359 ALA A N 1
ATOM 2835 C CA . ALA A 1 359 ? -2.011 3.102 -14.452 1.00 97.19 359 ALA A CA 1
ATOM 2836 C C . ALA A 1 359 ? -1.889 3.073 -12.917 1.00 97.19 359 ALA A C 1
ATOM 2838 O O . ALA A 1 359 ? -2.602 3.795 -12.222 1.00 97.19 359 ALA A O 1
ATOM 2839 N N . ILE A 1 360 ? -0.936 2.319 -12.369 1.00 97.31 360 ILE A N 1
ATOM 2840 C CA . ILE A 1 360 ? -0.734 2.268 -10.916 1.00 97.31 360 ILE A CA 1
ATOM 2841 C C . ILE A 1 360 ? -0.257 3.613 -10.353 1.00 97.31 360 ILE A C 1
ATOM 2843 O O . ILE A 1 360 ? -0.786 4.063 -9.337 1.00 97.31 360 ILE A O 1
ATOM 2847 N N . ALA A 1 361 ? 0.667 4.302 -11.032 1.00 94.81 361 ALA A N 1
ATOM 2848 C CA . ALA A 1 361 ? 1.138 5.628 -10.617 1.00 94.81 361 ALA A CA 1
ATOM 2849 C C . ALA A 1 361 ? 0.005 6.670 -10.535 1.00 94.81 361 ALA A C 1
ATOM 2851 O O . ALA A 1 361 ? 0.043 7.563 -9.691 1.00 94.81 361 ALA A O 1
ATOM 2852 N N . HIS A 1 362 ? -1.024 6.539 -11.375 1.00 94.00 362 HIS A N 1
ATOM 2853 C CA . HIS A 1 362 ? -2.213 7.394 -11.363 1.00 94.00 362 HIS A CA 1
ATOM 2854 C C . HIS A 1 362 ? -3.336 6.888 -10.440 1.00 94.00 362 HIS A C 1
ATOM 2856 O O . HIS A 1 362 ? -4.437 7.439 -10.447 1.00 94.00 362 HIS A O 1
ATOM 2862 N N . GLY A 1 363 ? -3.076 5.864 -9.622 1.00 93.00 363 GLY A N 1
ATOM 2863 C CA . GLY A 1 363 ? -4.045 5.336 -8.663 1.00 93.00 363 GLY A CA 1
ATOM 2864 C C . GLY A 1 363 ? -5.173 4.535 -9.316 1.00 93.00 363 GLY A C 1
ATOM 2865 O O . GLY A 1 363 ? -6.305 4.549 -8.829 1.00 93.00 363 GLY A O 1
ATOM 2866 N N . HIS A 1 364 ? -4.903 3.858 -10.435 1.00 94.31 364 HIS A N 1
ATOM 2867 C CA . HIS A 1 364 ? -5.836 2.870 -10.968 1.00 94.31 364 HIS A CA 1
ATOM 2868 C C . HIS A 1 364 ? -5.851 1.594 -10.122 1.00 94.31 364 HIS A C 1
ATOM 2870 O O . HIS A 1 364 ? -4.947 1.306 -9.339 1.00 94.31 364 HIS A O 1
ATOM 2876 N N . TYR A 1 365 ? -6.932 0.840 -10.293 1.00 92.00 365 TYR A N 1
ATOM 2877 C CA . TYR A 1 365 ? -7.210 -0.369 -9.540 1.00 92.00 365 TYR A CA 1
ATOM 2878 C C . TYR A 1 365 ? -6.221 -1.504 -9.886 1.00 92.00 365 TYR A C 1
ATOM 2880 O O . TYR A 1 365 ? -6.086 -1.821 -11.071 1.00 92.00 365 TYR A O 1
ATOM 2888 N N . PRO A 1 366 ? -5.573 -2.153 -8.897 1.00 95.12 366 PRO A N 1
ATOM 2889 C CA . PRO A 1 366 ? -4.782 -3.367 -9.109 1.00 95.12 366 PRO A CA 1
ATOM 2890 C C . PRO A 1 366 ? -5.672 -4.554 -9.503 1.00 95.12 366 PRO A C 1
ATOM 2892 O O . PRO A 1 366 ? -6.385 -5.093 -8.663 1.00 95.12 366 PRO A O 1
ATOM 2895 N N . SER A 1 367 ? -5.646 -4.960 -10.771 1.00 96.31 367 SER A N 1
ATOM 2896 C CA . SER A 1 367 ? -6.466 -6.078 -11.274 1.00 96.31 367 SER A CA 1
ATOM 2897 C C . SER A 1 367 ? -5.668 -7.369 -11.411 1.00 96.31 367 SER A C 1
ATOM 2899 O O . SER A 1 367 ? -4.442 -7.340 -11.576 1.00 96.31 367 SER A O 1
ATOM 2901 N N . TRP A 1 368 ? -6.371 -8.503 -11.451 1.00 96.81 368 TRP A N 1
ATOM 2902 C CA . TRP A 1 368 ? -5.754 -9.798 -11.742 1.00 96.81 368 TRP A CA 1
ATOM 2903 C C . TRP A 1 368 ? -5.014 -9.790 -13.084 1.00 96.81 368 TRP A C 1
ATOM 2905 O O . TRP A 1 368 ? -3.903 -10.305 -13.199 1.00 96.81 368 TRP A O 1
ATOM 2915 N N . ARG A 1 369 ? -5.584 -9.110 -14.087 1.00 97.00 369 ARG A N 1
ATOM 2916 C CA . ARG A 1 369 ? -4.965 -8.955 -15.407 1.00 97.00 369 ARG A CA 1
ATOM 2917 C C . ARG A 1 369 ? -3.582 -8.308 -15.324 1.00 97.00 369 ARG A C 1
ATOM 2919 O O . ARG A 1 369 ? -2.666 -8.772 -15.993 1.00 97.00 369 ARG A O 1
ATOM 2926 N N . MET A 1 370 ? -3.414 -7.265 -14.507 1.00 97.38 370 MET A N 1
ATOM 2927 C CA . MET A 1 370 ? -2.108 -6.615 -14.330 1.00 97.38 370 MET A CA 1
ATOM 2928 C C . MET A 1 370 ? -1.078 -7.582 -13.737 1.00 97.38 370 MET A C 1
ATOM 2930 O O . MET A 1 370 ? 0.056 -7.621 -14.209 1.00 97.38 370 MET A O 1
ATOM 2934 N N . VAL A 1 371 ? -1.483 -8.390 -12.751 1.00 95.75 371 VAL A N 1
ATOM 2935 C CA . VAL A 1 371 ? -0.633 -9.419 -12.131 1.00 95.75 371 VAL A CA 1
ATOM 2936 C C . VAL A 1 371 ? -0.186 -10.449 -13.170 1.00 95.75 371 VAL A C 1
ATOM 2938 O O . VAL A 1 371 ? 1.012 -10.695 -13.320 1.00 95.75 371 VAL A O 1
ATOM 2941 N N . THR A 1 372 ? -1.123 -11.014 -13.937 1.00 95.75 372 THR A N 1
ATOM 2942 C CA . THR A 1 372 ? -0.795 -12.021 -14.956 1.00 95.75 372 THR A CA 1
ATOM 2943 C C . THR A 1 372 ? 0.034 -11.447 -16.097 1.00 95.75 372 THR A C 1
ATOM 2945 O O . THR A 1 372 ? 0.974 -12.098 -16.539 1.00 95.75 372 THR A O 1
ATOM 2948 N N . THR A 1 373 ? -0.254 -10.220 -16.543 1.00 96.00 373 THR A N 1
ATOM 2949 C CA . THR A 1 373 ? 0.530 -9.562 -17.593 1.00 96.00 373 THR A CA 1
ATOM 2950 C C . THR A 1 373 ? 1.965 -9.326 -17.128 1.00 96.00 373 THR A C 1
ATOM 2952 O O . THR A 1 373 ? 2.889 -9.677 -17.852 1.00 96.00 373 THR A O 1
ATOM 2955 N N . LEU A 1 374 ? 2.190 -8.829 -15.906 1.00 94.81 374 LEU A N 1
ATOM 2956 C CA . LEU A 1 374 ? 3.551 -8.656 -15.383 1.00 94.81 374 LEU A CA 1
ATOM 2957 C C . LEU A 1 374 ? 4.312 -9.972 -15.240 1.00 94.81 374 LEU A C 1
ATOM 2959 O O . LEU A 1 374 ? 5.516 -10.007 -15.497 1.00 94.81 374 LEU A O 1
ATOM 2963 N N . ARG A 1 375 ? 3.622 -11.054 -14.864 1.00 93.31 375 ARG A N 1
ATOM 2964 C CA . ARG A 1 375 ? 4.210 -12.395 -14.857 1.00 93.31 375 ARG A CA 1
ATOM 2965 C C . ARG A 1 375 ? 4.669 -12.799 -16.257 1.00 93.31 375 ARG A C 1
ATOM 2967 O O . ARG A 1 375 ? 5.815 -13.203 -16.421 1.00 93.31 375 ARG A O 1
ATOM 2974 N N . THR A 1 376 ? 3.798 -12.666 -17.257 1.00 94.19 376 THR A N 1
ATOM 2975 C CA . THR A 1 376 ? 4.119 -13.001 -18.651 1.00 94.19 376 THR A CA 1
ATOM 2976 C C . THR A 1 376 ? 5.281 -12.164 -19.181 1.00 94.19 376 THR A C 1
ATOM 2978 O O . THR A 1 376 ? 6.203 -12.726 -19.763 1.00 94.19 376 THR A O 1
ATOM 2981 N N . ILE A 1 377 ? 5.288 -10.852 -18.919 1.00 94.38 377 ILE A N 1
ATOM 2982 C CA . ILE A 1 377 ? 6.392 -9.960 -19.298 1.00 94.38 377 ILE A CA 1
ATOM 2983 C C . ILE A 1 377 ? 7.697 -10.431 -18.640 1.00 94.38 377 ILE A C 1
ATOM 2985 O O . ILE A 1 377 ? 8.703 -10.595 -19.320 1.00 94.38 377 ILE A O 1
ATOM 2989 N N . GLY A 1 378 ? 7.687 -10.715 -17.333 1.00 91.75 378 GLY A N 1
ATOM 2990 C CA . GLY A 1 378 ? 8.873 -11.209 -16.623 1.00 91.75 378 GLY A CA 1
ATOM 2991 C C . GLY A 1 378 ? 9.432 -12.516 -17.200 1.00 91.75 378 GLY A C 1
ATOM 2992 O O . GLY A 1 378 ? 10.645 -12.661 -17.336 1.00 91.75 378 GLY A O 1
ATOM 2993 N N . GLN A 1 379 ? 8.553 -13.438 -17.601 1.00 90.69 379 GLN A N 1
ATOM 2994 C CA . GLN A 1 379 ? 8.943 -14.693 -18.250 1.00 90.69 379 GLN A CA 1
ATOM 2995 C C . GLN A 1 379 ? 9.537 -14.468 -19.649 1.00 90.69 379 GLN A C 1
ATOM 2997 O O . GLN A 1 379 ? 10.500 -15.134 -20.020 1.00 90.69 379 GLN A O 1
ATOM 3002 N N . GLN A 1 380 ? 8.992 -13.523 -20.421 1.00 90.62 380 GLN A N 1
ATOM 3003 C CA . GLN A 1 380 ? 9.476 -13.192 -21.766 1.00 90.62 380 GLN A CA 1
ATOM 3004 C C . GLN A 1 380 ? 10.843 -12.499 -21.755 1.00 90.62 380 GLN A C 1
ATOM 3006 O O . GLN A 1 380 ? 11.647 -12.731 -22.654 1.00 90.62 380 GLN A O 1
ATOM 3011 N N . LEU A 1 381 ? 11.122 -11.686 -20.734 1.00 87.56 381 LEU A N 1
ATOM 3012 C CA . LEU A 1 381 ? 12.374 -10.934 -20.607 1.00 87.56 381 LEU A CA 1
ATOM 3013 C C . LEU A 1 381 ? 13.529 -11.743 -19.983 1.00 87.56 381 LEU A C 1
ATOM 3015 O O . LEU A 1 381 ? 14.570 -11.179 -19.670 1.00 87.56 381 LEU A O 1
ATOM 3019 N N . GLY A 1 382 ? 13.392 -13.067 -19.836 1.00 70.31 382 GLY A N 1
ATOM 3020 C CA . GLY A 1 382 ? 14.513 -13.939 -19.463 1.00 70.31 382 GLY A CA 1
ATOM 3021 C C . GLY A 1 382 ? 14.703 -14.204 -17.965 1.00 70.31 382 GLY A C 1
ATOM 3022 O O . GLY A 1 382 ? 15.789 -14.621 -17.576 1.00 70.31 382 GLY A O 1
ATOM 3023 N N . GLY A 1 383 ? 13.656 -14.049 -17.146 1.00 57.62 383 GLY A N 1
ATOM 3024 C CA . GLY A 1 383 ? 13.581 -14.646 -15.805 1.00 57.62 383 GLY A CA 1
ATOM 3025 C C . GLY A 1 383 ? 14.218 -13.825 -14.680 1.00 57.62 383 GLY A C 1
ATOM 3026 O O . GLY A 1 383 ? 15.339 -14.091 -14.253 1.00 57.62 383 GLY A O 1
ATOM 3027 N N . LEU A 1 384 ? 13.438 -12.877 -14.155 1.00 46.12 384 LEU A N 1
ATOM 3028 C CA . LEU A 1 384 ? 13.513 -12.379 -12.773 1.00 46.12 384 LEU A CA 1
ATOM 3029 C C . LEU A 1 384 ? 12.259 -12.794 -12.012 1.00 46.12 384 LEU A C 1
ATOM 3031 O O . LEU A 1 384 ? 11.231 -13.010 -12.694 1.00 46.12 384 LEU A O 1
#

Foldseek 3Di:
DVVVVCVVVVVPAPEAEEEAEQVLCLVEPLSSQCVVQVPDPPDDPLVSLLVSLVVQLPPHYEYEYANEPHPCQQVNVVVQVVSVVPSCVNPVSGHYHYHYRYPPPRDDLADDPQQAADPDQLVVPLVDDLVVSQLVVLRLLLSLLLRRRVVSSVVLVVVASVPDPRQPLVVSVVSLLVVLQVVVVPQDPVLVVLVVVLLVCVLVVDDQDPVNVVSQVVNVVSSQWDAPPPGSDIAGRLSPLSNVCVVPVPDSSNVRSLLSSASVSLLVSLLVLLVVLLVVVCVVQVVPAPDDFDPVLQVLVVCLVVVPVPHPVVVDDPPRPDPDDHSSVSDDSVRVCCRRVVDCVRPVLSVLSVVSNVCSVVSHHNGPVSSVSSSVSCVVSPHD

Radius of gyration: 25.96 Å; chains: 1; bounding box: 55×48×80 Å